Protein 1TN7 (pdb70)

CATH classification: 1.25.40.120

InterPro domains:
  IPR002088 Protein prenyltransferase, alpha subunit [PF01239] (114-143)
  IPR002088 Protein prenyltransferase, alpha subunit [PF01239] (148-179)
  IPR002088 Protein prenyltransferase, alpha subunit [PF01239] (183-212)
  IPR002088 Protein prenyltransferase, alpha subunit [PF01239] (216-246)
  IPR002088 Protein prenyltransferase, alpha subunit [PF01239] (256-285)
  IPR002088 Protein prenyltransferase, alpha subunit [PS51147] (112-146)
  IPR002088 Protein prenyltransferase, alpha subunit [PS51147] (147-181)
  IPR002088 Protein prenyltransferase, alpha subunit [PS51147] (182-214)
  IPR002088 Protein prenyltransferase, alpha subunit [PS51147] (215-249)
  IPR002088 Protein prenyltransferase, alpha subunit [PS51147] (255-289)

Radius of gyration: 26.41 Å; Cα contacts (8 Å, |Δi|>4): 1198; chains: 3; bounding box: 63×85×75 Å

Solvent-accessible surface area: 29872 Å² total; per-residue (Å²): 224,63,61,9,117,28,137,95,31,60,30,6,125,93,34,90,106,6,85,93,4,116,51,36,99,26,90,18,30,121,49,29,0,0,53,0,81,19,44,101,71,2,98,6,0,4,18,11,7,40,3,0,32,134,148,67,30,118,28,68,57,0,23,77,0,0,111,8,0,0,56,35,6,3,23,4,6,2,0,2,48,4,5,22,40,0,2,136,55,50,156,49,86,30,68,109,6,3,94,15,0,38,52,5,0,57,106,61,36,110,13,20,6,0,12,25,0,0,78,15,0,0,73,78,58,168,47,27,88,65,1,49,142,15,0,30,67,4,3,121,119,51,37,21,5,20,26,0,4,34,10,8,6,31,0,0,80,107,58,194,56,41,142,98,4,46,133,31,0,58,95,11,3,184,104,12,14,9,2,1,4,0,0,4,1,10,38,10,5,2,50,68,70,85,16,37,107,72,190,68,13,21,118,106,0,24,112,58,0,20,76,30,0,87,91,4,15,34,1,21,0,0,7,34,0,0,34,4,14,4,47,131,156,12,7,34,118,52,96,97,11,25,81,87,0,66,103,22,52,111,89,34,36,5,20,49,0,10,17,6,1,1,12,4,7,16,29,34,2,93,90,148,30,122,104,67,69,66,13,4,86,84,0,42,103,17,5,79,57,0,1,130,111,84,4,30,0,19,67,26,5,8,71,17,9,10,92,13,0,86,58,96,10,29,159,107,48,122,62,82,114,111,142,123,153,205,44,52,96,14,23,3,38,74,111,84,10,63,176,22,85,66,101,43,40,108,50,126,15,104,10,4,74,61,16,46,122,15,6,106,82,0,48,91,28,4,15,38,43,149,133,88,160,117,134,37,190,7,51,6,75,60,134,95,0,59,108,20,0,126,148,3,9,77,76,9,88,73,70,28,27,76,33,2,4,6,0,0,10,0,0,0,4,0,0,0,0,6,19,0,4,95,44,109,33,74,121,128,19,2,39,11,0,1,73,3,0,97,62,2,34,12,117,98,0,1,0,0,0,0,11,66,22,85,14,2,0,2,3,0,4,0,0,0,0,0,0,0,3,19,10,38,104,79,0,9,91,12,10,59,20,96,72,0,12,100,7,0,84,70,0,42,48,143,78,0,1,0,34,0,8,81,38,6,20,42,2,0,20,1,0,6,7,0,0,0,0,0,26,0,0,25,0,61,21,133,74,0,20,110,30,0,2,102,9,0,27,139,1,34,24,20,17,1,0,0,0,0,27,37,27,2,2,0,27,0,20,16,0,1,10,0,0,0,0,0,8,21,29,165,98,26,186,54,10,77,12,92,9,0,5,21,7,0,2,28,1,3,23,44,1,1,1,0,0,6,2,19,0,28,57,53,0,7,0,0,30,0,1,19,0,0,0,0,1,7,0,0,5,126,4,13,94,80,90,54,31,109,6,11,18,82,39,50,17,4,3,2,7,31,1,0,0,0,0,0,10,21,6,0,34,22,117,59,0,0,0,13,10,21,22,82,62,90,90,27,6,15,3,0,0,1,0,0,0,0,0,1,8,0,0,34,2,32,17,78,85,81,142,72,74,31,47,28,35,47,97,106,1,57,4,77,61,10,31,30,2,18,1,0,2,42,80,44,12,115,84,0,35,76,20,2,123,138,69,76,35,21,81,200,155,63,39,67,41,22

B-factor: mean 34.58, std 12.89, range [10.52, 84.73]

GO terms:
  GO:0004660 protein farnesyltransferase activity (F, EXP)
  GO:0004661 protein geranylgeranyltransferase activity (F, EXP)
  GO:0004660 protein farnesyltransferase activity (F, IDA)
  GO:0004662 CAAX-protein geranylgeranyltransferase activity (F, IDA)
  GO:0008270 zinc ion binding (F, IDA)
  GO:0036094 small molecule binding (F, IDA)
  GO:0042277 peptide binding (F, IDA)
  GO:0005953 CAAX-protein geranylgeranyltransferase complex (C, IDA)
  GO:1901363 heterocyclic compound binding (F, IDA)
  GO:0043066 negative regulation of apoptotic process (P, IMP)
  GO:0045787 positive regulation of cell cycle (P, IMP)
  GO:0008284 positive regulation of cell population proliferation (P, IMP)
  GO:0005515 protein binding (F, IPI)

Nearest PDB structures (foldseek):
  3dpy-assembly1_A  TM=1.002E+00  e=3.648E-40  Rattus norvegicus
  3ksl-assembly1_A  TM=1.002E+00  e=3.116E-37  Rattus norvegicus
  1ni1-assembly1_A  TM=9.995E-01  e=2.873E-36  Rattus norvegicus
  3e37-assembly1_A  TM=9.954E-01  e=5.454E-36  Homo sapiens
  1nl4-assembly1_A  TM=9.994E-01  e=1.729E-35  Rattus norvegicus

Foldseek 3Di:
DDDPPDPPDDQLCPDPVCVVFDFAADPQDDDHDPDDPDDPNQRRLNSNLVGCVVVVPLDPVNLVSLLSNCVVPVQPVVSLVSNVVSCVVVVPDLVVVLVVLLVVCLVVVQHDSSLVSNVVSCVVVVDCPCQVVSLVVSCVVPVQRPSSLVSVLVSCVVVVPLVCQLVVLVVVCVVPVLRLSSLVSNQSSCCPPVRCPPPVNVVVLLVVLVVVCLVPVVRVNSLCSNCVSCPVVFLLVDVVVLVVLVVCCVPRDALSSLVVNLRNLVRCLVVVHPPLPVSLVSNLVSLCCCCPPRPVVCVVVSVVSNVVSCCCRHPCNVPDPVD/DVPDDPAPLLDPCLVVLQDDCVPPDDPLNVVANVQLVVLVCLSCVCVVVVHDDFQDDPLVLQCVVLVVQLPDDDCVCVVQLFAQLQNLQLSLQLCQFLVHDDPVVSLVVLLVFQLQQADPQAAGTSGRPGAHFLNSSLSLLNSLLLSLDPSSLVSHDQQSNLSQLVVQADPQQWGARHVVHHTFLLNLLSSLNNCLLLVQDDPCSRPNNLVQLQQQQDPQQAGDRGRPDAHWLQSRLSSLLSCVSVVNNVSHPLVSVVVNLQVQQRSNLLAGDTHPSDDGWLLSLQSRLLVQLSSLQVCVVVVPPVRDLAAGSHQLSSLLCNFRSFFADPSHAGTTGHPDDGDSSSSRRNSQSNQSSQWDDDPPRTYGDAPGDPSRHTQHADSNSGHHPVSSVSSSVVSVVPHNRVD/DDDDDD

Structure (mmCIF, N/CA/C/O backbone):
data_1TN7
#
_entry.id   1TN7
#
_cell.length_a   170.994
_cell.length_b   170.994
_cell.length_c   69.583
_cell.angle_alpha   90.00
_cell.angle_beta   90.00
_cell.angle_gamma   120.00
#
_symmetry.space_group_name_H-M   'P 61'
#
loop_
_entity.id
_entity.type
_entity.pdbx_description
1 polymer 'Protein farnesyltransferase alpha subunit'
2 polymer 'Protein farnesyltransferase beta subunit'
3 polymer 'Fusion protein'
4 non-polymer 'ACETIC ACID'
5 non-polymer 'ZINC ION'
6 non-polymer '[(3,7,11-TRIMETHYL-DODECA-2,6,10-TRIENYLOXYCARBAMOYL)-METHYL]-PHOSPHONIC ACID'
7 water water
#
loop_
_atom_site.group_PDB
_atom_site.id
_atom_site.type_symbol
_atom_site.label_atom_id
_atom_site.label_alt_id
_atom_site.label_comp_id
_atom_site.label_asym_id
_atom_site.label_entity_id
_atom_site.label_seq_id
_atom_site.pdbx_PDB_ins_code
_atom_site.Cartn_x
_atom_site.Cartn_y
_atom_site.Cartn_z
_atom_site.occupancy
_atom_site.B_iso_or_equiv
_atom_site.auth_seq_id
_atom_site.auth_comp_id
_atom_site.auth_asym_id
_atom_site.auth_atom_id
_atom_site.pdbx_PDB_model_num
ATOM 1 N N . PHE A 1 55 ? 106.175 -0.731 53.301 1.00 67.57 55 PHE A N 1
ATOM 2 C CA . PHE A 1 55 ? 106.221 -2.216 53.480 1.00 66.37 55 PHE A CA 1
ATOM 3 C C . PHE A 1 55 ? 106.295 -2.949 52.144 1.00 64.06 55 PHE A C 1
ATOM 4 O O . PHE A 1 55 ? 107.379 -3.352 51.717 1.00 64.42 55 PHE A O 1
ATOM 12 N N . LEU A 1 56 ? 105.156 -3.097 51.469 1.00 59.57 56 LEU A N 1
ATOM 13 C CA . LEU A 1 56 ? 105.131 -3.792 50.188 1.00 55.25 56 LEU A CA 1
ATOM 14 C C . LEU A 1 56 ? 105.070 -2.826 49.009 1.00 52.77 56 LEU A C 1
ATOM 15 O O . LEU A 1 56 ? 104.025 -2.254 48.710 1.00 52.10 56 LEU A O 1
ATOM 20 N N . SER A 1 57 ? 106.206 -2.663 48.338 1.00 49.73 57 SER A N 1
ATOM 21 C CA . SER A 1 57 ? 106.326 -1.768 47.196 1.00 47.74 57 SER A CA 1
ATOM 22 C C . SER A 1 57 ? 105.360 -2.046 46.052 1.00 46.15 57 SER A C 1
ATOM 23 O O . SER A 1 57 ? 105.003 -3.189 45.772 1.00 46.30 57 SER A O 1
ATOM 26 N N . LEU A 1 58 ? 104.961 -0.971 45.385 1.00 45.01 58 LEU A N 1
ATOM 27 C CA . LEU A 1 58 ? 104.027 -1.031 44.268 1.00 43.80 58 LEU A CA 1
ATOM 28 C C . LEU A 1 58 ? 104.661 -1.781 43.094 1.00 43.46 58 LEU A C 1
ATOM 29 O O . LEU A 1 58 ? 103.960 -2.337 42.245 1.00 42.57 58 LEU A O 1
ATOM 34 N N . ASP A 1 59 ? 105.990 -1.800 43.057 1.00 43.52 59 ASP A N 1
ATOM 35 C CA . ASP A 1 59 ? 106.725 -2.474 41.987 1.00 43.95 59 ASP A CA 1
ATOM 36 C C . ASP A 1 59 ? 107.239 -3.855 42.376 1.00 42.19 59 ASP A C 1
ATOM 37 O O . ASP A 1 59 ? 107.801 -4.568 41.547 1.00 41.31 59 ASP A O 1
ATOM 42 N N . SER A 1 60 ? 107.050 -4.224 43.638 1.00 40.14 60 SER A N 1
ATOM 43 C CA . SER A 1 60 ? 107.485 -5.521 44.140 1.00 39.19 60 SER A CA 1
ATOM 44 C C . SER A 1 60 ? 106.884 -6.674 43.331 1.00 37.58 60 SER A C 1
ATOM 45 O O . SER A 1 60 ? 105.719 -6.630 42.934 1.00 36.83 60 SER A O 1
ATOM 48 N N . PRO A 1 61 ? 107.680 -7.718 43.059 1.00 36.53 61 PRO A N 1
ATOM 49 C CA . PRO A 1 61 ? 107.142 -8.846 42.293 1.00 35.18 61 PRO A CA 1
ATOM 50 C C . PRO A 1 61 ? 106.043 -9.579 43.067 1.00 34.20 61 PRO A C 1
ATOM 51 O O . PRO A 1 61 ? 105.172 -10.210 42.469 1.00 33.54 61 PRO A O 1
ATOM 55 N N . THR A 1 62 ? 106.081 -9.474 44.395 1.00 33.53 62 THR A N 1
ATOM 56 C CA . THR A 1 62 ? 105.091 -10.127 45.253 1.00 34.35 62 THR A CA 1
ATOM 57 C C . THR A 1 62 ? 103.984 -9.181 45.726 1.00 34.86 62 THR A C 1
ATOM 58 O O . THR A 1 62 ? 103.251 -9.495 46.670 1.00 34.58 62 THR A O 1
ATOM 62 N N . TYR A 1 63 ? 103.869 -8.025 45.070 1.00 34.07 63 TYR A N 1
ATOM 63 C CA . TYR A 1 63 ? 102.840 -7.043 45.410 1.00 31.57 63 TYR A CA 1
ATOM 64 C C . TYR A 1 63 ? 101.473 -7.695 45.237 1.00 29.54 63 TYR A C 1
ATOM 65 O O . TYR A 1 63 ? 101.257 -8.443 44.289 1.00 28.13 63 TYR A O 1
ATOM 74 N N . VAL A 1 64 ? 100.555 -7.396 46.149 1.00 28.50 64 VAL A N 1
ATOM 75 C CA . VAL A 1 64 ? 99.208 -7.956 46.107 1.00 28.12 64 VAL A CA 1
ATOM 76 C C . VAL A 1 64 ? 98.164 -6.839 46.121 1.00 27.97 64 VAL A C 1
ATOM 77 O O . VAL A 1 64 ? 98.315 -5.854 46.848 1.00 28.44 64 VAL A O 1
ATOM 81 N N . LEU A 1 65 ? 97.111 -6.989 45.322 1.00 26.12 65 LEU A N 1
ATOM 82 C CA . LEU A 1 65 ? 96.063 -5.983 45.274 1.00 27.37 65 LEU A CA 1
ATOM 83 C C . LEU A 1 65 ? 95.503 -5.849 46.678 1.00 29.37 65 LEU A C 1
ATOM 84 O O . LEU A 1 65 ? 95.546 -6.804 47.459 1.00 31.08 65 LEU A O 1
ATOM 89 N N . TYR A 1 66 ? 94.984 -4.668 47.007 1.00 28.76 66 TYR A N 1
ATOM 90 C CA . TYR A 1 66 ? 94.421 -4.449 48.332 1.00 28.81 66 TYR A CA 1
ATOM 91 C C . TYR A 1 66 ? 93.178 -5.292 48.598 1.00 28.80 66 TYR A C 1
ATOM 92 O O . TYR A 1 66 ? 92.913 -5.656 49.738 1.00 29.32 66 TYR A O 1
ATOM 101 N N . ARG A 1 67 ? 92.408 -5.599 47.560 1.00 29.89 67 ARG A N 1
ATOM 102 C CA . ARG A 1 67 ? 91.213 -6.406 47.762 1.00 31.17 67 ARG A CA 1
ATOM 103 C C . ARG A 1 67 ? 91.590 -7.844 48.116 1.00 32.42 67 ARG A C 1
ATOM 104 O O . ARG A 1 67 ? 90.724 -8.647 48.448 1.00 32.78 67 ARG A O 1
ATOM 112 N N . ASP A 1 68 ? 92.881 -8.165 48.044 1.00 32.97 68 ASP A N 1
ATOM 113 C CA . ASP A 1 68 ? 93.344 -9.511 48.374 1.00 33.47 68 ASP A CA 1
ATOM 114 C C . ASP A 1 68 ? 94.198 -9.514 49.633 1.00 33.15 68 ASP A C 1
ATOM 115 O O . ASP A 1 68 ? 94.915 -10.477 49.896 1.00 34.04 68 ASP A O 1
ATOM 120 N N . ARG A 1 69 ? 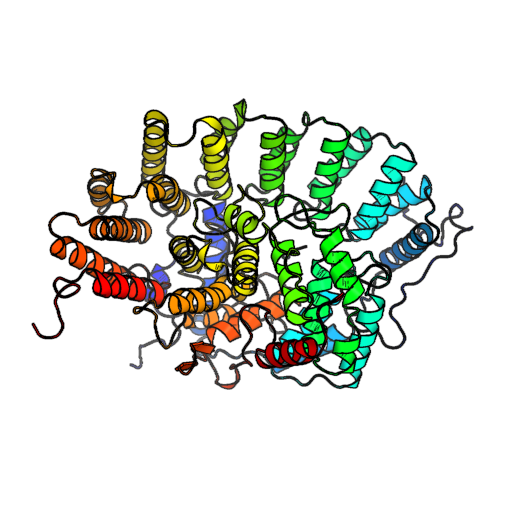94.119 -8.440 50.411 1.00 32.84 69 ARG A N 1
ATOM 121 C CA . ARG A 1 69 ? 94.898 -8.344 51.639 1.00 33.08 69 ARG A CA 1
ATOM 122 C C . ARG A 1 69 ? 93.997 -8.545 52.852 1.00 34.36 69 ARG A C 1
ATOM 123 O O . ARG A 1 69 ? 92.996 -7.848 53.022 1.00 33.00 69 ARG A O 1
ATOM 131 N N . ALA A 1 70 ? 94.370 -9.501 53.696 1.00 35.46 70 ALA A N 1
ATOM 132 C CA . ALA A 1 70 ? 93.599 -9.824 54.888 1.00 36.91 70 ALA A CA 1
ATOM 133 C C . ALA A 1 70 ? 93.363 -8.615 55.787 1.00 36.90 70 ALA A C 1
ATOM 134 O O . ALA A 1 70 ? 92.224 -8.343 56.185 1.00 36.34 70 ALA A O 1
ATOM 136 N N . GLU A 1 71 ? 94.440 -7.894 56.097 1.00 36.49 71 GLU A N 1
ATOM 137 C CA . GLU A 1 71 ? 94.372 -6.721 56.966 1.00 35.99 71 GLU A CA 1
ATOM 138 C C . GLU A 1 71 ? 93.448 -5.608 56.461 1.00 35.30 71 GLU A C 1
ATOM 139 O O . GLU A 1 71 ? 93.271 -4.600 57.142 1.00 35.23 71 GLU A O 1
ATOM 145 N N . TRP A 1 72 ? 92.875 -5.776 55.271 1.00 32.99 72 TRP A N 1
ATOM 146 C CA . TRP A 1 72 ? 91.964 -4.777 54.721 1.00 31.12 72 TRP A CA 1
ATOM 147 C C . TRP A 1 72 ? 90.571 -5.360 54.503 1.00 32.23 72 TRP A C 1
ATOM 148 O O . TRP A 1 72 ? 89.704 -4.708 53.917 1.00 30.64 72 TRP A O 1
ATOM 159 N N . ALA A 1 73 ? 90.353 -6.581 54.983 1.00 31.91 73 ALA A N 1
ATOM 160 C CA . ALA A 1 73 ? 89.067 -7.256 54.798 1.00 32.86 73 ALA A CA 1
ATOM 161 C C . ALA A 1 73 ? 87.848 -6.562 55.403 1.00 32.33 73 ALA A C 1
ATOM 162 O O . ALA A 1 73 ? 86.735 -6.733 54.916 1.00 33.72 73 ALA A O 1
ATOM 164 N N . ASP A 1 74 ? 88.054 -5.784 56.458 1.00 32.18 74 ASP A N 1
ATOM 165 C CA . ASP A 1 74 ? 86.952 -5.094 57.125 1.00 32.99 74 ASP A CA 1
ATOM 166 C C . ASP A 1 74 ? 86.435 -3.892 56.343 1.00 33.53 74 ASP A C 1
ATOM 167 O O . ASP A 1 74 ? 85.323 -3.415 56.577 1.00 34.33 74 ASP A O 1
ATOM 172 N N . ILE A 1 75 ? 87.253 -3.409 55.417 1.00 34.13 75 ILE A N 1
ATOM 173 C CA . ILE A 1 75 ? 86.925 -2.244 54.604 1.00 34.52 75 ILE A CA 1
ATOM 174 C C . ILE A 1 75 ? 86.320 -2.566 53.249 1.00 34.19 75 ILE A C 1
ATOM 175 O O . ILE A 1 75 ? 86.846 -3.385 52.507 1.00 33.69 75 ILE A O 1
ATOM 180 N N . ASP A 1 76 ? 85.217 -1.906 52.927 1.00 36.74 76 ASP A N 1
ATOM 181 C CA . ASP A 1 76 ? 84.588 -2.082 51.624 1.00 39.26 76 ASP A CA 1
ATOM 182 C C . ASP A 1 76 ? 85.133 -0.980 50.718 1.00 39.74 76 ASP A C 1
ATOM 183 O O . ASP A 1 76 ? 85.044 0.210 51.037 1.00 39.35 76 ASP A O 1
ATOM 188 N N . PRO A 1 77 ? 85.721 -1.362 49.579 1.00 39.30 77 PRO A N 1
ATOM 189 C CA . PRO A 1 77 ? 86.270 -0.367 48.656 1.00 38.16 77 PRO A CA 1
ATOM 190 C C . PRO A 1 77 ? 85.147 0.558 48.208 1.00 38.04 77 PRO A C 1
ATOM 191 O O . PRO A 1 77 ? 83.972 0.187 48.278 1.00 36.53 77 PRO A O 1
ATOM 195 N N . VAL A 1 78 ? 85.507 1.753 47.750 1.00 37.34 78 VAL A N 1
ATOM 196 C CA . VAL A 1 78 ? 84.520 2.714 47.270 1.00 36.82 78 VAL A CA 1
ATOM 197 C C . VAL A 1 78 ? 84.803 3.031 45.807 1.00 37.54 78 VAL A C 1
ATOM 198 O O . VAL A 1 78 ? 85.737 3.765 45.484 1.00 37.35 78 VAL A O 1
ATOM 202 N N . PRO A 1 79 ? 84.004 2.459 44.899 1.00 38.55 79 PRO A N 1
ATOM 203 C CA . PRO A 1 79 ? 84.141 2.661 43.455 1.00 39.04 79 PRO A CA 1
ATOM 204 C C . PRO A 1 79 ? 83.986 4.126 43.086 1.00 39.04 79 PRO A C 1
ATOM 205 O O . PRO A 1 79 ? 83.251 4.864 43.742 1.00 37.93 79 PRO A O 1
ATOM 209 N N . GLN A 1 80 ? 84.678 4.540 42.032 1.00 39.89 80 GLN A N 1
ATOM 210 C CA . GLN A 1 80 ? 84.600 5.918 41.585 1.00 39.74 80 GLN A CA 1
ATOM 211 C C . GLN A 1 80 ? 83.232 6.197 40.984 1.00 41.02 80 GLN A C 1
ATOM 212 O O . GLN A 1 80 ? 82.728 5.431 40.163 1.00 40.32 80 GLN A O 1
ATOM 218 N N . ASN A 1 81 ? 82.644 7.313 41.398 1.00 43.28 81 ASN A N 1
ATOM 219 C CA . ASN A 1 81 ? 81.324 7.719 40.941 1.00 45.14 81 ASN A CA 1
ATOM 220 C C . ASN A 1 81 ? 81.388 8.588 39.683 1.00 44.56 81 ASN A C 1
ATOM 221 O O . ASN A 1 81 ? 81.320 9.812 39.766 1.00 44.86 81 ASN A O 1
ATOM 226 N N . ASP A 1 82 ? 81.514 7.949 38.520 1.00 43.43 82 ASP A N 1
ATOM 227 C CA . ASP A 1 82 ? 81.588 8.669 37.247 1.00 43.01 82 ASP A CA 1
ATOM 228 C C . ASP A 1 82 ? 80.228 8.958 36.630 1.00 43.15 82 ASP A C 1
ATOM 229 O O . ASP A 1 82 ? 80.145 9.613 35.593 1.00 41.66 82 ASP A O 1
ATOM 234 N N . GLY A 1 83 ? 79.166 8.459 37.253 1.00 44.59 83 GLY A N 1
ATOM 235 C CA . GLY A 1 83 ? 77.833 8.694 36.727 1.00 46.06 83 GLY A CA 1
ATOM 236 C C . GLY A 1 83 ? 77.350 7.636 35.750 1.00 46.74 83 GLY A C 1
ATOM 237 O O . GLY A 1 83 ? 78.067 6.679 35.458 1.00 47.19 83 GLY A O 1
ATOM 238 N N . PRO A 1 84 ? 76.125 7.788 35.223 1.00 47.49 84 PRO A N 1
ATOM 239 C CA . PRO A 1 84 ? 75.496 6.865 34.267 1.00 47.11 84 PRO A CA 1
ATOM 240 C C . PRO A 1 84 ? 76.176 6.749 32.901 1.00 46.62 84 PRO A C 1
ATOM 241 O O . PRO A 1 84 ? 76.398 5.645 32.415 1.00 46.96 84 PRO A O 1
ATOM 245 N N . SER A 1 85 ? 76.488 7.881 32.276 1.00 46.60 85 SER A N 1
ATOM 246 C CA . SER A 1 85 ? 77.153 7.878 30.972 1.00 46.93 85 SER A CA 1
ATOM 247 C C . SER A 1 85 ? 78.385 8.784 31.014 1.00 46.39 85 SER A C 1
ATOM 248 O O . SER A 1 85 ? 78.342 9.946 30.611 1.00 47.28 85 SER A O 1
ATOM 251 N N . PRO A 1 86 ? 79.510 8.240 31.501 1.00 45.28 86 PRO A N 1
ATOM 252 C CA . PRO A 1 86 ? 80.814 8.894 31.657 1.00 43.66 86 PRO A CA 1
ATOM 253 C C . PRO A 1 86 ? 81.419 9.604 30.452 1.00 40.93 86 PRO A C 1
ATOM 254 O O . PRO A 1 86 ? 81.152 9.260 29.299 1.00 41.69 86 PRO A O 1
ATOM 258 N N . VAL A 1 87 ? 82.237 10.609 30.749 1.00 36.83 87 VAL A N 1
ATOM 259 C CA . VAL A 1 87 ? 82.966 11.357 29.732 1.00 33.47 87 VAL A CA 1
ATOM 260 C C . VAL A 1 87 ? 84.425 11.309 30.180 1.00 29.65 87 VAL A C 1
ATOM 261 O O . VAL A 1 87 ? 84.701 11.141 31.369 1.00 28.51 87 VAL A O 1
ATOM 265 N N . VAL A 1 88 ? 85.350 11.440 29.235 1.00 26.85 88 VAL A N 1
ATOM 266 C CA . VAL A 1 88 ? 86.782 11.378 29.533 1.00 25.67 88 VAL A CA 1
ATOM 267 C C . VAL A 1 88 ? 87.070 10.340 30.613 1.00 25.81 88 VAL A C 1
ATOM 268 O O . VAL A 1 88 ? 87.871 10.554 31.524 1.00 26.32 88 VAL A O 1
ATOM 272 N N . GLN A 1 89 ? 86.393 9.207 30.500 1.00 26.69 89 GLN A N 1
ATOM 273 C CA . GLN A 1 89 ? 86.558 8.111 31.441 1.00 28.17 89 GLN A CA 1
ATOM 274 C C . GLN A 1 89 ? 87.864 7.400 31.150 1.00 27.51 89 GLN A C 1
ATOM 275 O O . GLN A 1 89 ? 88.110 6.976 30.025 1.00 27.97 89 GLN A O 1
ATOM 281 N N . ILE A 1 90 ? 88.698 7.267 32.173 1.00 27.31 90 ILE A N 1
ATOM 282 C CA . ILE A 1 90 ? 89.988 6.622 32.016 1.00 27.36 90 ILE A CA 1
ATOM 283 C C . ILE A 1 90 ? 89.877 5.134 32.316 1.00 27.71 90 ILE A C 1
ATOM 284 O O . ILE A 1 90 ? 89.308 4.736 33.336 1.00 27.91 90 ILE A O 1
ATOM 289 N N . ILE A 1 91 ? 90.410 4.312 31.418 1.00 27.51 91 ILE A N 1
ATOM 290 C CA . ILE A 1 91 ? 90.381 2.867 31.612 1.00 26.58 91 ILE A CA 1
ATOM 291 C C . ILE A 1 91 ? 91.592 2.507 32.458 1.00 26.15 91 ILE A C 1
ATOM 292 O O . ILE A 1 91 ? 92.642 2.124 31.937 1.00 25.96 91 ILE A O 1
ATOM 297 N N . TYR A 1 92 ? 91.439 2.649 33.769 1.00 25.78 92 TYR A N 1
ATOM 298 C CA . TYR A 1 92 ? 92.514 2.361 34.705 1.00 25.70 92 TYR A CA 1
ATOM 299 C C . TYR A 1 92 ? 92.950 0.906 34.709 1.00 26.93 92 TYR A C 1
ATOM 300 O O . TYR A 1 92 ? 92.156 -0.001 34.447 1.00 27.95 92 TYR A O 1
ATOM 309 N N . SER A 1 93 ? 94.219 0.697 35.037 1.00 27.72 93 SER A N 1
ATOM 310 C CA . SER A 1 93 ? 94.769 -0.642 35.139 1.00 30.28 93 SER A CA 1
ATOM 311 C C . SER A 1 93 ? 94.215 -1.205 36.440 1.00 32.33 93 SER A C 1
ATOM 312 O O . SER A 1 93 ? 93.679 -0.459 37.259 1.00 32.98 93 SER A O 1
ATOM 315 N N . GLU A 1 94 ? 94.340 -2.515 36.622 1.00 33.79 94 GLU A N 1
ATOM 316 C CA . GLU A 1 94 ? 93.873 -3.185 37.832 1.00 34.93 94 GLU A CA 1
ATOM 317 C C . GLU A 1 94 ? 94.447 -2.543 39.096 1.00 32.57 94 GLU A C 1
ATOM 318 O O . GLU A 1 94 ? 93.709 -2.130 39.990 1.00 32.47 94 GLU A O 1
ATOM 324 N N . LYS A 1 95 ? 95.772 -2.485 39.168 1.00 29.56 95 LYS A N 1
ATOM 325 C CA . LYS A 1 95 ? 96.454 -1.918 40.323 1.00 29.54 95 LYS A CA 1
ATOM 326 C C . LYS A 1 95 ? 95.990 -0.512 40.680 1.00 27.59 95 LYS A C 1
ATOM 327 O O . LYS A 1 95 ? 95.770 -0.207 41.844 1.00 28.19 95 LYS A O 1
ATOM 333 N N . PHE A 1 96 ? 95.846 0.340 39.673 1.00 27.20 96 PHE A N 1
ATOM 334 C CA . PHE A 1 96 ? 95.438 1.719 39.898 1.00 25.57 96 PHE A CA 1
ATOM 335 C C . PHE A 1 96 ? 94.063 1.820 40.546 1.00 24.89 96 PHE A C 1
ATOM 336 O O . PHE A 1 96 ? 93.916 2.428 41.613 1.00 24.38 96 PHE A O 1
ATOM 344 N N . ARG A 1 97 ? 93.064 1.222 39.900 1.00 24.85 97 ARG A N 1
ATOM 345 C CA . ARG A 1 97 ? 91.690 1.252 40.385 1.00 25.75 97 ARG A CA 1
ATOM 346 C C . ARG A 1 97 ? 91.540 0.648 41.772 1.00 25.41 97 ARG A C 1
ATOM 347 O O . ARG A 1 97 ? 90.789 1.165 42.610 1.00 25.54 97 ARG A O 1
ATOM 355 N N . ASP A 1 98 ? 92.251 -0.449 42.011 1.00 23.08 98 ASP A N 1
ATOM 356 C CA . ASP A 1 98 ? 92.203 -1.130 43.296 1.00 22.09 98 ASP A CA 1
ATOM 357 C C . ASP A 1 98 ? 92.722 -0.216 44.415 1.00 21.41 98 ASP A C 1
ATOM 358 O O . ASP A 1 98 ? 92.090 -0.079 45.466 1.00 19.75 98 ASP A O 1
ATOM 363 N N . VAL A 1 99 ? 93.874 0.410 44.193 1.00 20.72 99 VAL A N 1
ATOM 364 C CA . VAL A 1 99 ? 94.440 1.304 45.197 1.00 21.22 99 VAL A CA 1
ATOM 365 C C . VAL A 1 99 ? 93.530 2.503 45.460 1.00 21.63 99 VAL A C 1
ATOM 366 O O . VAL A 1 99 ? 93.268 2.862 46.620 1.00 20.72 99 VAL A O 1
ATOM 370 N N . TYR A 1 100 ? 93.041 3.118 44.390 1.00 20.93 100 TYR A N 1
ATOM 371 C CA . TYR A 1 100 ? 92.182 4.273 44.560 1.00 23.65 100 TYR A CA 1
ATOM 372 C C . TYR A 1 100 ? 90.798 3.959 45.107 1.00 25.83 100 TYR A C 1
ATOM 373 O O . TYR A 1 100 ? 90.168 4.829 45.715 1.00 27.72 100 TYR A O 1
ATOM 382 N N . ASP A 1 101 ? 90.326 2.725 44.915 1.00 26.28 101 ASP A N 1
ATOM 383 C CA . ASP A 1 101 ? 89.022 2.335 45.453 1.00 25.25 101 ASP A CA 1
ATOM 384 C C . ASP A 1 101 ? 89.170 2.256 46.968 1.00 23.08 101 ASP A C 1
ATOM 385 O O . ASP A 1 101 ? 88.242 2.571 47.712 1.00 22.17 101 ASP A O 1
ATOM 390 N N . TYR A 1 102 ? 90.342 1.834 47.431 1.00 22.28 102 TYR A N 1
ATOM 391 C CA . TYR A 1 102 ? 90.557 1.753 48.867 1.00 22.81 102 TYR A CA 1
ATOM 392 C C . TYR A 1 102 ? 90.895 3.116 49.447 1.00 23.31 102 TYR A C 1
ATOM 393 O O . TYR A 1 102 ? 90.582 3.399 50.602 1.00 22.58 102 TYR A O 1
ATOM 402 N N . PHE A 1 103 ? 91.519 3.971 48.642 1.00 23.39 103 PHE A N 1
ATOM 403 C CA . PHE A 1 103 ? 91.842 5.304 49.120 1.00 22.96 103 PHE A CA 1
ATOM 404 C C . PHE A 1 103 ? 90.517 6.036 49.325 1.00 23.52 103 PHE A C 1
ATOM 405 O O . PHE A 1 103 ? 90.315 6.711 50.335 1.00 21.69 103 PHE A O 1
ATOM 413 N N . ARG A 1 104 ? 89.616 5.903 48.355 1.00 23.01 104 ARG A N 1
ATOM 414 C CA . ARG A 1 104 ? 88.316 6.547 48.461 1.00 23.59 104 ARG A CA 1
ATOM 415 C C . ARG A 1 104 ? 87.601 6.105 49.739 1.00 23.78 104 ARG A C 1
ATOM 416 O O . ARG A 1 104 ? 86.851 6.875 50.339 1.00 23.01 104 ARG A O 1
ATOM 424 N N . ALA A 1 105 ? 87.851 4.871 50.163 1.00 22.74 105 ALA A N 1
ATOM 425 C CA . ALA A 1 105 ? 87.212 4.351 51.363 1.00 25.15 105 ALA A CA 1
ATOM 426 C C . ALA A 1 105 ? 87.780 4.969 52.628 1.00 26.08 105 ALA A C 1
ATOM 427 O O . ALA A 1 105 ? 87.026 5.382 53.498 1.00 28.78 105 ALA A O 1
ATOM 429 N N . VAL A 1 106 ? 89.102 5.027 52.749 1.00 25.87 106 VAL A N 1
ATOM 430 C CA . VAL A 1 106 ? 89.688 5.598 53.956 1.00 26.72 106 VAL A CA 1
ATOM 431 C C . VAL A 1 106 ? 89.424 7.096 54.032 1.00 27.10 106 VAL A C 1
ATOM 432 O O . VAL A 1 106 ? 89.224 7.637 55.117 1.00 26.62 106 VAL A O 1
ATOM 436 N N . LEU A 1 107 ? 89.416 7.761 52.880 1.00 27.34 107 LEU A N 1
ATOM 437 C CA . LEU A 1 107 ? 89.170 9.199 52.835 1.00 28.78 107 LEU A CA 1
ATOM 438 C C . LEU A 1 107 ? 87.748 9.476 53.320 1.00 30.63 107 LEU A C 1
ATOM 439 O O . LEU A 1 107 ? 87.515 10.358 54.149 1.00 29.09 107 LEU A O 1
ATOM 444 N N . GLN A 1 108 ? 86.807 8.693 52.804 1.00 33.07 108 GLN A N 1
ATOM 445 C CA . GLN A 1 108 ? 85.399 8.824 53.147 1.00 36.30 108 GLN A CA 1
ATOM 446 C C . GLN A 1 108 ? 85.155 8.624 54.645 1.00 36.71 108 GLN A C 1
ATOM 447 O O . GLN A 1 108 ? 84.416 9.384 55.269 1.00 36.66 108 GLN A O 1
ATOM 453 N N . ARG A 1 109 ? 85.783 7.605 55.217 1.00 36.33 109 ARG A N 1
ATOM 454 C CA . ARG A 1 109 ? 85.643 7.318 56.642 1.00 36.98 109 ARG A CA 1
ATOM 455 C C . ARG A 1 109 ? 86.525 8.246 57.459 1.00 35.71 109 ARG A C 1
ATOM 456 O O . ARG A 1 109 ? 86.364 8.354 58.674 1.00 35.55 109 ARG A O 1
ATOM 464 N N . ASP A 1 110 ? 87.470 8.890 56.786 1.00 33.47 110 ASP A N 1
ATOM 465 C CA . ASP A 1 110 ? 88.437 9.752 57.449 1.00 32.66 110 ASP A CA 1
ATOM 466 C C . ASP A 1 110 ? 89.176 8.879 58.469 1.00 31.36 110 ASP A C 1
ATOM 467 O O . ASP A 1 110 ? 89.387 9.264 59.622 1.00 28.96 110 ASP A O 1
ATOM 472 N N . GLU A 1 111 ? 89.553 7.681 58.029 1.00 30.17 111 GLU A N 1
ATOM 473 C CA . GLU A 1 111 ? 90.275 6.762 58.890 1.00 30.54 111 GLU A CA 1
ATOM 474 C C . GLU A 1 111 ? 91.720 7.215 58.980 1.00 30.59 111 GLU A C 1
ATOM 475 O O . GLU A 1 111 ? 92.486 7.092 58.025 1.00 31.36 111 GLU A O 1
ATOM 481 N N . ARG A 1 112 ? 92.092 7.747 60.133 1.00 30.74 112 ARG A N 1
ATOM 482 C CA . ARG A 1 112 ? 93.446 8.220 60.321 1.00 30.94 112 ARG A CA 1
ATOM 483 C C . ARG A 1 112 ? 94.237 7.129 61.002 1.00 31.15 112 ARG A C 1
ATOM 484 O O . ARG A 1 112 ? 94.439 7.147 62.211 1.00 32.52 112 ARG A O 1
ATOM 492 N N . SER A 1 113 ? 94.681 6.173 60.194 1.00 30.75 113 SER A N 1
ATOM 493 C CA . SER A 1 113 ? 95.423 5.021 60.684 1.00 29.95 113 SER A CA 1
ATOM 494 C C . SER A 1 113 ? 96.743 4.800 59.969 1.00 30.67 113 SER A C 1
ATOM 495 O O . SER A 1 113 ? 97.017 5.383 58.915 1.00 30.34 113 SER A O 1
ATOM 498 N N . GLU A 1 114 ? 97.547 3.921 60.550 1.00 29.93 114 GLU A N 1
ATOM 499 C CA . GLU A 1 114 ? 98.834 3.582 59.990 1.00 29.67 114 GLU A CA 1
ATOM 500 C C . GLU A 1 114 ? 98.651 2.931 58.614 1.00 28.35 114 GLU A C 1
ATOM 501 O O . GLU A 1 114 ? 99.414 3.206 57.685 1.00 27.73 114 GLU A O 1
ATOM 507 N N . ARG A 1 115 ? 97.635 2.084 58.472 1.00 25.40 115 ARG A N 1
ATOM 508 C CA . ARG A 1 115 ? 97.414 1.435 57.187 1.00 23.93 115 ARG A CA 1
ATOM 509 C C . ARG A 1 115 ? 96.988 2.450 56.120 1.00 22.94 115 ARG A C 1
ATOM 510 O O . ARG A 1 115 ? 97.350 2.312 54.950 1.00 22.58 115 ARG A O 1
ATOM 518 N N . ALA A 1 116 ? 96.223 3.466 56.513 1.00 21.94 116 ALA A N 1
ATOM 519 C CA . ALA A 1 116 ? 95.798 4.489 55.556 1.00 22.31 116 ALA A CA 1
ATOM 520 C C . ALA A 1 116 ? 97.045 5.263 55.122 1.00 21.62 116 ALA A C 1
ATOM 521 O O . ALA A 1 116 ? 97.229 5.564 53.941 1.00 22.64 116 ALA A O 1
ATOM 523 N N . PHE A 1 117 ? 97.904 5.572 56.086 1.00 21.12 117 PHE A N 1
ATOM 524 C CA . PHE A 1 117 ? 99.134 6.290 55.797 1.00 22.90 117 PHE A CA 1
ATOM 525 C C . PHE A 1 117 ? 99.937 5.526 54.742 1.00 23.95 117 PHE A C 1
ATOM 526 O O . PHE A 1 117 ? 100.373 6.108 53.745 1.00 23.63 117 PHE A O 1
ATOM 534 N N . LYS A 1 118 ? 100.130 4.226 54.951 1.00 23.78 118 LYS A N 1
ATOM 535 C CA . LYS A 1 118 ? 100.879 3.433 53.980 1.00 25.64 118 LYS A CA 1
ATOM 536 C C . LYS A 1 118 ? 100.163 3.387 52.629 1.00 24.77 118 LYS A C 1
ATOM 537 O O . LYS A 1 118 ? 100.799 3.317 51.574 1.00 25.50 118 LYS A O 1
ATOM 543 N N . LEU A 1 119 ? 98.838 3.426 52.654 1.00 22.20 119 LEU A N 1
ATOM 544 C CA . LEU A 1 119 ? 98.079 3.398 51.412 1.00 21.26 119 LEU A CA 1
ATOM 545 C C . LEU A 1 119 ? 98.334 4.645 50.550 1.00 20.21 119 LEU A C 1
ATOM 546 O O . LEU A 1 119 ? 98.414 4.545 49.323 1.00 19.97 119 LEU A O 1
ATOM 551 N N . THR A 1 120 ? 98.465 5.813 51.182 1.00 19.45 120 THR A N 1
ATOM 552 C CA . THR A 1 120 ? 98.705 7.048 50.428 1.00 19.48 120 THR A CA 1
ATOM 553 C C . THR A 1 120 ? 100.016 6.989 49.645 1.00 20.78 120 THR A C 1
ATOM 554 O O . THR A 1 120 ? 100.123 7.577 48.571 1.00 20.79 120 THR A O 1
ATOM 558 N N . ARG A 1 121 ? 101.004 6.268 50.169 1.00 21.75 121 ARG A N 1
ATOM 559 C CA . ARG A 1 121 ? 102.283 6.142 49.480 1.00 22.85 121 ARG A CA 1
ATOM 560 C C . ARG A 1 121 ? 102.075 5.467 48.121 1.00 23.42 121 ARG A C 1
ATOM 561 O O . ARG A 1 121 ? 102.704 5.841 47.127 1.00 23.61 121 ARG A O 1
ATOM 569 N N . ASP A 1 122 ? 101.184 4.476 48.074 1.00 22.69 122 ASP A N 1
ATOM 570 C CA . ASP A 1 122 ? 100.917 3.766 46.823 1.00 20.64 122 ASP A CA 1
ATOM 571 C C . ASP A 1 122 ? 100.067 4.599 45.881 1.00 19.71 122 ASP A C 1
ATOM 572 O O . ASP A 1 122 ? 100.290 4.601 44.672 1.00 19.33 122 ASP A O 1
ATOM 577 N N . ALA A 1 123 ? 99.088 5.305 46.433 1.00 19.26 123 ALA A N 1
ATOM 578 C CA . ALA A 1 123 ? 98.227 6.145 45.617 1.00 18.55 123 ALA A CA 1
ATOM 579 C C . ALA A 1 123 ? 99.085 7.241 44.980 1.00 18.65 123 ALA A C 1
ATOM 580 O O . ALA A 1 123 ? 98.904 7.591 43.811 1.00 19.66 123 ALA A O 1
ATOM 582 N N . ILE A 1 124 ? 100.029 7.769 45.749 1.00 18.30 124 ILE A N 1
ATOM 583 C CA . ILE A 1 124 ? 100.909 8.818 45.249 1.00 20.78 124 ILE A CA 1
ATOM 584 C C . ILE A 1 124 ? 101.808 8.251 44.157 1.00 22.14 124 ILE A C 1
ATOM 585 O O . ILE A 1 124 ? 102.044 8.889 43.137 1.00 22.97 124 ILE A O 1
ATOM 590 N N . GLU A 1 125 ? 102.298 7.041 44.377 1.00 24.72 125 GLU A N 1
ATOM 591 C CA . GLU A 1 125 ? 103.157 6.388 43.406 1.00 26.65 125 GLU A CA 1
ATOM 592 C C . GLU A 1 125 ? 102.411 6.215 42.078 1.00 24.91 125 GLU A C 1
ATOM 593 O O . GLU A 1 125 ? 102.987 6.390 41.007 1.00 24.53 125 GLU A O 1
ATOM 599 N N . LEU A 1 126 ? 101.131 5.867 42.152 1.00 22.40 126 LEU A N 1
ATOM 600 C CA . LEU A 1 126 ? 100.335 5.674 40.948 1.00 21.50 126 LEU A CA 1
ATOM 601 C C . LEU A 1 126 ? 100.039 6.994 40.234 1.00 21.75 126 LEU A C 1
ATOM 602 O O . LEU A 1 126 ? 99.897 7.028 39.010 1.00 20.98 126 LEU A O 1
ATOM 607 N N . ASN A 1 127 ? 99.929 8.074 41.000 1.00 19.94 127 ASN A N 1
ATOM 608 C CA . ASN A 1 127 ? 99.679 9.397 40.429 1.00 20.26 127 ASN A CA 1
ATOM 609 C C . ASN A 1 127 ? 100.070 10.468 41.440 1.00 20.06 127 ASN A C 1
ATOM 610 O O . ASN A 1 127 ? 99.243 10.930 42.233 1.00 19.46 127 ASN A O 1
ATOM 615 N N . ALA A 1 128 ? 101.341 10.854 41.396 1.00 20.16 128 ALA A N 1
ATOM 616 C CA . ALA A 1 128 ? 101.884 11.851 42.304 1.00 19.00 128 ALA A CA 1
ATOM 617 C C . ALA A 1 128 ? 101.249 13.226 42.133 1.00 19.28 128 ALA A C 1
ATOM 618 O O . ALA A 1 128 ? 101.464 14.113 42.965 1.00 19.15 128 ALA A O 1
ATOM 620 N N . ALA A 1 129 ? 100.477 13.408 41.063 1.00 18.11 129 ALA A N 1
ATOM 621 C CA . ALA A 1 129 ? 99.816 14.693 40.816 1.00 19.91 129 ALA A CA 1
ATOM 622 C C . ALA A 1 129 ? 98.458 14.786 41.508 1.00 20.21 129 ALA A C 1
ATOM 623 O O . ALA A 1 129 ? 97.787 15.814 41.429 1.00 20.86 129 ALA A O 1
ATOM 625 N N . ASN A 1 130 ? 98.044 13.720 42.185 1.00 19.03 130 ASN A N 1
ATOM 626 C CA . ASN A 1 130 ? 96.760 13.749 42.872 1.00 19.20 130 ASN A CA 1
ATOM 627 C C . ASN A 1 130 ? 96.902 14.543 44.175 1.00 17.77 130 ASN A C 1
ATOM 628 O O . ASN A 1 130 ? 97.278 14.004 45.217 1.00 16.77 130 ASN A O 1
ATOM 633 N N . TYR A 1 131 ? 96.593 15.832 44.116 1.00 17.89 131 TYR A N 1
ATOM 634 C CA . TYR A 1 131 ? 96.736 16.690 45.289 1.00 17.45 131 TYR A CA 1
ATOM 635 C C . TYR A 1 131 ? 95.863 16.278 46.476 1.00 17.89 131 TYR A C 1
ATOM 636 O O . TYR A 1 131 ? 96.234 16.504 47.627 1.00 19.60 131 TYR A O 1
ATOM 645 N N . THR A 1 132 ? 94.714 15.661 46.209 1.00 19.09 132 THR A N 1
ATOM 646 C CA . THR A 1 132 ? 93.832 15.221 47.285 1.00 18.21 132 THR A CA 1
ATOM 647 C C . THR A 1 132 ? 94.518 14.177 48.178 1.00 20.38 132 THR A C 1
ATOM 648 O O . THR A 1 132 ? 94.367 14.194 49.399 1.00 21.63 132 THR A O 1
ATOM 652 N N . VAL A 1 133 ? 95.273 13.269 47.573 1.00 20.25 133 VAL A N 1
ATOM 653 C CA . VAL A 1 133 ? 95.968 12.249 48.346 1.00 20.55 133 VAL A CA 1
ATOM 654 C C . VAL A 1 133 ? 97.047 12.898 49.207 1.00 20.57 133 VAL A C 1
ATOM 655 O O . VAL A 1 133 ? 97.239 12.516 50.364 1.00 20.52 133 VAL A O 1
ATOM 659 N N . TRP A 1 134 ? 97.743 13.886 48.647 1.00 19.61 134 TRP A N 1
ATOM 660 C CA . TRP A 1 134 ? 98.787 14.582 49.387 1.00 19.21 134 TRP A CA 1
ATOM 661 C C . TRP A 1 134 ? 98.221 15.299 50.613 1.00 20.18 134 TRP A C 1
ATOM 662 O O . TRP A 1 134 ? 98.849 15.328 51.676 1.00 21.43 134 TRP A O 1
ATOM 673 N N . HIS A 1 135 ? 97.035 15.877 50.470 1.00 20.08 135 HIS A N 1
ATOM 674 C CA . HIS A 1 135 ? 96.415 16.581 51.585 1.00 21.10 135 HIS A CA 1
ATOM 675 C C . HIS A 1 135 ? 96.087 15.584 52.693 1.00 20.67 135 HIS A C 1
ATOM 676 O O . HIS A 1 135 ? 96.350 15.828 53.867 1.00 19.50 135 HIS A O 1
ATOM 683 N N . PHE A 1 136 ? 95.509 14.452 52.315 1.00 20.71 136 PHE A N 1
ATOM 684 C CA . PHE A 1 136 ? 95.172 13.445 53.301 1.00 19.56 136 PHE A CA 1
ATOM 685 C C . PHE A 1 136 ? 96.453 12.946 53.971 1.00 18.32 136 PHE A C 1
ATOM 686 O O . PHE A 1 136 ? 96.487 12.736 55.186 1.00 18.09 136 PHE A O 1
ATOM 694 N N . ARG A 1 137 ? 97.519 12.776 53.196 1.00 16.61 137 ARG A N 1
ATOM 695 C CA . ARG A 1 137 ? 98.762 12.289 53.786 1.00 18.72 137 ARG A CA 1
ATOM 696 C C . ARG A 1 137 ? 99.280 13.260 54.839 1.00 18.96 137 ARG A C 1
ATOM 697 O O . ARG A 1 137 ? 99.788 12.848 55.880 1.00 21.08 137 ARG A O 1
ATOM 705 N N . ARG A 1 138 ? 99.156 14.554 54.574 1.00 20.35 138 ARG A N 1
ATOM 706 C CA . ARG A 1 138 ? 99.615 15.541 55.536 1.00 21.10 138 ARG A CA 1
ATOM 707 C C . ARG A 1 138 ? 98.714 15.523 56.767 1.00 21.85 138 ARG A C 1
ATOM 708 O O . ARG A 1 138 ? 99.181 15.762 57.881 1.00 22.28 138 ARG A O 1
ATOM 716 N N . VAL A 1 139 ? 97.430 15.231 56.577 1.00 22.37 139 VAL A N 1
ATOM 717 C CA . VAL A 1 139 ? 96.522 15.136 57.718 1.00 23.63 139 VAL A CA 1
ATOM 718 C C . VAL A 1 139 ? 97.006 13.970 58.590 1.00 24.75 139 VAL A C 1
ATOM 719 O O . VAL A 1 139 ? 97.077 14.075 59.817 1.00 25.92 139 VAL A O 1
ATOM 723 N N . LEU A 1 140 ? 97.346 12.858 57.945 1.00 25.49 140 LEU A N 1
ATOM 724 C CA . LEU A 1 140 ? 97.816 11.681 58.667 1.00 26.10 140 LEU A CA 1
ATOM 725 C C . LEU A 1 140 ? 99.183 11.904 59.322 1.00 27.16 140 LEU A C 1
ATOM 726 O O . LEU A 1 140 ? 99.442 11.388 60.412 1.00 27.66 140 LEU A O 1
ATOM 731 N N . LEU A 1 141 ? 100.058 12.669 58.672 1.00 25.42 141 LEU A N 1
ATOM 732 C CA . LEU A 1 141 ? 101.377 12.924 59.247 1.00 24.21 141 LEU A CA 1
ATOM 733 C C . LEU A 1 141 ? 101.252 13.576 60.625 1.00 25.57 141 LEU A C 1
ATOM 734 O O . LEU A 1 141 ? 101.938 13.184 61.569 1.00 24.87 141 LEU A O 1
ATOM 739 N N . ARG A 1 142 ? 100.378 14.570 60.737 1.00 26.84 142 ARG A N 1
ATOM 740 C CA . ARG A 1 142 ? 100.180 15.269 61.998 1.00 29.06 142 ARG A CA 1
ATOM 741 C C . ARG A 1 142 ? 99.364 14.445 62.993 1.00 29.69 142 ARG A C 1
ATOM 742 O O . ARG A 1 142 ? 99.766 14.255 64.140 1.00 30.78 142 ARG A O 1
ATOM 750 N N . SER A 1 143 ? 98.219 13.952 62.543 1.00 29.57 143 SER A N 1
ATOM 751 C CA . SER A 1 143 ? 97.335 13.166 63.390 1.00 29.58 143 SER A CA 1
ATOM 752 C C . SER A 1 143 ? 98.010 11.942 64.021 1.00 29.87 143 SER A C 1
ATOM 753 O O . SER A 1 143 ? 97.811 11.663 65.199 1.00 29.35 143 SER A O 1
ATOM 756 N N . LEU A 1 144 ? 98.809 11.222 63.239 1.00 28.84 144 LEU A N 1
ATOM 757 C CA . LEU A 1 144 ? 99.507 10.036 63.726 1.00 28.29 144 LEU A CA 1
ATOM 758 C C . LEU A 1 144 ? 100.863 10.360 64.339 1.00 28.60 144 LEU A C 1
ATOM 759 O O . LEU A 1 144 ? 101.595 9.453 64.735 1.00 28.00 144 LEU A O 1
ATOM 764 N N . GLN A 1 145 ? 101.210 11.642 64.399 1.00 28.91 145 GLN A N 1
ATOM 765 C CA . GLN A 1 145 ? 102.498 12.045 64.965 1.00 30.73 145 GLN A CA 1
ATOM 766 C C . GLN A 1 145 ? 103.658 11.309 64.290 1.00 29.62 145 GLN A C 1
ATOM 767 O O . GLN A 1 145 ? 104.535 10.765 64.964 1.00 29.47 145 GLN A O 1
ATOM 773 N N . LYS A 1 146 ? 103.666 11.289 62.962 1.00 28.66 146 LYS A N 1
ATOM 774 C CA . LYS A 1 146 ? 104.732 10.612 62.234 1.00 27.58 146 LYS A CA 1
ATOM 775 C C . LYS A 1 146 ? 106.045 11.381 62.309 1.00 26.39 146 LYS A C 1
ATOM 776 O O . LYS A 1 146 ? 106.058 12.613 62.333 1.00 25.91 146 LYS A O 1
ATOM 782 N N . ASP A 1 147 ? 107.149 10.645 62.351 1.00 25.44 147 ASP A N 1
ATOM 783 C CA . ASP A 1 147 ? 108.470 11.256 62.397 1.00 27.13 147 ASP A CA 1
ATOM 784 C C . ASP A 1 147 ? 108.672 11.991 61.065 1.00 26.34 147 ASP A C 1
ATOM 785 O O . ASP A 1 147 ? 108.698 11.367 60.002 1.00 25.59 147 ASP A O 1
ATOM 790 N N . LEU A 1 148 ? 108.817 13.311 61.128 1.00 25.44 148 LEU A N 1
ATOM 791 C CA . LEU A 1 148 ? 108.975 14.119 59.920 1.00 25.34 148 LEU A CA 1
ATOM 792 C C . LEU A 1 148 ? 110.310 14.000 59.189 1.00 25.13 148 LEU A C 1
ATOM 793 O O . LEU A 1 148 ? 110.379 14.287 57.997 1.00 25.70 148 LEU A O 1
ATOM 798 N N . GLN A 1 149 ? 111.370 13.597 59.884 1.00 25.47 149 GLN A N 1
ATOM 799 C CA . GLN A 1 149 ? 112.656 13.414 59.211 1.00 27.95 149 GLN A CA 1
ATOM 800 C C . GLN A 1 149 ? 112.526 12.203 58.301 1.00 27.63 149 GLN A C 1
ATOM 801 O O . GLN A 1 149 ? 113.092 12.162 57.210 1.00 28.72 149 GLN A O 1
ATOM 807 N N . GLU A 1 150 ? 111.769 11.215 58.761 1.00 27.92 150 GLU A N 1
ATOM 808 C CA . GLU A 1 150 ? 111.545 10.012 57.980 1.00 29.66 150 GLU A CA 1
ATOM 809 C C . GLU A 1 150 ? 110.742 10.431 56.742 1.00 27.48 150 GLU A C 1
ATOM 810 O O . GLU A 1 150 ? 111.003 9.966 55.632 1.00 27.68 150 GLU A O 1
ATOM 816 N N . GLU A 1 151 ? 109.773 11.319 56.938 1.00 24.68 151 GLU A N 1
ATOM 817 C CA . GLU A 1 151 ? 108.962 11.789 55.825 1.00 23.69 151 GLU A CA 1
ATOM 818 C C . GLU A 1 151 ? 109.864 12.606 54.886 1.00 23.61 151 GLU A C 1
ATOM 819 O O . GLU A 1 151 ? 109.664 12.601 53.671 1.00 21.72 151 GLU A O 1
ATOM 825 N N . MET A 1 152 ? 110.863 13.287 55.454 1.00 22.03 152 MET A N 1
ATOM 826 C CA . MET A 1 152 ? 111.780 14.060 54.639 1.00 22.83 152 MET A CA 1
ATOM 827 C C . MET A 1 152 ? 112.531 13.082 53.740 1.00 23.60 152 MET A C 1
ATOM 828 O O . MET A 1 152 ? 112.631 13.325 52.545 1.00 23.16 152 MET A O 1
ATOM 833 N N . ASN A 1 153 ? 113.039 11.979 54.303 1.00 23.42 153 ASN A N 1
ATOM 834 C CA . ASN A 1 153 ? 113.768 10.984 53.501 1.00 24.44 153 ASN A CA 1
ATOM 835 C C . ASN A 1 153 ? 112.861 10.491 52.396 1.00 22.27 153 ASN A C 1
ATOM 836 O O . ASN A 1 153 ? 113.301 10.263 51.273 1.00 22.73 153 ASN A O 1
ATOM 841 N N . TYR A 1 154 ? 111.589 10.324 52.728 1.00 21.57 154 TYR A N 1
ATOM 842 C CA . TYR A 1 154 ? 110.610 9.861 51.758 1.00 22.30 154 TYR A CA 1
ATOM 843 C C . TYR A 1 154 ? 110.438 10.860 50.607 1.00 22.49 154 TYR A C 1
ATOM 844 O O . TYR A 1 154 ? 110.552 10.494 49.435 1.00 22.53 154 TYR A O 1
ATOM 853 N N . ILE A 1 155 ? 110.172 12.121 50.931 1.00 22.10 155 ILE A N 1
ATOM 854 C CA . ILE A 1 155 ? 109.967 13.092 49.871 1.00 22.19 155 ILE A CA 1
ATOM 855 C C . ILE A 1 155 ? 111.219 13.295 49.002 1.00 21.73 155 ILE A C 1
ATOM 856 O O . ILE A 1 155 ? 111.111 13.543 47.815 1.00 22.20 155 ILE A O 1
ATOM 861 N N . ILE A 1 156 ? 112.403 13.186 49.591 1.00 20.93 156 ILE A N 1
ATOM 862 C CA . ILE A 1 156 ? 113.664 13.366 48.846 1.00 21.66 156 ILE A CA 1
ATOM 863 C C . ILE A 1 156 ? 113.787 12.332 47.714 1.00 23.19 156 ILE A C 1
ATOM 864 O O . ILE A 1 156 ? 114.297 12.605 46.644 1.00 23.57 156 ILE A O 1
ATOM 869 N N . ALA A 1 157 ? 113.270 11.145 47.984 1.00 23.66 157 ALA A N 1
ATOM 870 C CA . ALA A 1 157 ? 113.283 10.038 47.030 1.00 23.49 157 ALA A CA 1
ATOM 871 C C . ALA A 1 157 ? 112.223 10.234 45.952 1.00 22.49 157 ALA A C 1
ATOM 872 O O . ALA A 1 157 ? 112.495 10.011 44.783 1.00 22.70 157 ALA A O 1
ATOM 874 N N . ILE A 1 158 ? 111.023 10.652 46.347 1.00 22.19 158 ILE A N 1
ATOM 875 C CA . ILE A 1 158 ? 109.958 10.865 45.371 1.00 23.40 158 ILE A CA 1
ATOM 876 C C . ILE A 1 158 ? 110.302 11.992 44.387 1.00 23.64 158 ILE A C 1
ATOM 877 O O . ILE A 1 158 ? 110.030 11.889 43.186 1.00 24.70 158 ILE A O 1
ATOM 882 N N . ILE A 1 159 ? 110.891 13.069 44.893 1.00 22.56 159 ILE A N 1
ATOM 883 C CA . ILE A 1 159 ? 111.262 14.184 44.029 1.00 23.55 159 ILE A CA 1
ATOM 884 C C . ILE A 1 159 ? 112.347 13.744 43.048 1.00 22.98 159 ILE A C 1
ATOM 885 O O . ILE A 1 159 ? 112.329 14.131 41.878 1.00 23.10 159 ILE A O 1
ATOM 890 N N . GLU A 1 160 ? 113.286 12.931 43.520 1.00 25.15 160 GLU A N 1
ATOM 891 C CA . GLU A 1 160 ? 114.352 12.441 42.652 1.00 27.44 160 GLU A CA 1
ATOM 892 C C . GLU A 1 160 ? 113.761 11.738 41.434 1.00 29.19 160 GLU A C 1
ATOM 893 O O . GLU A 1 160 ? 114.258 11.911 40.324 1.00 30.44 160 GLU A O 1
ATOM 899 N N . GLU A 1 161 ? 112.699 10.958 41.630 1.00 29.81 161 GLU A N 1
ATOM 900 C CA . GLU A 1 161 ? 112.081 10.260 40.504 1.00 31.88 161 GLU A CA 1
ATOM 901 C C . GLU A 1 161 ? 111.044 11.053 39.704 1.00 30.73 161 GLU A C 1
ATOM 902 O O . GLU A 1 161 ? 110.832 10.761 38.534 1.00 30.63 161 GLU A O 1
ATOM 908 N N . GLN A 1 162 ? 110.403 12.050 40.312 1.00 29.59 162 GLN A N 1
ATOM 909 C CA . GLN A 1 162 ? 109.411 12.863 39.597 1.00 28.56 162 GLN A CA 1
ATOM 910 C C . GLN A 1 162 ? 109.643 14.333 39.928 1.00 28.07 162 GLN A C 1
ATOM 911 O O . GLN A 1 162 ? 108.792 14.994 40.522 1.00 28.84 162 GLN A O 1
ATOM 917 N N . PRO A 1 163 ? 110.789 14.873 39.505 1.00 27.42 163 PRO A N 1
ATOM 918 C CA . PRO A 1 163 ? 111.178 16.263 39.753 1.00 27.43 163 PRO A CA 1
ATOM 919 C C . PRO A 1 163 ? 110.382 17.397 39.095 1.00 27.40 163 PRO A C 1
ATOM 920 O O . PRO A 1 163 ? 110.568 18.555 39.457 1.00 27.08 163 PRO A O 1
ATOM 924 N N . LYS A 1 164 ? 109.509 17.087 38.141 1.00 27.07 164 LYS A N 1
ATOM 925 C CA . LYS A 1 164 ? 108.738 18.142 37.483 1.00 29.46 164 LYS A CA 1
ATOM 926 C C . LYS A 1 164 ? 107.303 18.243 37.995 1.00 28.70 164 LYS A C 1
ATOM 927 O O . LYS A 1 164 ? 106.467 18.929 37.412 1.00 31.05 164 LYS A O 1
ATOM 933 N N . ASN A 1 165 ? 107.038 17.577 39.110 1.00 27.21 165 ASN A N 1
ATOM 934 C CA . ASN A 1 165 ? 105.717 17.562 39.725 1.00 25.04 165 ASN A CA 1
ATOM 935 C C . ASN A 1 165 ? 105.563 18.687 40.761 1.00 24.05 165 ASN A C 1
ATOM 936 O O . ASN A 1 165 ? 106.461 18.921 41.578 1.00 23.48 165 ASN A O 1
ATOM 941 N N . TYR A 1 166 ? 104.427 19.383 40.718 1.00 21.61 166 TYR A N 1
ATOM 942 C CA . TYR A 1 166 ? 104.161 20.481 41.644 1.00 21.47 166 TYR A CA 1
ATOM 943 C C . TYR A 1 166 ? 103.964 20.042 43.092 1.00 21.35 166 TYR A C 1
ATOM 944 O O . TYR A 1 166 ? 104.528 20.635 44.018 1.00 20.89 166 TYR A O 1
ATOM 953 N N . GLN A 1 167 ? 103.148 19.008 43.281 1.00 19.42 167 GLN A N 1
ATOM 954 C CA . GLN A 1 167 ? 102.831 18.525 44.617 1.00 18.63 167 GLN A CA 1
ATOM 955 C C . GLN A 1 167 ? 104.009 18.091 45.461 1.00 17.40 167 GLN A C 1
ATOM 956 O O . GLN A 1 167 ? 104.050 18.384 46.656 1.00 19.07 167 GLN A O 1
ATOM 962 N N . VAL A 1 168 ? 104.970 17.397 44.857 1.00 16.96 168 VAL A N 1
ATOM 963 C CA . VAL A 1 168 ? 106.120 16.913 45.618 1.00 16.58 168 VAL A CA 1
ATOM 964 C C . VAL A 1 168 ? 106.948 18.032 46.223 1.00 17.36 168 VAL A C 1
ATOM 965 O O . VAL A 1 168 ? 107.386 17.935 47.372 1.00 17.29 168 VAL A O 1
ATOM 969 N N . TRP A 1 169 ? 107.157 19.099 45.458 1.00 16.53 169 TRP A N 1
ATOM 970 C CA . TRP A 1 169 ? 107.928 20.222 45.960 1.00 16.94 169 TRP A CA 1
ATOM 971 C C . TRP A 1 169 ? 107.154 20.965 47.052 1.00 17.57 169 TRP A C 1
ATOM 972 O O . TRP A 1 169 ? 107.733 21.364 48.064 1.00 17.66 169 TRP A O 1
ATOM 983 N N . HIS A 1 170 ? 105.848 21.145 46.865 1.00 16.58 170 HIS A N 1
ATOM 984 C CA . HIS A 1 170 ? 105.082 21.837 47.885 1.00 16.44 170 HIS A CA 1
ATOM 985 C C . HIS A 1 170 ? 105.107 21.032 49.173 1.00 17.81 170 HIS A C 1
ATOM 986 O O . HIS A 1 170 ? 105.191 21.599 50.270 1.00 16.07 170 HIS A O 1
ATOM 993 N N . HIS A 1 171 ? 105.032 19.708 49.042 1.00 17.71 171 HIS A N 1
ATOM 994 C CA . HIS A 1 171 ? 105.062 18.846 50.218 1.00 18.60 171 HIS A CA 1
ATOM 995 C C . HIS A 1 171 ? 106.380 19.027 50.975 1.00 18.22 171 HIS A C 1
ATOM 996 O O . HIS A 1 171 ? 106.390 19.157 52.201 1.00 17.64 171 HIS A O 1
ATOM 1003 N N . ARG A 1 172 ? 107.489 19.047 50.242 1.00 17.64 172 ARG A N 1
ATOM 1004 C CA . ARG A 1 172 ? 108.789 19.213 50.875 1.00 18.64 172 ARG A CA 1
ATOM 1005 C C . ARG A 1 172 ? 108.860 20.553 51.605 1.00 19.26 172 ARG A C 1
ATOM 1006 O O . ARG A 1 172 ? 109.397 20.633 52.714 1.00 18.48 172 ARG A O 1
ATOM 1014 N N . ARG A 1 173 ? 108.317 21.601 50.986 1.00 20.18 173 ARG A N 1
ATOM 1015 C CA . ARG A 1 173 ? 108.320 22.926 51.597 1.00 21.17 173 ARG A CA 1
ATOM 1016 C C . ARG A 1 173 ? 107.590 22.882 52.938 1.00 20.83 173 ARG A C 1
ATOM 1017 O O . ARG A 1 173 ? 108.069 23.415 53.943 1.00 21.03 173 ARG A O 1
ATOM 1025 N N . VAL A 1 174 ? 106.417 22.259 52.944 1.00 19.59 174 VAL A N 1
ATOM 1026 C CA . VAL A 1 174 ? 105.636 22.153 54.167 1.00 20.71 174 VAL A CA 1
ATOM 1027 C C . VAL A 1 174 ? 106.420 21.442 55.265 1.00 22.13 174 VAL A C 1
ATOM 1028 O O . VAL A 1 174 ? 106.351 21.827 56.442 1.00 21.75 174 VAL A O 1
ATOM 1032 N N . LEU A 1 175 ? 107.163 20.405 54.884 1.00 21.89 175 LEU A N 1
ATOM 1033 C CA . LEU A 1 175 ? 107.951 19.652 55.853 1.00 22.84 175 LEU A CA 1
ATOM 1034 C C . LEU A 1 175 ? 109.016 20.556 56.466 1.00 22.78 175 LEU A C 1
ATOM 1035 O O . LEU A 1 175 ? 109.180 20.596 57.684 1.00 22.35 175 LEU A O 1
ATOM 1040 N N . VAL A 1 176 ? 109.736 21.284 55.616 1.00 23.91 176 VAL A N 1
ATOM 1041 C CA . VAL A 1 176 ? 110.773 22.197 56.081 1.00 24.10 176 VAL A CA 1
ATOM 1042 C C . VAL A 1 176 ? 110.157 23.225 57.029 1.00 25.17 176 VAL A C 1
ATOM 1043 O O . VAL A 1 176 ? 110.733 23.552 58.064 1.00 24.88 176 VAL A O 1
ATOM 1047 N N . GLU A 1 177 ? 108.982 23.729 56.675 1.00 25.41 177 GLU A N 1
ATOM 1048 C CA . GLU A 1 177 ? 108.298 24.701 57.516 1.00 26.46 177 GLU A CA 1
ATOM 1049 C C . GLU A 1 177 ? 107.961 24.104 58.875 1.00 26.81 177 GLU A C 1
ATOM 1050 O O . GLU A 1 177 ? 108.202 24.725 59.910 1.00 27.51 177 GLU A O 1
ATOM 1056 N N . TRP A 1 178 ? 107.391 22.902 58.871 1.00 26.34 178 TRP A N 1
ATOM 1057 C CA . TRP A 1 178 ? 107.028 22.242 60.118 1.00 25.19 178 TRP A CA 1
ATOM 1058 C C . TRP A 1 178 ? 108.230 22.029 61.019 1.00 25.50 178 TRP A C 1
ATOM 1059 O O . TRP A 1 178 ? 108.174 22.314 62.214 1.00 25.55 178 TRP A O 1
ATOM 1070 N N . LEU A 1 179 ? 109.314 21.535 60.433 1.00 25.73 179 LEU A N 1
ATOM 1071 C CA . LEU A 1 179 ? 110.542 21.262 61.171 1.00 26.30 179 LEU A CA 1
ATOM 1072 C C . LEU A 1 179 ? 111.385 22.502 61.438 1.00 25.88 179 LEU A C 1
ATOM 1073 O O . LEU A 1 179 ? 112.210 22.512 62.348 1.00 24.66 179 LEU A O 1
ATOM 1078 N N . LYS A 1 180 ? 111.177 23.544 60.643 1.00 26.86 180 LYS A N 1
ATOM 1079 C CA . LYS A 1 180 ? 111.959 24.767 60.782 1.00 28.25 180 LYS A CA 1
ATOM 1080 C C . LYS A 1 180 ? 113.423 24.395 60.642 1.00 28.43 180 LYS A C 1
ATOM 1081 O O . LYS A 1 180 ? 114.273 24.885 61.383 1.00 28.91 180 LYS A O 1
ATOM 1087 N N . ASP A 1 181 ? 113.705 23.517 59.682 1.00 28.43 181 ASP A N 1
ATOM 1088 C CA . ASP A 1 181 ? 115.059 23.053 59.433 1.00 28.62 181 ASP A CA 1
ATOM 1089 C C . ASP A 1 181 ? 115.391 23.045 57.943 1.00 29.07 181 ASP A C 1
ATOM 1090 O O . ASP A 1 181 ? 114.893 22.217 57.186 1.00 29.26 181 ASP A O 1
ATOM 1095 N N . PRO A 1 182 ? 116.241 23.981 57.503 1.00 29.25 182 PRO A N 1
ATOM 1096 C CA . PRO A 1 182 ? 116.632 24.074 56.095 1.00 27.82 182 PRO A CA 1
ATOM 1097 C C . PRO A 1 182 ? 118.000 23.450 55.857 1.00 28.19 182 PRO A C 1
ATOM 1098 O O . PRO A 1 182 ? 118.559 23.565 54.766 1.00 28.14 182 PRO A O 1
ATOM 1102 N N . SER A 1 183 ? 118.528 22.788 56.881 1.00 28.09 183 SER A N 1
ATOM 1103 C CA . SER A 1 183 ? 119.858 22.185 56.816 1.00 30.41 183 SER A CA 1
ATOM 1104 C C . SER A 1 183 ? 120.151 21.249 55.653 1.00 29.64 183 SER A C 1
ATOM 1105 O O . SER A 1 183 ? 121.298 21.129 55.230 1.00 30.78 183 SER A O 1
ATOM 1108 N N . GLN A 1 184 ? 119.131 20.583 55.130 1.00 29.13 184 GLN A N 1
ATOM 1109 C CA . GLN A 1 184 ? 119.333 19.664 54.008 1.00 29.34 184 GLN A CA 1
ATOM 1110 C C . GLN A 1 184 ? 118.983 20.214 52.632 1.00 27.61 184 GLN A C 1
ATOM 1111 O O . GLN A 1 184 ? 119.263 19.576 51.618 1.00 27.67 184 GLN A O 1
ATOM 1117 N N . GLU A 1 185 ? 118.377 21.394 52.583 1.00 26.65 185 GLU A N 1
ATOM 1118 C CA . GLU A 1 185 ? 117.902 21.950 51.323 1.00 24.92 185 GLU A CA 1
ATOM 1119 C C . GLU A 1 185 ? 118.854 22.290 50.190 1.00 24.01 185 GLU A C 1
ATOM 1120 O O . GLU A 1 185 ? 118.722 21.737 49.101 1.00 24.54 185 GLU A O 1
ATOM 1126 N N . LEU A 1 186 ? 119.804 23.187 50.413 1.00 25.23 186 LEU A N 1
ATOM 1127 C CA . LEU A 1 186 ? 120.724 23.564 49.342 1.00 26.07 186 LEU A CA 1
ATOM 1128 C C . LEU A 1 186 ? 121.438 22.372 48.710 1.00 26.86 186 LEU A C 1
ATOM 1129 O O . LEU A 1 186 ? 121.622 22.323 47.490 1.00 28.19 186 LEU A O 1
ATOM 1134 N N . GLU A 1 187 ? 121.822 21.404 49.534 1.00 27.45 187 GLU A N 1
ATOM 1135 C CA . GLU A 1 187 ? 122.508 20.219 49.044 1.00 28.23 187 GLU A CA 1
ATOM 1136 C C . GLU A 1 187 ? 121.559 19.328 48.240 1.00 26.82 187 GLU A C 1
ATOM 1137 O O . GLU A 1 187 ? 121.921 18.823 47.182 1.00 26.21 187 GLU A O 1
ATOM 1143 N N . PHE A 1 188 ? 120.345 19.128 48.746 1.00 25.35 188 PHE A N 1
ATOM 1144 C CA . PHE A 1 188 ? 119.368 18.309 48.038 1.00 23.23 188 PHE A CA 1
ATOM 1145 C C . PHE A 1 188 ? 119.045 18.951 46.688 1.00 21.74 188 PHE A C 1
ATOM 1146 O O . PHE A 1 188 ? 119.053 18.291 45.652 1.00 21.00 188 PHE A O 1
ATOM 1154 N N . ILE A 1 189 ? 118.741 20.243 46.712 1.00 20.73 189 ILE A N 1
ATOM 1155 C CA . ILE A 1 189 ? 118.420 20.952 45.480 1.00 21.79 189 ILE A CA 1
ATOM 1156 C C . ILE A 1 189 ? 119.593 20.868 44.507 1.00 21.76 189 ILE A C 1
ATOM 1157 O O . ILE A 1 189 ? 119.402 20.622 43.312 1.00 21.71 189 ILE A O 1
ATOM 1162 N N . ALA A 1 190 ? 120.806 21.056 45.024 1.00 22.00 190 ALA A N 1
ATOM 1163 C CA . ALA A 1 190 ? 122.001 20.981 44.188 1.00 24.00 190 ALA A CA 1
ATOM 1164 C C . ALA A 1 190 ? 122.045 19.644 43.448 1.00 24.41 190 ALA A C 1
ATOM 1165 O O . ALA A 1 190 ? 122.417 19.591 42.278 1.00 26.37 190 ALA A O 1
ATOM 1167 N N . ASP A 1 191 ? 121.663 18.564 44.119 1.00 23.86 191 ASP A N 1
ATOM 1168 C CA . ASP A 1 191 ? 121.678 17.263 43.466 1.00 24.38 191 ASP A CA 1
ATOM 1169 C C . ASP A 1 191 ? 120.644 17.188 42.346 1.00 23.73 191 ASP A C 1
ATOM 1170 O O . ASP A 1 191 ? 120.899 16.594 41.297 1.00 23.57 191 ASP A O 1
ATOM 1175 N N . ILE A 1 192 ? 119.473 17.777 42.569 1.00 23.10 192 ILE A N 1
ATOM 1176 C CA . ILE A 1 192 ? 118.429 17.766 41.547 1.00 21.31 192 ILE A CA 1
ATOM 1177 C C . ILE A 1 192 ? 118.906 18.604 40.358 1.00 20.86 192 ILE A C 1
ATOM 1178 O O . ILE A 1 192 ? 118.769 18.195 39.211 1.00 19.67 192 ILE A O 1
ATOM 1183 N N . LEU A 1 193 ? 119.487 19.767 40.640 1.00 22.31 193 LEU A N 1
ATOM 1184 C CA . LEU A 1 193 ? 119.968 20.653 39.580 1.00 23.91 193 LEU A CA 1
ATOM 1185 C C . LEU A 1 193 ? 121.134 20.053 38.812 1.00 25.76 193 LEU A C 1
ATOM 1186 O O . LEU A 1 193 ? 121.431 20.466 37.688 1.00 26.82 193 LEU A O 1
ATOM 1191 N N . ASN A 1 194 ? 121.793 19.071 39.415 1.00 27.11 194 ASN A N 1
ATOM 1192 C CA . ASN A 1 194 ? 122.909 18.408 38.763 1.00 27.80 194 ASN A CA 1
ATOM 1193 C C . ASN A 1 194 ? 122.378 17.485 37.662 1.00 28.05 194 ASN A C 1
ATOM 1194 O O . ASN A 1 194 ? 123.110 17.108 36.753 1.00 29.66 194 ASN A O 1
ATOM 1199 N N . GLN A 1 195 ? 121.098 17.129 37.745 1.00 27.24 195 GLN A N 1
ATOM 1200 C CA . GLN A 1 195 ? 120.479 16.264 36.743 1.00 26.82 195 GLN A CA 1
ATOM 1201 C C . GLN A 1 195 ? 119.738 17.096 35.688 1.00 26.21 195 GLN A C 1
ATOM 1202 O O . GLN A 1 195 ? 119.738 16.750 34.511 1.00 26.04 195 GLN A O 1
ATOM 1208 N N . ASP A 1 196 ? 119.104 18.186 36.121 1.00 24.94 196 ASP A N 1
ATOM 1209 C CA . ASP A 1 196 ? 118.406 19.112 35.224 1.00 22.79 196 ASP A CA 1
ATOM 1210 C C . ASP A 1 196 ? 118.708 20.494 35.788 1.00 22.50 196 ASP A C 1
ATOM 1211 O O . ASP A 1 196 ? 118.055 20.950 36.727 1.00 19.86 196 ASP A O 1
ATOM 1216 N N . ALA A 1 197 ? 119.714 21.144 35.209 1.00 21.47 197 ALA A N 1
ATOM 1217 C CA . ALA A 1 197 ? 120.164 22.455 35.662 1.00 21.87 197 ALA A CA 1
ATOM 1218 C C . ALA A 1 197 ? 119.129 23.553 35.467 1.00 21.68 197 ALA A C 1
ATOM 1219 O O . ALA A 1 197 ? 119.318 24.674 35.928 1.00 20.76 197 ALA A O 1
ATOM 1221 N N . LYS A 1 198 ? 118.029 23.231 34.797 1.00 21.93 198 LYS A N 1
ATOM 1222 C CA . LYS A 1 198 ? 117.002 24.230 34.554 1.00 20.85 198 LYS A CA 1
ATOM 1223 C C . LYS A 1 198 ? 115.659 23.887 35.181 1.00 20.12 198 LYS A C 1
ATOM 1224 O O . LYS A 1 198 ? 114.647 24.509 34.864 1.00 20.54 198 LYS A O 1
ATOM 1230 N N . ASN A 1 199 ? 115.644 22.908 36.078 1.00 20.19 199 ASN A N 1
ATOM 1231 C CA . ASN A 1 199 ? 114.395 22.515 36.726 1.00 20.63 199 ASN A CA 1
ATOM 1232 C C . ASN A 1 199 ? 113.792 23.713 37.459 1.00 20.37 199 ASN A C 1
ATOM 1233 O O . ASN A 1 199 ? 114.298 24.153 38.497 1.00 19.85 199 ASN A O 1
ATOM 1238 N N . TYR A 1 200 ? 112.694 24.222 36.907 1.00 20.56 200 TYR A N 1
ATOM 1239 C CA . TYR A 1 200 ? 112.013 25.389 37.446 1.00 19.94 200 TYR A CA 1
ATOM 1240 C C . TYR A 1 200 ? 111.575 25.267 38.908 1.00 20.27 200 TYR A C 1
ATOM 1241 O O . TYR A 1 200 ? 111.752 26.201 39.689 1.00 20.58 200 TYR A O 1
ATOM 1250 N N . HIS A 1 201 ? 110.997 24.129 39.285 1.00 20.72 201 HIS A N 1
ATOM 1251 C CA . HIS A 1 201 ? 110.539 23.936 40.662 1.00 20.96 201 HIS A CA 1
ATOM 1252 C C . HIS A 1 201 ? 111.713 23.951 41.628 1.00 20.40 201 HIS A C 1
ATOM 1253 O O . HIS A 1 201 ? 111.627 24.500 42.733 1.00 20.23 201 HIS A O 1
ATOM 1260 N N . ALA A 1 202 ? 112.810 23.338 41.201 1.00 20.08 202 ALA A N 1
ATOM 1261 C CA . ALA A 1 202 ? 114.016 23.267 42.010 1.00 20.16 202 ALA A CA 1
ATOM 1262 C C . ALA A 1 202 ? 114.531 24.675 42.294 1.00 19.94 202 ALA A C 1
ATOM 1263 O O . ALA A 1 202 ? 114.815 25.009 43.443 1.00 21.77 202 ALA A O 1
ATOM 1265 N N . TRP A 1 203 ? 114.641 25.503 41.257 1.00 18.93 203 TRP A N 1
ATOM 1266 C CA . TRP A 1 203 ? 115.118 26.874 41.447 1.00 19.45 203 TRP A CA 1
ATOM 1267 C C . TRP A 1 203 ? 114.165 27.685 42.332 1.00 19.77 203 TRP A C 1
ATOM 1268 O O . TRP A 1 203 ? 114.604 28.478 43.167 1.00 20.86 203 TRP A O 1
ATOM 1279 N N . GLN A 1 204 ? 112.863 27.476 42.156 1.00 19.61 204 GLN A N 1
ATOM 1280 C CA . GLN A 1 204 ? 111.870 28.200 42.946 1.00 20.81 204 GLN A CA 1
ATOM 1281 C C . GLN A 1 204 ? 111.943 27.807 44.419 1.00 22.11 204 GLN A C 1
ATOM 1282 O O . GLN A 1 204 ? 111.803 28.650 45.308 1.00 22.13 204 GLN A O 1
ATOM 1288 N N . HIS A 1 205 ? 112.151 26.520 44.676 1.00 22.00 205 HIS A N 1
ATOM 1289 C CA . HIS A 1 205 ? 112.261 26.043 46.048 1.00 21.56 205 HIS A CA 1
ATOM 1290 C C . HIS A 1 205 ? 113.551 26.609 46.651 1.00 20.76 205 HIS A C 1
ATOM 1291 O O . HIS A 1 205 ? 113.585 26.997 47.820 1.00 20.45 205 HIS A O 1
ATOM 1298 N N . ARG A 1 206 ? 114.607 26.656 45.838 1.00 21.29 206 ARG A N 1
ATOM 1299 C CA . ARG A 1 206 ? 115.901 27.165 46.287 1.00 21.31 206 ARG A CA 1
ATOM 1300 C C . ARG A 1 206 ? 115.793 28.636 46.687 1.00 21.30 206 ARG A C 1
ATOM 1301 O O . ARG A 1 206 ? 116.343 29.041 47.707 1.00 20.83 206 ARG A O 1
ATOM 1309 N N . GLN A 1 207 ? 115.080 29.434 45.894 1.00 20.34 207 GLN A N 1
ATOM 1310 C CA . GLN A 1 207 ? 114.923 30.845 46.220 1.00 21.56 207 GLN A CA 1
ATOM 1311 C C . GLN A 1 207 ? 114.143 30.984 47.518 1.00 22.73 207 GLN A C 1
ATOM 1312 O O . GLN A 1 207 ? 114.504 31.781 48.380 1.00 23.87 207 GLN A O 1
ATOM 1318 N N . TRP A 1 208 ? 113.081 30.200 47.669 1.00 22.92 208 TRP A N 1
ATOM 1319 C CA . TRP A 1 208 ? 112.279 30.270 48.884 1.00 22.85 208 TRP A CA 1
ATOM 1320 C C . TRP A 1 208 ? 113.116 29.964 50.125 1.00 24.70 208 TRP A C 1
ATOM 1321 O O . TRP A 1 208 ? 113.092 30.719 51.099 1.00 24.31 208 TRP A O 1
ATOM 1332 N N . VAL A 1 209 ? 113.839 28.846 50.094 1.00 24.85 209 VAL A N 1
ATOM 1333 C CA . VAL A 1 209 ? 114.681 28.446 51.220 1.00 26.33 209 VAL A CA 1
ATOM 1334 C C . VAL A 1 209 ? 115.692 29.527 51.593 1.00 27.44 209 VAL A C 1
ATOM 1335 O O . VAL A 1 209 ? 115.805 29.912 52.756 1.00 27.52 209 VAL A O 1
ATOM 1339 N N . ILE A 1 210 ? 116.436 29.993 50.597 1.00 27.28 210 ILE A N 1
ATOM 1340 C CA . ILE A 1 210 ? 117.445 31.021 50.797 1.00 27.39 210 ILE A CA 1
ATOM 1341 C C . ILE A 1 210 ? 116.849 32.294 51.396 1.00 28.54 210 ILE A C 1
ATOM 1342 O O . ILE A 1 210 ? 117.384 32.866 52.352 1.00 28.47 210 ILE A O 1
ATOM 1347 N N . GLN A 1 211 ? 115.732 32.730 50.839 1.00 28.20 211 GLN A N 1
ATOM 1348 C CA . GLN A 1 211 ? 115.090 33.936 51.318 1.00 31.24 211 GLN A CA 1
ATOM 1349 C C . GLN A 1 211 ? 114.532 33.799 52.738 1.00 32.31 211 GLN A C 1
ATOM 1350 O O . GLN A 1 211 ? 114.809 34.632 53.601 1.00 33.01 211 GLN A O 1
ATOM 1356 N N . GLU A 1 212 ? 113.763 32.746 52.989 1.00 33.52 212 GLU A N 1
ATOM 1357 C CA . GLU A 1 212 ? 113.169 32.528 54.307 1.00 34.36 212 GLU A CA 1
ATOM 1358 C C . GLU A 1 212 ? 114.155 32.274 55.441 1.00 33.17 212 GLU A C 1
ATOM 1359 O O . GLU A 1 212 ? 113.926 32.702 56.570 1.00 32.63 212 GLU A O 1
ATOM 1365 N N . PHE A 1 213 ? 115.239 31.564 55.152 1.00 31.82 213 PHE A N 1
ATOM 1366 C CA . PHE A 1 213 ? 116.218 31.263 56.185 1.00 31.91 213 PHE A CA 1
ATOM 1367 C C . PHE A 1 213 ? 117.504 32.062 56.060 1.00 32.72 213 PHE A C 1
ATOM 1368 O O . PHE A 1 213 ? 118.493 31.771 56.738 1.00 32.58 213 PHE A O 1
ATOM 1376 N N . ARG A 1 214 ? 117.482 33.075 55.201 1.00 34.04 214 ARG A N 1
ATOM 1377 C CA . ARG A 1 214 ? 118.648 33.929 54.990 1.00 36.96 214 ARG A CA 1
ATOM 1378 C C . ARG A 1 214 ? 119.932 33.124 54.813 1.00 35.43 214 ARG A C 1
ATOM 1379 O O . ARG A 1 214 ? 120.838 33.208 55.643 1.00 36.31 214 ARG A O 1
ATOM 1387 N N . LEU A 1 215 ? 120.005 32.343 53.740 1.00 34.66 215 LEU A N 1
ATOM 1388 C CA . LEU A 1 215 ? 121.191 31.535 53.455 1.00 33.06 215 LEU A CA 1
ATOM 1389 C C . LEU A 1 215 ? 121.843 32.053 52.177 1.00 32.63 215 LEU A C 1
ATOM 1390 O O . LEU A 1 215 ? 122.109 31.295 51.247 1.00 31.15 215 LEU A O 1
ATOM 1395 N N . TRP A 1 216 ? 122.106 33.354 52.153 1.00 32.84 216 TRP A N 1
ATOM 1396 C CA . TRP A 1 216 ? 122.693 34.013 50.992 1.00 34.34 216 TRP A CA 1
ATOM 1397 C C . TRP A 1 216 ? 124.202 33.847 50.799 1.00 35.82 216 TRP A C 1
ATOM 1398 O O . TRP A 1 216 ? 124.697 33.866 49.670 1.00 36.05 216 TRP A O 1
ATOM 1409 N N . ASP A 1 217 ? 124.917 33.684 51.903 1.00 37.73 217 ASP A N 1
ATOM 1410 C CA . ASP A 1 217 ? 126.373 33.567 51.909 1.00 40.10 217 ASP A CA 1
ATOM 1411 C C . ASP A 1 217 ? 127.123 32.824 50.802 1.00 39.71 217 ASP A C 1
ATOM 1412 O O . ASP A 1 217 ? 128.139 33.319 50.316 1.00 40.30 217 ASP A O 1
ATOM 1417 N N . ASN A 1 218 ? 126.654 31.653 50.396 1.00 37.77 218 ASN A N 1
ATOM 1418 C CA . ASN A 1 218 ? 127.378 30.914 49.370 1.00 36.86 218 ASN A CA 1
ATOM 1419 C C . ASN A 1 218 ? 126.705 30.786 48.008 1.00 35.41 218 ASN A C 1
ATOM 1420 O O . ASN A 1 218 ? 127.260 30.156 47.104 1.00 34.79 218 ASN A O 1
ATOM 1425 N N . GLU A 1 219 ? 125.533 31.392 47.842 1.00 32.97 219 GLU A N 1
ATOM 1426 C CA . GLU A 1 219 ? 124.811 31.253 46.584 1.00 32.54 219 GLU A CA 1
ATOM 1427 C C . GLU A 1 219 ? 125.460 31.869 45.346 1.00 32.04 219 GLU A C 1
ATOM 1428 O O . GLU A 1 219 ? 125.374 31.292 44.262 1.00 31.83 219 GLU A O 1
ATOM 1434 N N . LEU A 1 220 ? 126.111 33.022 45.488 1.00 32.07 220 LEU A N 1
ATOM 1435 C CA . LEU A 1 220 ? 126.749 33.646 44.334 1.00 32.54 220 LEU A CA 1
ATOM 1436 C C . LEU A 1 220 ? 127.852 32.730 43.823 1.00 32.69 220 LEU A C 1
ATOM 1437 O O . LEU A 1 220 ? 128.092 32.624 42.619 1.00 32.59 220 LEU A O 1
ATOM 1442 N N . GLN A 1 221 ? 128.518 32.063 44.755 1.00 33.05 221 GLN A N 1
ATOM 1443 C CA . GLN A 1 221 ? 129.583 31.133 44.419 1.00 34.62 221 GLN A CA 1
ATOM 1444 C C . GLN A 1 221 ? 128.973 29.962 43.643 1.00 32.88 221 GLN A C 1
ATOM 1445 O O . GLN A 1 221 ? 129.527 29.503 42.644 1.00 32.60 221 GLN A O 1
ATOM 1451 N N . TYR A 1 222 ? 127.828 29.482 44.114 1.00 30.26 222 TYR A N 1
ATOM 1452 C CA . TYR A 1 222 ? 127.146 28.377 43.456 1.00 29.11 222 TYR A CA 1
ATOM 1453 C C . TYR A 1 222 ? 126.775 28.800 42.032 1.00 28.23 222 TYR A C 1
ATOM 1454 O O . TYR A 1 222 ? 126.921 28.026 41.084 1.00 28.12 222 TYR A O 1
ATOM 1463 N N . VAL A 1 223 ? 126.304 30.036 41.891 1.00 27.30 223 VAL A N 1
ATOM 1464 C CA . VAL A 1 223 ? 125.924 30.574 40.589 1.00 27.09 223 VAL A CA 1
ATOM 1465 C C . VAL A 1 223 ? 127.114 30.625 39.636 1.00 28.69 223 VAL A C 1
ATOM 1466 O O . VAL A 1 223 ? 126.982 30.301 38.452 1.00 28.78 223 VAL A O 1
ATOM 1470 N N . ASP A 1 224 ? 128.278 31.023 40.141 1.00 29.77 224 ASP A N 1
ATOM 1471 C CA . ASP A 1 224 ? 129.451 31.093 39.282 1.00 31.64 224 ASP A CA 1
ATOM 1472 C C . ASP A 1 224 ? 129.834 29.704 38.804 1.00 31.57 224 ASP A C 1
ATOM 1473 O O . ASP A 1 224 ? 130.257 29.528 37.663 1.00 31.14 224 ASP A O 1
ATOM 1478 N N . GLN A 1 225 ? 129.668 28.712 39.671 1.00 32.57 225 GLN A N 1
ATOM 1479 C CA . GLN A 1 225 ? 129.995 27.340 39.311 1.00 34.07 225 GLN A CA 1
ATOM 1480 C C . GLN A 1 225 ? 129.148 26.866 38.134 1.00 33.14 225 GLN A C 1
ATOM 1481 O O . GLN A 1 225 ? 129.676 26.301 37.180 1.00 33.15 225 GLN A O 1
ATOM 1487 N N . LEU A 1 226 ? 127.838 27.096 38.197 1.00 32.40 226 LEU A N 1
ATOM 1488 C CA . LEU A 1 226 ? 126.954 26.649 37.121 1.00 31.54 226 LEU A CA 1
ATOM 1489 C C . LEU A 1 226 ? 127.108 27.459 35.840 1.00 31.22 226 LEU A C 1
ATOM 1490 O O . LEU A 1 226 ? 126.912 26.925 34.749 1.00 31.23 226 LEU A O 1
ATOM 1495 N N . LEU A 1 227 ? 127.445 28.741 35.960 1.00 30.75 227 LEU A N 1
ATOM 1496 C CA . LEU A 1 227 ? 127.645 29.559 34.767 1.00 31.44 227 LEU A CA 1
ATOM 1497 C C . LEU A 1 227 ? 128.885 29.044 34.048 1.00 32.51 227 LEU A C 1
ATOM 1498 O O . LEU A 1 227 ? 128.991 29.134 32.823 1.00 32.16 227 LEU A O 1
ATOM 1503 N N . LYS A 1 228 ? 129.815 28.497 34.827 1.00 33.58 228 LYS A N 1
ATOM 1504 C CA . LYS A 1 228 ? 131.042 27.919 34.288 1.00 35.66 228 LYS A CA 1
ATOM 1505 C C . LYS A 1 228 ? 130.639 26.699 33.463 1.00 34.78 228 LYS A C 1
ATOM 1506 O O . LYS A 1 228 ? 131.068 26.523 32.323 1.00 34.18 228 LYS A O 1
ATOM 1512 N N . GLU A 1 229 ? 129.802 25.854 34.049 1.00 33.16 229 GLU A N 1
ATOM 1513 C CA . GLU A 1 229 ? 129.354 24.655 33.357 1.00 32.80 229 GLU A CA 1
ATOM 1514 C C . GLU A 1 229 ? 128.584 24.960 32.077 1.00 31.24 229 GLU A C 1
ATOM 1515 O O . GLU A 1 229 ? 128.829 24.344 31.045 1.00 31.88 229 GLU A O 1
ATOM 1521 N N . ASP A 1 230 ? 127.669 25.920 32.133 1.00 29.70 230 ASP A N 1
ATOM 1522 C CA . ASP A 1 230 ? 126.878 26.282 30.960 1.00 28.67 230 ASP A CA 1
ATOM 1523 C C . ASP A 1 230 ? 126.516 27.756 31.064 1.00 28.09 230 ASP A C 1
ATOM 1524 O O . ASP A 1 230 ? 125.539 28.124 31.721 1.00 25.94 230 ASP A O 1
ATOM 1529 N N . VAL A 1 231 ? 127.312 28.595 30.409 1.00 27.62 231 VAL A N 1
ATOM 1530 C CA . VAL A 1 231 ? 127.101 30.034 30.451 1.00 27.04 231 VAL A CA 1
ATOM 1531 C C . VAL A 1 231 ? 125.779 30.430 29.805 1.00 26.97 231 VAL A C 1
ATOM 1532 O O . VAL A 1 231 ? 125.349 31.580 29.907 1.00 25.24 231 VAL A O 1
ATOM 1536 N N . ARG A 1 232 ? 125.127 29.469 29.156 1.00 27.77 232 ARG A N 1
ATOM 1537 C CA . ARG A 1 232 ? 123.849 29.726 28.500 1.00 27.52 232 ARG A CA 1
ATOM 1538 C C . ARG A 1 232 ? 122.645 29.392 29.392 1.00 27.67 232 ARG A C 1
ATOM 1539 O O . ARG A 1 232 ? 121.500 29.509 28.954 1.00 26.84 232 ARG A O 1
ATOM 1547 N N . ASN A 1 233 ? 122.889 28.975 30.633 1.00 27.35 233 ASN A N 1
ATOM 1548 C CA . ASN A 1 233 ? 121.779 28.615 31.521 1.00 27.21 233 ASN A CA 1
ATOM 1549 C C . ASN A 1 233 ? 121.055 29.843 32.048 1.00 26.38 233 ASN A C 1
ATOM 1550 O O . ASN A 1 233 ? 121.490 30.462 33.020 1.00 27.35 233 ASN A O 1
ATOM 1555 N N . ASN A 1 234 ? 119.934 30.174 31.416 1.00 25.60 234 ASN A N 1
ATOM 1556 C CA . ASN A 1 234 ? 119.154 31.344 31.800 1.00 23.92 234 ASN A CA 1
ATOM 1557 C C . ASN A 1 234 ? 118.668 31.301 33.250 1.00 23.26 234 ASN A C 1
ATOM 1558 O O . ASN A 1 234 ? 118.473 32.348 33.871 1.00 23.26 234 ASN A O 1
ATOM 1563 N N . SER A 1 235 ? 118.464 30.098 33.784 1.00 21.21 235 SER A N 1
ATOM 1564 C CA . SER A 1 235 ? 118.014 29.952 35.166 1.00 21.81 235 SER A CA 1
ATOM 1565 C C . SER A 1 235 ? 119.106 30.443 36.116 1.00 22.77 235 SER A C 1
ATOM 1566 O O . SER A 1 235 ? 118.822 31.050 37.153 1.00 23.79 235 SER A O 1
ATOM 1569 N N . VAL A 1 236 ? 120.358 30.171 35.764 1.00 22.11 236 VAL A N 1
ATOM 1570 C CA . VAL A 1 236 ? 121.474 30.585 36.598 1.00 23.28 236 VAL A CA 1
ATOM 1571 C C . VAL A 1 236 ? 121.664 32.098 36.525 1.00 23.70 236 VAL A C 1
ATOM 1572 O O . VAL A 1 236 ? 122.015 32.726 37.523 1.00 23.72 236 VAL A O 1
ATOM 1576 N N . TRP A 1 237 ? 121.416 32.688 35.357 1.00 25.62 237 TRP A N 1
ATOM 1577 C CA . TRP A 1 237 ? 121.534 34.138 35.223 1.00 26.82 237 TRP A CA 1
ATOM 1578 C C . TRP A 1 237 ? 120.421 34.785 36.051 1.00 26.73 237 TRP A C 1
ATOM 1579 O O . TRP A 1 237 ? 120.606 35.852 36.643 1.00 27.25 237 TRP A O 1
ATOM 1590 N N . ASN A 1 238 ? 119.263 34.137 36.092 1.00 24.55 238 ASN A N 1
ATOM 1591 C CA . ASN A 1 238 ? 118.162 34.665 36.875 1.00 23.25 238 ASN A CA 1
ATOM 1592 C C . ASN A 1 238 ? 118.515 34.574 38.355 1.00 23.44 238 ASN A C 1
ATOM 1593 O O . ASN A 1 238 ? 118.194 35.471 39.131 1.00 24.32 238 ASN A O 1
ATOM 1598 N N . GLN A 1 239 ? 119.168 33.480 38.742 1.00 22.97 239 GLN A N 1
ATOM 1599 C CA . GLN A 1 239 ? 119.563 33.273 40.135 1.00 23.76 239 GLN A CA 1
ATOM 1600 C C . GLN A 1 239 ? 120.639 34.285 40.539 1.00 24.66 239 GLN A C 1
ATOM 1601 O O . GLN A 1 239 ? 120.689 34.741 41.686 1.00 23.84 239 GLN A O 1
ATOM 1607 N N . ARG A 1 240 ? 121.504 34.627 39.591 1.00 24.35 240 ARG A N 1
ATOM 1608 C CA . ARG A 1 240 ? 122.559 35.592 39.852 1.00 25.00 240 ARG A CA 1
ATOM 1609 C C . ARG A 1 240 ? 121.903 36.933 40.189 1.00 25.92 240 ARG A C 1
ATOM 1610 O O . ARG A 1 240 ? 122.289 37.619 41.141 1.00 24.79 240 ARG A O 1
ATOM 1618 N N . HIS A 1 241 ? 120.897 37.304 39.407 1.00 25.62 241 HIS A N 1
ATOM 1619 C CA . HIS A 1 241 ? 120.205 38.557 39.642 1.00 25.46 241 HIS A CA 1
ATOM 1620 C C . HIS A 1 241 ? 119.414 38.496 40.943 1.00 26.89 241 HIS A C 1
ATOM 1621 O O . HIS A 1 241 ? 119.196 39.521 41.599 1.00 27.54 241 HIS A O 1
ATOM 1628 N N . PHE A 1 242 ? 118.980 37.292 41.311 1.00 24.97 242 PHE A N 1
ATOM 1629 C CA . PHE A 1 242 ? 118.211 37.105 42.537 1.00 25.23 242 PHE A CA 1
ATOM 1630 C C . PHE A 1 242 ? 119.104 37.350 43.749 1.00 24.79 242 PHE A C 1
ATOM 1631 O O . PHE A 1 242 ? 118.740 38.089 44.657 1.00 24.23 242 PHE A O 1
ATOM 1639 N N . VAL A 1 243 ? 120.275 36.722 43.748 1.00 25.44 243 VAL A N 1
ATOM 1640 C CA . VAL A 1 243 ? 121.224 36.860 44.839 1.00 26.26 243 VAL A CA 1
ATOM 1641 C C . VAL A 1 243 ? 121.716 38.297 45.022 1.00 27.38 243 VAL A C 1
ATOM 1642 O O . VAL A 1 243 ? 121.660 38.842 46.118 1.00 27.83 243 VAL A O 1
ATOM 1646 N N . ILE A 1 244 ? 122.194 38.905 43.944 1.00 28.44 244 ILE A N 1
ATOM 1647 C CA . ILE A 1 244 ? 122.709 40.263 44.008 1.00 28.80 244 ILE A CA 1
ATOM 1648 C C . ILE A 1 244 ? 121.636 41.268 44.426 1.00 30.68 244 ILE A C 1
ATOM 1649 O O . ILE A 1 244 ? 121.886 42.126 45.275 1.00 30.78 244 ILE A O 1
ATOM 1654 N N . SER A 1 245 ? 120.439 41.153 43.858 1.00 31.50 245 SER A N 1
ATOM 1655 C CA . SER A 1 245 ? 119.345 42.062 44.204 1.00 32.97 245 SER A CA 1
ATOM 1656 C C . SER A 1 245 ? 119.041 42.085 45.689 1.00 33.48 245 SER A C 1
ATOM 1657 O O . SER A 1 245 ? 118.792 43.143 46.262 1.00 34.50 245 SER A O 1
ATOM 1660 N N . ASN A 1 246 ? 119.042 40.908 46.304 1.00 33.15 246 ASN A N 1
ATOM 1661 C CA . ASN A 1 246 ? 118.708 40.793 47.717 1.00 33.63 246 ASN A CA 1
ATOM 1662 C C . ASN A 1 246 ? 119.862 40.909 48.690 1.00 33.84 246 ASN A C 1
ATOM 1663 O O . ASN A 1 246 ? 119.658 40.786 49.893 1.00 35.62 246 ASN A O 1
ATOM 1668 N N . THR A 1 247 ? 121.068 41.135 48.179 1.00 33.48 247 THR A N 1
ATOM 1669 C CA . THR A 1 247 ? 122.230 41.279 49.046 1.00 33.65 247 THR A CA 1
ATOM 1670 C C . THR A 1 247 ? 122.813 42.695 48.949 1.00 34.43 247 THR A C 1
ATOM 1671 O O . THR A 1 247 ? 122.442 43.575 49.725 1.00 35.00 247 THR A O 1
ATOM 1675 N N . THR A 1 248 ? 123.708 42.920 47.994 1.00 34.18 248 THR A N 1
ATOM 1676 C CA . THR A 1 248 ? 124.321 44.231 47.826 1.00 33.93 248 THR A CA 1
ATOM 1677 C C . THR A 1 248 ? 123.423 45.172 47.048 1.00 34.30 248 THR A C 1
ATOM 1678 O O . THR A 1 248 ? 123.378 46.371 47.313 1.00 35.52 248 THR A O 1
ATOM 1682 N N . GLY A 1 249 ? 122.697 44.620 46.087 1.00 34.50 249 GLY A N 1
ATOM 1683 C CA . GLY A 1 249 ? 121.839 45.440 45.258 1.00 33.65 249 GLY A CA 1
ATOM 1684 C C . GLY A 1 249 ? 122.694 45.870 44.083 1.00 33.12 249 GLY A C 1
ATOM 1685 O O . GLY A 1 249 ? 123.897 45.632 44.085 1.00 32.76 249 GLY A O 1
ATOM 1686 N N . TYR A 1 250 ? 122.092 46.489 43.077 1.00 33.47 250 TYR A N 1
ATOM 1687 C CA . TYR A 1 250 ? 122.861 46.933 41.924 1.00 36.53 250 TYR A CA 1
ATOM 1688 C C . TYR A 1 250 ? 123.196 48.428 41.954 1.00 37.87 250 TYR A C 1
ATOM 1689 O O . TYR A 1 250 ? 123.764 48.954 40.994 1.00 37.89 250 TYR A O 1
ATOM 1698 N N . SER A 1 251 ? 122.853 49.107 43.048 1.00 39.03 251 SER A N 1
ATOM 1699 C CA . SER A 1 251 ? 123.129 50.538 43.166 1.00 42.01 251 SER A CA 1
ATOM 1700 C C . SER A 1 251 ? 124.594 50.813 43.461 1.00 42.15 251 SER A C 1
ATOM 1701 O O . SER A 1 251 ? 125.162 51.779 42.953 1.00 43.36 251 SER A O 1
ATOM 1704 N N . ASP A 1 252 ? 125.205 49.968 44.281 1.00 42.62 252 ASP A N 1
ATOM 1705 C CA . ASP A 1 252 ? 126.614 50.130 44.594 1.00 43.04 252 ASP A CA 1
ATOM 1706 C C . ASP A 1 252 ? 127.381 50.064 43.272 1.00 42.22 252 ASP A C 1
ATOM 1707 O O . ASP A 1 252 ? 127.457 49.010 42.631 1.00 41.00 252 ASP A O 1
ATOM 1712 N N . ARG A 1 253 ? 127.941 51.199 42.870 1.00 40.09 253 ARG A N 1
ATOM 1713 C CA . ARG A 1 253 ? 128.673 51.288 41.619 1.00 39.48 253 ARG A CA 1
ATOM 1714 C C . ARG A 1 253 ? 129.762 50.243 41.440 1.00 37.32 253 ARG A C 1
ATOM 1715 O O . ARG A 1 253 ? 130.030 49.816 40.316 1.00 36.75 253 ARG A O 1
ATOM 1723 N N . ALA A 1 254 ? 130.397 49.826 42.528 1.00 34.34 254 ALA A N 1
ATOM 1724 C CA . ALA A 1 254 ? 131.440 48.817 42.407 1.00 34.18 254 ALA A CA 1
ATOM 1725 C C . ALA A 1 254 ? 130.814 47.499 41.954 1.00 34.32 254 ALA A C 1
ATOM 1726 O O . ALA A 1 254 ? 131.395 46.775 41.147 1.00 34.05 254 ALA A O 1
ATOM 1728 N N . VAL A 1 255 ? 129.625 47.194 42.470 1.00 34.03 255 VAL A N 1
ATOM 1729 C CA . VAL A 1 255 ? 128.934 45.965 42.102 1.00 34.69 255 VAL A CA 1
ATOM 1730 C C . VAL A 1 255 ? 128.438 46.025 40.656 1.00 34.95 255 VAL A C 1
ATOM 1731 O O . VAL A 1 255 ? 128.697 45.116 39.867 1.00 33.62 255 VAL A O 1
ATOM 1735 N N . LEU A 1 256 ? 127.730 47.094 40.308 1.00 34.80 256 LEU A N 1
ATOM 1736 C CA . LEU A 1 256 ? 127.227 47.244 38.949 1.00 36.52 256 LEU A CA 1
ATOM 1737 C C . LEU A 1 256 ? 128.378 47.177 37.939 1.00 38.00 256 LEU A C 1
ATOM 1738 O O . LEU A 1 256 ? 128.251 46.558 36.883 1.00 38.50 256 LEU A O 1
ATOM 1743 N N . GLU A 1 257 ? 129.501 47.807 38.272 1.00 39.41 257 GLU A N 1
ATOM 1744 C CA . GLU A 1 257 ? 130.655 47.814 37.380 1.00 41.28 257 GLU A CA 1
ATOM 1745 C C . GLU A 1 257 ? 131.148 46.387 37.181 1.00 39.70 257 GLU A C 1
ATOM 1746 O O . GLU A 1 257 ? 131.376 45.950 36.052 1.00 38.99 257 GLU A O 1
ATOM 1752 N N . ARG A 1 258 ? 131.307 45.676 38.293 1.00 38.14 258 ARG A N 1
ATOM 1753 C CA . ARG A 1 258 ? 131.772 44.292 38.284 1.00 37.88 258 ARG A CA 1
ATOM 1754 C C . ARG A 1 258 ? 130.901 43.412 37.398 1.00 38.24 258 ARG A C 1
ATOM 1755 O O . ARG A 1 258 ? 131.412 42.638 36.584 1.00 38.70 258 ARG A O 1
ATOM 1763 N N . GLU A 1 259 ? 129.586 43.538 37.559 1.00 37.63 259 GLU A N 1
ATOM 1764 C CA . GLU A 1 259 ? 128.639 42.737 36.796 1.00 37.58 259 GLU A CA 1
ATOM 1765 C C . GLU A 1 259 ? 128.677 43.013 35.304 1.00 38.06 259 GLU A C 1
ATOM 1766 O O . GLU A 1 259 ? 128.660 42.084 34.495 1.00 37.56 259 GLU A O 1
ATOM 1772 N N . VAL A 1 260 ? 128.724 44.289 34.939 1.00 38.19 260 VAL A N 1
ATOM 1773 C CA . VAL A 1 260 ? 128.765 44.657 33.533 1.00 37.54 260 VAL A CA 1
ATOM 1774 C C . VAL A 1 260 ? 130.058 44.171 32.880 1.00 38.71 260 VAL A C 1
ATOM 1775 O O . VAL A 1 260 ? 130.044 43.712 31.738 1.00 38.84 260 VAL A O 1
ATOM 1779 N N . GLN A 1 261 ? 131.172 44.257 33.602 1.00 40.63 261 GLN A N 1
ATOM 1780 C CA . GLN A 1 261 ? 132.452 43.795 33.063 1.00 42.70 261 GLN A CA 1
ATOM 1781 C C . GLN A 1 261 ? 132.363 42.296 32.819 1.00 41.67 261 GLN A C 1
ATOM 1782 O O . GLN A 1 261 ? 132.721 41.799 31.748 1.00 41.25 261 GLN A O 1
ATOM 1788 N N . TYR A 1 262 ? 131.877 41.582 33.827 1.00 40.91 262 TYR A N 1
ATOM 1789 C CA . TYR A 1 262 ? 131.728 40.138 33.750 1.00 39.52 262 TYR A CA 1
ATOM 1790 C C . TYR A 1 262 ? 130.893 39.723 32.551 1.00 38.54 262 TYR A C 1
ATOM 1791 O O . TYR A 1 262 ? 131.263 38.807 31.820 1.00 37.49 262 TYR A O 1
ATOM 1800 N N . THR A 1 263 ? 129.766 40.406 32.359 1.00 37.18 263 THR A N 1
ATOM 1801 C CA . THR A 1 263 ? 128.853 40.099 31.265 1.00 37.81 263 THR A CA 1
ATOM 1802 C C . THR A 1 263 ? 129.448 40.391 29.894 1.00 38.70 263 THR A C 1
ATOM 1803 O O . THR A 1 263 ? 129.361 39.556 28.992 1.00 39.55 263 THR A O 1
ATOM 1807 N N . LEU A 1 264 ? 130.045 41.568 29.725 1.00 38.93 264 LEU A N 1
ATOM 1808 C CA . LEU A 1 264 ? 130.653 41.900 28.444 1.00 39.13 264 LEU A CA 1
ATOM 1809 C C . LEU A 1 264 ? 131.732 40.862 28.161 1.00 39.23 264 LEU A C 1
ATOM 1810 O O . LEU A 1 264 ? 131.943 40.461 27.021 1.00 38.77 264 LEU A O 1
ATOM 1815 N N . GLU A 1 265 ? 132.403 40.408 29.211 1.00 40.59 265 GLU A N 1
ATOM 1816 C CA . GLU A 1 265 ? 133.439 39.404 29.035 1.00 43.78 265 GLU A CA 1
ATOM 1817 C C . GLU A 1 265 ? 132.831 38.077 28.571 1.00 43.87 265 GLU A C 1
ATOM 1818 O O . GLU A 1 265 ? 133.422 37.366 27.755 1.00 45.40 265 GLU A O 1
ATOM 1824 N N . MET A 1 266 ? 131.649 37.749 29.086 1.00 42.71 266 MET A N 1
ATOM 1825 C CA . MET A 1 266 ? 130.971 36.516 28.707 1.00 41.23 266 MET A CA 1
ATOM 1826 C C . MET A 1 266 ? 130.429 36.665 27.297 1.00 40.78 266 MET A C 1
ATOM 1827 O O . MET A 1 266 ? 130.399 35.706 26.532 1.00 40.55 266 MET A O 1
ATOM 1832 N N . ILE A 1 267 ? 130.001 37.877 26.961 1.00 39.96 267 ILE A N 1
ATOM 1833 C CA . ILE A 1 267 ? 129.477 38.151 25.635 1.00 40.58 267 ILE A CA 1
ATOM 1834 C C . ILE A 1 267 ? 130.585 37.985 24.592 1.00 42.62 267 ILE A C 1
ATOM 1835 O O . ILE A 1 267 ? 130.335 37.529 23.476 1.00 43.38 267 ILE A O 1
ATOM 1840 N N . LYS A 1 268 ? 131.812 38.343 24.956 1.00 43.91 268 LYS A N 1
ATOM 1841 C CA . LYS A 1 268 ? 132.934 38.217 24.031 1.00 45.59 268 LYS A CA 1
ATOM 1842 C C . LYS A 1 268 ? 133.244 36.756 23.741 1.00 44.64 268 LYS A C 1
ATOM 1843 O O . LYS A 1 268 ? 133.523 36.387 22.599 1.00 44.44 268 LYS A O 1
ATOM 1849 N N . LEU A 1 269 ? 133.193 35.928 24.778 1.00 42.95 269 LEU A N 1
ATOM 1850 C CA . LEU A 1 269 ? 133.467 34.506 24.632 1.00 42.31 269 LEU A CA 1
ATOM 1851 C C . LEU A 1 269 ? 132.375 33.758 23.863 1.00 41.50 269 LEU A C 1
ATOM 1852 O O . LEU A 1 269 ? 132.663 32.795 23.148 1.00 42.77 269 LEU A O 1
ATOM 1857 N N . VAL A 1 270 ? 131.128 34.201 24.008 1.00 38.78 270 VAL A N 1
ATOM 1858 C CA . VAL A 1 270 ? 129.994 33.568 23.328 1.00 36.29 270 VAL A CA 1
ATOM 1859 C C . VAL A 1 270 ? 129.032 34.666 22.886 1.00 35.74 270 VAL A C 1
ATOM 1860 O O . VAL A 1 270 ? 127.956 34.832 23.464 1.00 35.16 270 VAL A O 1
ATOM 1864 N N . PRO A 1 271 ? 129.407 35.426 21.845 1.00 35.31 271 PRO A N 1
ATOM 1865 C CA . PRO A 1 271 ? 128.595 36.525 21.312 1.00 34.49 271 PRO A CA 1
ATOM 1866 C C . PRO A 1 271 ? 127.139 36.237 20.949 1.00 35.18 271 PRO A C 1
ATOM 1867 O O . PRO A 1 271 ? 126.319 37.159 20.914 1.00 34.61 271 PRO A O 1
ATOM 1871 N N . HIS A 1 272 ? 126.800 34.979 20.680 1.00 35.31 272 HIS A N 1
ATOM 1872 C CA . HIS A 1 272 ? 125.416 34.668 20.330 1.00 35.64 272 HIS A CA 1
ATOM 1873 C C . HIS A 1 272 ? 124.582 34.100 21.488 1.00 35.25 272 HIS A C 1
ATOM 1874 O O . HIS A 1 272 ? 123.457 33.634 21.286 1.00 35.84 272 HIS A O 1
ATOM 1881 N N . ASN A 1 273 ? 125.128 34.149 22.701 1.00 32.89 273 ASN A N 1
ATOM 1882 C CA . ASN A 1 273 ? 124.407 33.665 23.872 1.00 32.40 273 ASN A CA 1
ATOM 1883 C C . ASN A 1 273 ? 123.444 34.753 24.346 1.00 31.66 273 ASN A C 1
ATOM 1884 O O . ASN A 1 273 ? 123.853 35.721 24.979 1.00 31.81 273 ASN A O 1
ATOM 1889 N N . GLU A 1 274 ? 122.161 34.580 24.043 1.00 31.62 274 GLU A N 1
ATOM 1890 C CA . GLU A 1 274 ? 121.151 35.564 24.403 1.00 30.97 274 GLU A CA 1
ATOM 1891 C C . GLU A 1 274 ? 121.002 35.869 25.893 1.00 30.49 274 GLU A C 1
ATOM 1892 O O . GLU A 1 274 ? 120.539 36.952 26.252 1.00 30.82 274 GLU A O 1
ATOM 1898 N N . SER A 1 275 ? 121.390 34.944 26.764 1.00 28.10 275 SER A N 1
ATOM 1899 C CA . SER A 1 275 ? 121.244 35.191 28.197 1.00 29.24 275 SER A CA 1
ATOM 1900 C C . SER A 1 275 ? 122.115 36.331 28.731 1.00 28.79 275 SER A C 1
ATOM 1901 O O . SER A 1 275 ? 121.654 37.154 29.526 1.00 27.37 275 SER A O 1
ATOM 1904 N N . ALA A 1 276 ? 123.373 36.378 28.298 1.00 29.35 276 ALA A N 1
ATOM 1905 C CA . ALA A 1 276 ? 124.290 37.423 28.734 1.00 28.33 276 ALA A CA 1
ATOM 1906 C C . ALA A 1 276 ? 123.749 38.770 28.296 1.00 28.60 276 ALA A C 1
ATOM 1907 O O . ALA A 1 276 ? 123.785 39.733 29.058 1.00 30.36 276 ALA A O 1
ATOM 1909 N N . TRP A 1 277 ? 123.240 38.831 27.069 1.00 28.58 277 TRP A N 1
ATOM 1910 C CA . TRP A 1 277 ? 122.687 40.071 26.536 1.00 30.42 277 TRP A CA 1
ATOM 1911 C C . TRP A 1 277 ? 121.468 40.550 27.313 1.00 30.72 277 TRP A C 1
ATOM 1912 O O . TRP A 1 277 ? 121.340 41.744 27.600 1.00 31.59 277 TRP A O 1
ATOM 1923 N N . ASN A 1 278 ? 120.572 39.626 27.650 1.00 29.88 278 ASN A N 1
ATOM 1924 C CA . ASN A 1 278 ? 119.375 39.988 28.396 1.00 30.19 278 ASN A CA 1
ATOM 1925 C C . ASN A 1 278 ? 119.731 40.441 29.813 1.00 30.12 278 ASN A C 1
ATOM 1926 O O . ASN A 1 278 ? 119.072 41.315 30.382 1.00 30.39 278 ASN A O 1
ATOM 1931 N N . TYR A 1 279 ? 120.777 39.853 30.379 1.00 29.67 279 TYR A N 1
ATOM 1932 C CA . TYR A 1 279 ? 121.211 40.227 31.720 1.00 30.23 279 TYR A CA 1
ATOM 1933 C C . TYR A 1 279 ? 121.809 41.635 31.680 1.00 30.85 279 TYR A C 1
ATOM 1934 O O . TYR A 1 279 ? 121.509 42.471 32.534 1.00 30.30 279 TYR A O 1
ATOM 1943 N N . LEU A 1 280 ? 122.655 41.887 30.683 1.00 31.50 280 LEU A N 1
ATOM 1944 C CA . LEU A 1 280 ? 123.284 43.193 30.523 1.00 31.63 280 LEU A CA 1
ATOM 1945 C C . LEU A 1 280 ? 122.210 44.269 30.434 1.00 31.70 280 LEU A C 1
ATOM 1946 O O . LEU A 1 280 ? 122.277 45.288 31.121 1.00 31.11 280 LEU A O 1
ATOM 1951 N N . LYS A 1 281 ? 121.216 44.030 29.587 1.00 32.45 281 LYS A N 1
ATOM 1952 C CA . LYS A 1 281 ? 120.129 44.976 29.409 1.00 34.53 281 LYS A CA 1
ATOM 1953 C C . LYS A 1 281 ? 119.266 45.069 30.659 1.00 34.94 281 LYS A C 1
ATOM 1954 O O . LYS A 1 281 ? 118.836 46.150 31.046 1.00 34.32 281 LYS A O 1
ATOM 1960 N N . GLY A 1 282 ? 119.027 43.928 31.294 1.00 36.40 282 GLY A N 1
ATOM 1961 C CA . GLY A 1 282 ? 118.206 43.907 32.491 1.00 36.27 282 GLY A CA 1
ATOM 1962 C C . GLY A 1 282 ? 118.745 44.701 33.669 1.00 36.66 282 GLY A C 1
ATOM 1963 O O . GLY A 1 282 ? 117.969 45.311 34.408 1.00 36.91 282 GLY A O 1
ATOM 1964 N N . ILE A 1 283 ? 120.064 44.712 33.853 1.00 36.11 283 ILE A N 1
ATOM 1965 C CA . ILE A 1 283 ? 120.647 45.435 34.980 1.00 35.86 283 ILE A CA 1
ATOM 1966 C C . ILE A 1 283 ? 120.978 46.901 34.714 1.00 37.61 283 ILE A C 1
ATOM 1967 O O . ILE A 1 283 ? 121.446 47.594 35.615 1.00 38.29 283 ILE A O 1
ATOM 1972 N N . LEU A 1 284 ? 120.731 47.379 33.496 1.00 38.72 284 LEU A N 1
ATOM 1973 C CA . LEU A 1 284 ? 121.021 48.774 33.151 1.00 40.33 284 LEU A CA 1
ATOM 1974 C C . LEU A 1 284 ? 119.801 49.543 32.664 1.00 42.15 284 LEU A C 1
ATOM 1975 O O . LEU A 1 284 ? 119.761 50.769 32.748 1.00 43.29 284 LEU A O 1
ATOM 1980 N N . GLN A 1 285 ? 118.808 48.823 32.156 1.00 44.89 285 GLN A N 1
ATOM 1981 C CA . GLN A 1 285 ? 117.605 49.452 31.623 1.00 48.29 285 GLN A CA 1
ATOM 1982 C C . GLN A 1 285 ? 116.782 50.263 32.616 1.00 49.27 285 GLN A C 1
ATOM 1983 O O . GLN A 1 285 ? 116.082 51.193 32.216 1.00 49.56 285 GLN A O 1
ATOM 1989 N N . ASP A 1 286 ? 116.851 49.927 33.900 1.00 51.30 286 ASP A N 1
ATOM 1990 C CA . ASP A 1 286 ? 116.070 50.667 34.888 1.00 54.36 286 ASP A CA 1
ATOM 1991 C C . ASP A 1 286 ? 116.576 52.084 35.110 1.00 54.24 286 ASP A C 1
ATOM 1992 O O . ASP A 1 286 ? 115.782 53.017 35.251 1.00 53.60 286 ASP A O 1
ATOM 1997 N N . ARG A 1 287 ? 117.894 52.244 35.151 1.00 53.36 287 ARG A N 1
ATOM 1998 C CA . ARG A 1 287 ? 118.483 53.560 35.343 1.00 51.88 287 ARG A CA 1
ATOM 1999 C C . ARG A 1 287 ? 118.499 54.316 34.017 1.00 49.27 287 ARG A C 1
ATOM 2000 O O . ARG A 1 287 ? 118.674 55.530 33.989 1.00 49.27 287 ARG A O 1
ATOM 2008 N N . GLY A 1 288 ? 118.294 53.590 32.923 1.00 46.34 288 GLY A N 1
ATOM 2009 C CA . GLY A 1 288 ? 118.292 54.204 31.609 1.00 44.95 288 GLY A CA 1
ATOM 2010 C C . GLY A 1 288 ? 119.610 53.936 30.913 1.00 44.38 288 GLY A C 1
ATOM 2011 O O . GLY A 1 288 ? 120.666 54.314 31.423 1.00 45.15 288 GLY A O 1
ATOM 2012 N N . LEU A 1 289 ? 119.562 53.287 29.752 1.00 42.59 289 LEU A N 1
ATOM 2013 C CA . LEU A 1 289 ? 120.781 52.966 29.013 1.00 40.65 289 LEU A CA 1
ATOM 2014 C C . LEU A 1 289 ? 121.627 54.188 28.656 1.00 39.03 289 LEU A C 1
ATOM 2015 O O . LEU A 1 289 ? 122.853 54.122 28.673 1.00 38.30 289 LEU A O 1
ATOM 2020 N N . SER A 1 290 ? 120.972 55.299 28.339 1.00 37.37 290 SER A N 1
ATOM 2021 C CA . SER A 1 290 ? 121.678 56.515 27.974 1.00 37.60 290 SER A CA 1
ATOM 2022 C C . SER A 1 290 ? 122.510 57.071 29.131 1.00 38.39 290 SER A C 1
ATOM 2023 O O . SER A 1 290 ? 123.421 57.867 28.918 1.00 39.29 290 SER A O 1
ATOM 2026 N N . ARG A 1 291 ? 122.203 56.648 30.353 1.00 38.92 291 ARG A N 1
ATOM 2027 C CA . ARG A 1 291 ? 122.933 57.112 31.531 1.00 38.55 291 ARG A CA 1
ATOM 2028 C C . ARG A 1 291 ? 124.388 56.635 31.474 1.00 38.91 291 ARG A C 1
ATOM 2029 O O . ARG A 1 291 ? 125.247 57.141 32.198 1.00 38.15 291 ARG A O 1
ATOM 2037 N N . TYR A 1 292 ? 124.663 55.668 30.601 1.00 38.28 292 TYR A N 1
ATOM 2038 C CA . TYR A 1 292 ? 126.008 55.121 30.467 1.00 39.58 292 TYR A CA 1
ATOM 2039 C C . TYR A 1 292 ? 126.584 55.323 29.061 1.00 39.72 292 TYR A C 1
ATOM 2040 O O . TYR A 1 292 ? 126.592 54.408 28.237 1.00 39.56 292 TYR A O 1
ATOM 2049 N N . PRO A 1 293 ? 127.111 56.531 28.794 1.00 39.56 293 PRO A N 1
ATOM 2050 C CA . PRO A 1 293 ? 127.706 56.945 27.518 1.00 39.48 293 PRO A CA 1
ATOM 2051 C C . PRO A 1 293 ? 128.767 56.038 26.889 1.00 39.52 293 PRO A C 1
ATOM 2052 O O . PRO A 1 293 ? 128.819 55.924 25.667 1.00 40.16 293 PRO A O 1
ATOM 2056 N N . ASN A 1 294 ? 129.605 55.394 27.699 1.00 39.35 294 ASN A N 1
ATOM 2057 C CA . ASN A 1 294 ? 130.647 54.519 27.153 1.00 40.47 294 ASN A CA 1
ATOM 2058 C C . ASN A 1 294 ? 130.136 53.189 26.617 1.00 43.19 294 ASN A C 1
ATOM 2059 O O . ASN A 1 294 ? 130.801 52.542 25.805 1.00 43.76 294 ASN A O 1
ATOM 2064 N N . LEU A 1 295 ? 128.963 52.776 27.080 1.00 44.80 295 LEU A N 1
ATOM 2065 C CA . LEU A 1 295 ? 128.390 51.509 26.654 1.00 46.66 295 LEU A CA 1
ATOM 2066 C C . LEU A 1 295 ? 128.249 51.437 25.131 1.00 47.09 295 LEU A C 1
ATOM 2067 O O . LEU A 1 295 ? 128.736 50.499 24.494 1.00 46.49 295 LEU A O 1
ATOM 2072 N N . LEU A 1 296 ? 127.587 52.436 24.558 1.00 47.37 296 LEU A N 1
ATOM 2073 C CA . LEU A 1 296 ? 127.374 52.505 23.121 1.00 48.74 296 LEU A CA 1
ATOM 2074 C C . LEU A 1 296 ? 128.683 52.320 22.355 1.00 51.36 296 LEU A C 1
ATOM 2075 O O . LEU A 1 296 ? 128.821 51.405 21.540 1.00 51.71 296 LEU A O 1
ATOM 2080 N N . ASN A 1 297 ? 129.646 53.189 22.628 1.00 53.79 297 ASN A N 1
ATOM 2081 C CA . ASN A 1 297 ? 130.939 53.123 21.963 1.00 55.72 297 ASN A CA 1
ATOM 2082 C C . ASN A 1 297 ? 131.512 51.719 22.040 1.00 56.35 297 ASN A C 1
ATOM 2083 O O . ASN A 1 297 ? 131.830 51.115 21.019 1.00 57.59 297 ASN A O 1
ATOM 2088 N N . GLN A 1 298 ? 131.632 51.201 23.257 1.00 56.38 298 GLN A N 1
ATOM 2089 C CA . GLN A 1 298 ? 132.184 49.871 23.469 1.00 57.14 298 GLN A CA 1
ATOM 2090 C C . GLN A 1 298 ? 131.457 48.761 22.716 1.00 57.79 298 GLN A C 1
ATOM 2091 O O . GLN A 1 298 ? 132.078 47.773 22.316 1.00 58.26 298 GLN A O 1
ATOM 2097 N N . LEU A 1 299 ? 130.150 48.914 22.522 1.00 57.66 299 LEU A N 1
ATOM 2098 C CA . LEU A 1 299 ? 129.387 47.905 21.798 1.00 57.96 299 LEU A CA 1
ATOM 2099 C C . LEU A 1 299 ? 129.695 47.990 20.310 1.00 59.02 299 LEU A C 1
ATOM 2100 O O . LEU A 1 299 ? 129.799 46.971 19.624 1.00 59.57 299 LEU A O 1
ATOM 2105 N N . LEU A 1 300 ? 129.842 49.214 19.814 1.00 59.64 300 LEU A N 1
ATOM 2106 C CA . LEU A 1 300 ? 130.151 49.427 18.410 1.00 60.39 300 LEU A CA 1
ATOM 2107 C C . LEU A 1 300 ? 131.514 48.835 18.088 1.00 61.76 300 LEU A C 1
ATOM 2108 O O . LEU A 1 300 ? 131.796 48.512 16.937 1.00 62.26 300 LEU A O 1
ATOM 2113 N N . ASP A 1 301 ? 132.356 48.690 19.107 1.00 63.70 301 ASP A N 1
ATOM 2114 C CA . ASP A 1 301 ? 133.688 48.129 18.914 1.00 66.74 301 ASP A CA 1
ATOM 2115 C C . ASP A 1 301 ? 133.640 46.619 18.732 1.00 68.12 301 ASP A C 1
ATOM 2116 O O . ASP A 1 301 ? 134.567 46.024 18.182 1.00 68.75 301 ASP A O 1
ATOM 2121 N N . LEU A 1 302 ? 132.563 45.998 19.201 1.00 69.07 302 LEU A N 1
ATOM 2122 C CA . LEU A 1 302 ? 132.414 44.556 19.058 1.00 70.11 302 LEU A CA 1
ATOM 2123 C C . LEU A 1 302 ? 131.737 44.231 17.734 1.00 70.98 302 LEU A C 1
ATOM 2124 O O . LEU A 1 302 ? 131.661 43.067 17.334 1.00 71.37 302 LEU A O 1
ATOM 2129 N N . GLN A 1 303 ? 131.242 45.269 17.058 1.00 71.66 303 GLN A N 1
ATOM 2130 C CA . GLN A 1 303 ? 130.582 45.124 15.758 1.00 72.33 303 GLN A CA 1
ATOM 2131 C C . GLN A 1 303 ? 131.351 44.207 14.807 1.00 72.64 303 GLN A C 1
ATOM 2132 O O . GLN A 1 303 ? 130.799 43.236 14.282 1.00 72.98 303 GLN A O 1
ATOM 2138 N N . PRO A 1 304 ? 132.642 44.498 14.582 1.00 72.38 304 PRO A N 1
ATOM 2139 C CA . PRO A 1 304 ? 133.469 43.687 13.685 1.00 71.70 304 PRO A CA 1
ATOM 2140 C C . PRO A 1 304 ? 133.430 42.184 13.930 1.00 71.32 304 PRO A C 1
ATOM 2141 O O . PRO A 1 304 ? 132.726 41.450 13.239 1.00 71.34 304 PRO A O 1
ATOM 2145 N N . SER A 1 305 ? 134.185 41.738 14.929 1.00 70.87 305 SER A N 1
ATOM 2146 C CA . SER A 1 305 ? 134.299 40.318 15.247 1.00 70.68 305 SER A CA 1
ATOM 2147 C C . SER A 1 305 ? 133.306 39.688 16.230 1.00 69.76 305 SER A C 1
ATOM 2148 O O . SER A 1 305 ? 133.432 38.503 16.545 1.00 69.87 305 SER A O 1
ATOM 2151 N N . HIS A 1 306 ? 132.327 40.447 16.714 1.00 68.08 306 HIS A N 1
ATOM 2152 C CA . HIS A 1 306 ? 131.364 39.887 17.664 1.00 66.15 306 HIS A CA 1
ATOM 2153 C C . HIS A 1 306 ? 129.915 40.287 17.388 1.00 64.39 306 HIS A C 1
ATOM 2154 O O . HIS A 1 306 ? 129.086 40.296 18.301 1.00 64.56 306 HIS A O 1
ATOM 2161 N N . SER A 1 307 ? 129.603 40.607 16.137 1.00 61.81 307 SER A N 1
ATOM 2162 C CA . SER A 1 307 ? 128.247 41.014 15.786 1.00 59.70 307 SER A CA 1
ATOM 2163 C C . SER A 1 307 ? 127.222 39.887 15.939 1.00 57.99 307 SER A C 1
ATOM 2164 O O . SER A 1 307 ? 127.570 38.702 15.980 1.00 57.17 307 SER A O 1
ATOM 2167 N N . SER A 1 308 ? 125.954 40.279 16.020 1.00 54.82 308 SER A N 1
ATOM 2168 C CA . SER A 1 308 ? 124.843 39.350 16.164 1.00 52.20 308 SER A CA 1
ATOM 2169 C C . SER A 1 308 ? 123.580 40.190 16.150 1.00 50.84 308 SER A C 1
ATOM 2170 O O . SER A 1 308 ? 123.641 41.405 16.329 1.00 51.33 308 SER A O 1
ATOM 2173 N N . PRO A 1 309 ? 122.416 39.567 15.908 1.00 49.62 309 PRO A N 1
ATOM 2174 C CA . PRO A 1 309 ? 121.214 40.405 15.911 1.00 48.67 309 PRO A CA 1
ATOM 2175 C C . PRO A 1 309 ? 120.989 40.954 17.319 1.00 48.43 309 PRO A C 1
ATOM 2176 O O . PRO A 1 309 ? 120.254 41.923 17.510 1.00 48.08 309 PRO A O 1
ATOM 2180 N N . TYR A 1 310 ? 121.650 40.331 18.295 1.00 48.08 310 TYR A N 1
ATOM 2181 C CA . TYR A 1 310 ? 121.545 40.738 19.694 1.00 48.07 310 TYR A CA 1
ATOM 2182 C C . TYR A 1 310 ? 122.264 42.061 19.947 1.00 46.66 310 TYR A C 1
ATOM 2183 O O . TYR A 1 310 ? 121.748 42.920 20.659 1.00 46.24 310 TYR A O 1
ATOM 2192 N N . LEU A 1 311 ? 123.452 42.223 19.366 1.00 45.59 311 LEU A N 1
ATOM 2193 C CA . LEU A 1 311 ? 124.215 43.460 19.533 1.00 44.29 311 LEU A CA 1
ATOM 2194 C C . LEU A 1 311 ? 123.512 44.588 18.787 1.00 42.58 311 LEU A C 1
ATOM 2195 O O . LEU A 1 311 ? 123.433 45.712 19.277 1.00 42.46 311 LEU A O 1
ATOM 2200 N N . ILE A 1 312 ? 123.005 44.278 17.598 1.00 41.29 312 ILE A N 1
ATOM 2201 C CA . ILE A 1 312 ? 122.308 45.267 16.785 1.00 40.60 312 ILE A CA 1
ATOM 2202 C C . ILE A 1 312 ? 121.063 45.732 17.521 1.00 39.44 312 ILE A C 1
ATOM 2203 O O . ILE A 1 312 ? 120.721 46.913 17.502 1.00 39.36 312 ILE A O 1
ATOM 2208 N N . ALA A 1 313 ? 120.386 44.788 18.165 1.00 38.40 313 ALA A N 1
ATOM 2209 C CA . ALA A 1 313 ? 119.165 45.090 18.898 1.00 37.38 313 ALA A CA 1
ATOM 2210 C C . ALA A 1 313 ? 119.448 45.982 20.099 1.00 36.20 313 ALA A C 1
ATOM 2211 O O . ALA A 1 313 ? 118.686 46.904 20.395 1.00 33.67 313 ALA A O 1
ATOM 2213 N N . PHE A 1 314 ? 120.544 45.697 20.793 1.00 36.95 314 PHE A N 1
ATOM 2214 C CA . PHE A 1 314 ? 120.932 46.475 21.963 1.00 39.02 314 PHE A CA 1
ATOM 2215 C C . PHE A 1 314 ? 121.184 47.915 21.511 1.00 39.31 314 PHE A C 1
ATOM 2216 O O . PHE A 1 314 ? 120.718 48.869 22.141 1.00 39.87 314 PHE A O 1
ATOM 2224 N N . LEU A 1 315 ? 121.914 48.064 20.406 1.00 38.97 315 LEU A N 1
ATOM 2225 C CA . LEU A 1 315 ? 122.222 49.388 19.868 1.00 38.00 315 LEU A CA 1
ATOM 2226 C C . LEU A 1 315 ? 120.945 50.184 19.685 1.00 36.00 315 LEU A C 1
ATOM 2227 O O . LEU A 1 315 ? 120.902 51.368 19.985 1.00 36.87 315 LEU A O 1
ATOM 2232 N N . VAL A 1 316 ? 119.901 49.527 19.198 1.00 35.79 316 VAL A N 1
ATOM 2233 C CA . VAL A 1 316 ? 118.623 50.194 18.989 1.00 34.96 316 VAL A CA 1
ATOM 2234 C C . VAL A 1 316 ? 118.023 50.617 20.326 1.00 36.34 316 VAL A C 1
ATOM 2235 O O . VAL A 1 316 ? 117.433 51.689 20.428 1.00 36.30 316 VAL A O 1
ATOM 2239 N N . ASP A 1 317 ? 118.178 49.783 21.355 1.00 38.12 317 ASP A N 1
ATOM 2240 C CA . ASP A 1 317 ? 117.646 50.119 22.676 1.00 39.08 317 ASP A CA 1
ATOM 2241 C C . ASP A 1 317 ? 118.364 51.337 23.249 1.00 38.91 317 ASP A C 1
ATOM 2242 O O . ASP A 1 317 ? 117.739 52.201 23.864 1.00 36.58 317 ASP A O 1
ATOM 2247 N N . ILE A 1 318 ? 119.679 51.397 23.051 1.00 39.08 318 ILE A N 1
ATOM 2248 C CA . ILE A 1 318 ? 120.465 52.532 23.525 1.00 39.82 318 ILE A CA 1
ATOM 2249 C C . ILE A 1 318 ? 120.002 53.797 22.800 1.00 40.38 318 ILE A C 1
ATOM 2250 O O . ILE A 1 318 ? 119.735 54.813 23.434 1.00 40.63 318 ILE A O 1
ATOM 2255 N N . TYR A 1 319 ? 119.905 53.726 21.472 1.00 41.34 319 TYR A N 1
ATOM 2256 C CA . TYR A 1 319 ? 119.466 54.870 20.671 1.00 43.31 319 TYR A CA 1
ATOM 2257 C C . TYR A 1 319 ? 118.083 55.323 21.117 1.00 43.62 319 TYR A C 1
ATOM 2258 O O . TYR A 1 319 ? 117.808 56.515 21.228 1.00 44.39 319 TYR A O 1
ATOM 2267 N N . GLU A 1 320 ? 117.215 54.354 21.372 1.00 45.45 320 GLU A N 1
ATOM 2268 C CA . GLU A 1 320 ? 115.850 54.622 21.800 1.00 46.75 320 GLU A CA 1
ATOM 2269 C C . GLU A 1 320 ? 115.787 55.426 23.101 1.00 46.63 320 GLU A C 1
ATOM 2270 O O . GLU A 1 320 ? 114.996 56.360 23.221 1.00 45.88 320 GLU A O 1
ATOM 2276 N N . ASP A 1 321 ? 116.619 55.063 24.074 1.00 46.81 321 ASP A N 1
ATOM 2277 C CA . ASP A 1 321 ? 116.634 55.763 25.357 1.00 46.35 321 ASP A CA 1
ATOM 2278 C C . ASP A 1 321 ? 117.273 57.142 25.195 1.00 46.21 321 ASP A C 1
ATOM 2279 O O . ASP A 1 321 ? 116.874 58.103 25.855 1.00 45.12 321 ASP A O 1
ATOM 2284 N N . MET A 1 322 ? 118.263 57.234 24.312 1.00 45.86 322 MET A N 1
ATOM 2285 C CA . MET A 1 322 ? 118.931 58.502 24.057 1.00 46.14 322 MET A CA 1
ATOM 2286 C C . MET A 1 322 ? 117.909 59.488 23.517 1.00 46.99 322 MET A C 1
ATOM 2287 O O . MET A 1 322 ? 117.834 60.624 23.968 1.00 46.96 322 MET A O 1
ATOM 2292 N N . LEU A 1 323 ? 117.113 59.039 22.554 1.00 49.07 323 LEU A N 1
ATOM 2293 C CA . LEU A 1 323 ? 116.091 59.886 21.957 1.00 51.87 323 LEU A CA 1
ATOM 2294 C C . LEU A 1 323 ? 114.995 60.203 22.973 1.00 53.89 323 LEU A C 1
ATOM 2295 O O . LEU A 1 323 ? 114.249 61.171 22.816 1.00 53.21 323 LEU A O 1
ATOM 2300 N N . GLU A 1 324 ? 114.912 59.384 24.016 1.00 57.00 324 GLU A N 1
ATOM 2301 C CA . GLU A 1 324 ? 113.906 59.554 25.061 1.00 60.63 324 GLU A CA 1
ATOM 2302 C C . GLU A 1 324 ? 114.378 60.572 26.095 1.00 61.51 324 GLU A C 1
ATOM 2303 O O . GLU A 1 324 ? 113.576 61.157 26.823 1.00 62.01 324 GLU A O 1
ATOM 2309 N N . ASN A 1 325 ? 115.689 60.768 26.160 1.00 62.52 325 ASN A N 1
ATOM 2310 C CA . ASN A 1 325 ? 116.278 61.719 27.089 1.00 64.18 325 ASN A CA 1
ATOM 2311 C C . ASN A 1 325 ? 116.934 62.831 26.282 1.00 66.20 325 ASN A C 1
ATOM 2312 O O . ASN A 1 325 ? 118.012 63.320 26.626 1.00 66.44 325 ASN A O 1
ATOM 2317 N N . GLN A 1 326 ? 116.257 63.214 25.202 1.00 68.44 326 GLN A N 1
ATOM 2318 C CA . GLN A 1 326 ? 116.713 64.259 24.291 1.00 70.44 326 GLN A CA 1
ATOM 2319 C C . GLN A 1 326 ? 118.219 64.468 24.295 1.00 69.96 326 GLN A C 1
ATOM 2320 O O . GLN A 1 326 ? 118.751 65.352 24.968 1.00 69.70 326 GLN A O 1
ATOM 2326 N N . CYS A 1 327 ? 118.890 63.621 23.521 1.00 69.42 327 CYS A N 1
ATOM 2327 C CA . CYS A 1 327 ? 120.336 63.634 23.373 1.00 69.46 327 CYS A CA 1
ATOM 2328 C C . CYS A 1 327 ? 120.732 64.624 22.292 1.00 69.32 327 CYS A C 1
ATOM 2329 O O . CYS A 1 327 ? 119.875 65.235 21.653 1.00 68.99 327 CYS A O 1
ATOM 2332 N N . ASP A 1 328 ? 122.036 64.776 22.088 1.00 69.75 328 ASP A N 1
ATOM 2333 C CA . ASP A 1 328 ? 122.540 65.675 21.059 1.00 70.75 328 ASP A CA 1
ATOM 2334 C C . ASP A 1 328 ? 122.348 64.964 19.721 1.00 70.76 328 ASP A C 1
ATOM 2335 O O . ASP A 1 328 ? 122.241 63.738 19.679 1.00 70.60 328 ASP A O 1
ATOM 2340 N N . ASN A 1 329 ? 122.297 65.726 18.634 1.00 70.41 329 ASN A N 1
ATOM 2341 C CA . ASN A 1 329 ? 122.116 65.138 17.312 1.00 69.95 329 ASN A CA 1
ATOM 2342 C C . ASN A 1 329 ? 120.859 64.274 17.299 1.00 69.43 329 ASN A C 1
ATOM 2343 O O . ASN A 1 329 ? 120.893 63.121 16.871 1.00 68.91 329 ASN A O 1
ATOM 2348 N N . LYS A 1 330 ? 119.755 64.839 17.777 1.00 68.71 330 LYS A N 1
ATOM 2349 C CA . LYS A 1 330 ? 118.482 64.132 17.828 1.00 68.32 330 LYS A CA 1
ATOM 2350 C C . LYS A 1 330 ? 118.250 63.324 16.551 1.00 68.00 330 LYS A C 1
ATOM 2351 O O . LYS A 1 330 ? 118.051 62.111 16.594 1.00 67.85 330 LYS A O 1
ATOM 2357 N N . GLU A 1 331 ? 118.298 64.009 15.415 1.00 67.49 331 GLU A N 1
ATOM 2358 C CA . GLU A 1 331 ? 118.062 63.388 14.116 1.00 66.63 331 GLU A CA 1
ATOM 2359 C C . GLU A 1 331 ? 119.100 62.359 13.676 1.00 65.32 331 GLU A C 1
ATOM 2360 O O . GLU A 1 331 ? 118.751 61.334 13.095 1.00 65.11 331 GLU A O 1
ATOM 2366 N N . ASP A 1 332 ? 120.371 62.632 13.936 1.00 63.48 332 ASP A N 1
ATOM 2367 C CA . ASP A 1 332 ? 121.425 61.704 13.551 1.00 62.34 332 ASP A CA 1
ATOM 2368 C C . ASP A 1 332 ? 121.221 60.328 14.195 1.00 60.79 332 ASP A C 1
ATOM 2369 O O . ASP A 1 332 ? 121.394 59.291 13.544 1.00 60.00 332 ASP A O 1
ATOM 2374 N N . ILE A 1 333 ? 120.840 60.333 15.471 1.00 58.57 333 ILE A N 1
ATOM 2375 C CA . ILE A 1 333 ? 120.608 59.108 16.236 1.00 55.59 333 ILE A CA 1
ATOM 2376 C C . ILE A 1 333 ? 119.394 58.339 15.727 1.00 54.18 333 ILE A C 1
ATOM 2377 O O . ILE A 1 333 ? 119.425 57.115 15.622 1.00 53.14 333 ILE A O 1
ATOM 2382 N N . LEU A 1 334 ? 118.326 59.065 15.417 1.00 52.81 334 LEU A N 1
ATOM 2383 C CA . LEU A 1 334 ? 117.110 58.448 14.916 1.00 52.30 334 LEU A CA 1
ATOM 2384 C C . LEU A 1 334 ? 117.391 57.626 13.656 1.00 52.98 334 LEU A C 1
ATOM 2385 O O . LEU A 1 334 ? 117.052 56.442 13.588 1.00 52.18 334 LEU A O 1
ATOM 2390 N N . ASN A 1 335 ? 118.021 58.249 12.665 1.00 52.92 335 ASN A N 1
ATOM 2391 C CA . ASN A 1 335 ? 118.322 57.559 11.418 1.00 53.85 335 ASN A CA 1
ATOM 2392 C C . ASN A 1 335 ? 119.202 56.342 11.643 1.00 53.85 335 ASN A C 1
ATOM 2393 O O . ASN A 1 335 ? 119.030 55.313 10.985 1.00 53.83 335 ASN A O 1
ATOM 2398 N N . LYS A 1 336 ? 120.154 56.461 12.560 1.00 53.97 336 LYS A N 1
ATOM 2399 C CA . LYS A 1 336 ? 121.027 55.341 12.873 1.00 54.36 336 LYS A CA 1
ATOM 2400 C C . LYS A 1 336 ? 120.146 54.187 13.341 1.00 54.14 336 LYS A C 1
ATOM 2401 O O . LYS A 1 336 ? 120.361 53.032 12.969 1.00 53.38 336 LYS A O 1
ATOM 2407 N N . ALA A 1 337 ? 119.141 54.526 14.145 1.00 53.26 337 ALA A N 1
ATOM 2408 C CA . ALA A 1 337 ? 118.210 53.554 14.707 1.00 52.85 337 ALA A CA 1
ATOM 2409 C C . ALA A 1 337 ? 117.288 52.931 13.668 1.00 51.78 337 ALA A C 1
ATOM 2410 O O . ALA A 1 337 ? 117.100 51.712 13.649 1.00 51.97 337 ALA A O 1
ATOM 2412 N N . LEU A 1 338 ? 116.705 53.765 12.814 1.00 50.45 338 LEU A N 1
ATOM 2413 C CA . LEU A 1 338 ? 115.805 53.273 11.780 1.00 49.42 338 LEU A CA 1
ATOM 2414 C C . LEU A 1 338 ? 116.562 52.404 10.784 1.00 48.52 338 LEU A C 1
ATOM 2415 O O . LEU A 1 338 ? 115.997 51.480 10.206 1.00 48.22 338 LEU A O 1
ATOM 2420 N N . GLU A 1 339 ? 117.841 52.703 10.583 1.00 48.63 339 GLU A N 1
ATOM 2421 C CA . GLU A 1 339 ? 118.662 51.920 9.667 1.00 48.51 339 GLU A CA 1
ATOM 2422 C C . GLU A 1 339 ? 118.814 50.512 10.240 1.00 46.37 339 GLU A C 1
ATOM 2423 O O . GLU A 1 339 ? 118.652 49.520 9.528 1.00 44.78 339 GLU A O 1
ATOM 2429 N N . LEU A 1 340 ? 119.122 50.433 11.531 1.00 43.88 340 LEU A N 1
ATOM 2430 C CA . LEU A 1 340 ? 119.281 49.146 12.196 1.00 42.30 340 LEU A CA 1
ATOM 2431 C C . LEU A 1 340 ? 117.951 48.388 12.251 1.00 41.32 340 LEU A C 1
ATOM 2432 O O . LEU A 1 340 ? 117.905 47.188 11.987 1.00 41.16 340 LEU A O 1
ATOM 2437 N N . CYS A 1 341 ? 116.870 49.087 12.579 1.00 40.84 341 CYS A N 1
ATOM 2438 C CA . CYS A 1 341 ? 115.565 48.447 12.642 1.00 41.67 341 CYS A CA 1
ATOM 2439 C C . CYS A 1 341 ? 115.225 47.787 11.315 1.00 43.34 341 CYS A C 1
ATOM 2440 O O . CYS A 1 341 ? 114.636 46.707 11.283 1.00 43.92 341 CYS A O 1
ATOM 2443 N N . GLU A 1 342 ? 115.606 48.438 10.220 1.00 44.37 342 GLU A N 1
ATOM 2444 C CA . GLU A 1 342 ? 115.339 47.918 8.887 1.00 45.24 342 GLU A CA 1
ATOM 2445 C C . GLU A 1 342 ? 116.235 46.722 8.590 1.00 43.71 342 GLU A C 1
ATOM 2446 O O . GLU A 1 342 ? 115.780 45.714 8.052 1.00 42.93 342 GLU A O 1
ATOM 2452 N N . ILE A 1 343 ? 117.512 46.838 8.937 1.00 42.51 343 ILE A N 1
ATOM 2453 C CA . ILE A 1 343 ? 118.450 45.748 8.717 1.00 42.51 343 ILE A CA 1
ATOM 2454 C C . ILE A 1 343 ? 117.963 44.493 9.438 1.00 42.73 343 ILE A C 1
ATOM 2455 O O . ILE A 1 343 ? 118.028 43.385 8.897 1.00 42.40 343 ILE A O 1
ATOM 2460 N N . LEU A 1 344 ? 117.479 44.681 10.662 1.00 41.09 344 LEU A N 1
ATOM 2461 C CA . LEU A 1 344 ? 116.976 43.582 11.476 1.00 40.96 344 LEU A CA 1
ATOM 2462 C C . LEU A 1 344 ? 115.720 42.951 10.863 1.00 41.25 344 LEU A C 1
ATOM 2463 O O . LEU A 1 344 ? 115.635 41.729 10.721 1.00 38.78 344 LEU A O 1
ATOM 2468 N N . ALA A 1 345 ? 114.758 43.793 10.493 1.00 41.08 345 ALA A N 1
ATOM 2469 C CA . ALA A 1 345 ? 113.500 43.338 9.911 1.00 42.34 345 ALA A CA 1
ATOM 2470 C C . ALA A 1 345 ? 113.637 42.714 8.526 1.00 43.99 345 ALA A C 1
ATOM 2471 O O . ALA A 1 345 ? 112.871 41.818 8.173 1.00 44.34 345 ALA A O 1
ATOM 2473 N N . LYS A 1 346 ? 114.607 43.188 7.746 1.00 45.05 346 LYS A N 1
ATOM 2474 C CA . LYS A 1 346 ? 114.816 42.696 6.387 1.00 46.46 346 LYS A CA 1
ATOM 2475 C C . LYS A 1 346 ? 115.888 41.630 6.237 1.00 46.11 346 LYS A C 1
ATOM 2476 O O . LYS A 1 346 ? 115.770 40.751 5.389 1.00 45.87 346 LYS A O 1
ATOM 2482 N N . GLU A 1 347 ? 116.928 41.700 7.056 1.00 45.98 347 GLU A N 1
ATOM 2483 C CA . GLU A 1 347 ? 118.022 40.752 6.931 1.00 47.92 347 GLU A CA 1
ATOM 2484 C C . GLU A 1 3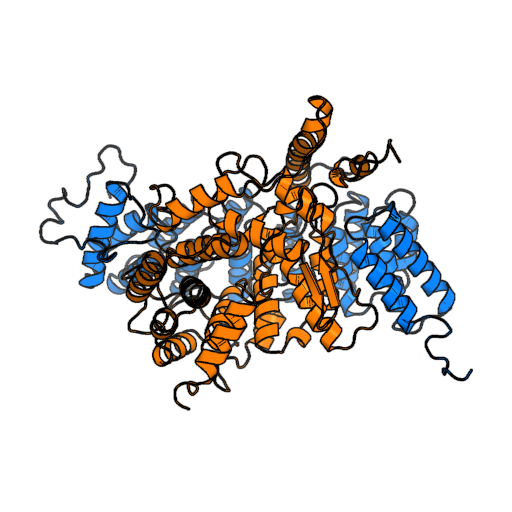47 ? 118.468 39.997 8.182 1.00 46.70 347 GLU A C 1
ATOM 2485 O O . GLU A 1 347 ? 118.379 38.777 8.236 1.00 46.94 347 GLU A O 1
ATOM 2491 N N . LYS A 1 348 ? 118.960 40.736 9.170 1.00 46.46 348 LYS A N 1
ATOM 2492 C CA . LYS A 1 348 ? 119.492 40.176 10.412 1.00 45.24 348 LYS A CA 1
ATOM 2493 C C . LYS A 1 348 ? 118.557 39.451 11.388 1.00 42.75 348 LYS A C 1
ATOM 2494 O O . LYS A 1 348 ? 118.994 38.552 12.105 1.00 41.96 348 LYS A O 1
ATOM 2500 N N . ASP A 1 349 ? 117.287 39.833 11.435 1.00 39.76 349 ASP A N 1
ATOM 2501 C CA . ASP A 1 349 ? 116.369 39.205 12.377 1.00 37.61 349 ASP A CA 1
ATOM 2502 C C . ASP A 1 349 ? 114.931 39.260 11.870 1.00 35.89 349 ASP A C 1
ATOM 2503 O O . ASP A 1 349 ? 114.050 39.812 12.531 1.00 34.96 349 ASP A O 1
ATOM 2508 N N . THR A 1 350 ? 114.697 38.663 10.704 1.00 33.70 350 THR A N 1
ATOM 2509 C CA . THR A 1 350 ? 113.374 38.678 10.077 1.00 33.44 350 THR A CA 1
ATOM 2510 C C . THR A 1 350 ? 112.237 37.990 10.830 1.00 32.48 350 THR A C 1
ATOM 2511 O O . THR A 1 350 ? 111.068 38.329 10.625 1.00 31.35 350 THR A O 1
ATOM 2515 N N . ILE A 1 351 ? 112.558 37.020 11.686 1.00 31.67 351 ILE A N 1
ATOM 2516 C CA . ILE A 1 351 ? 111.507 36.328 12.433 1.00 30.14 351 ILE A CA 1
ATOM 2517 C C . ILE A 1 351 ? 110.735 37.368 13.247 1.00 29.65 351 ILE A C 1
ATOM 2518 O O . ILE A 1 351 ? 109.549 37.202 13.523 1.00 29.98 351 ILE A O 1
ATOM 2523 N N . ARG A 1 352 ? 111.418 38.452 13.602 1.00 30.76 352 ARG A N 1
ATOM 2524 C CA . ARG A 1 352 ? 110.817 39.537 14.369 1.00 33.27 352 ARG A CA 1
ATOM 2525 C C . ARG A 1 352 ? 110.525 40.786 13.523 1.00 34.93 352 ARG A C 1
ATOM 2526 O O . ARG A 1 352 ? 110.446 41.901 14.050 1.00 35.72 352 ARG A O 1
ATOM 2534 N N . LYS A 1 353 ? 110.339 40.599 12.219 1.00 36.16 353 LYS A N 1
ATOM 2535 C CA . LYS A 1 353 ? 110.068 41.724 11.322 1.00 38.18 353 LYS A CA 1
ATOM 2536 C C . LYS A 1 353 ? 108.918 42.612 11.786 1.00 37.31 353 LYS A C 1
ATOM 2537 O O . LYS A 1 353 ? 109.022 43.833 11.729 1.00 37.37 353 LYS A O 1
ATOM 2543 N N . GLU A 1 354 ? 107.826 42.006 12.242 1.00 37.28 354 GLU A N 1
ATOM 2544 C CA . GLU A 1 354 ? 106.673 42.778 12.707 1.00 37.15 354 GLU A CA 1
ATOM 2545 C C . GLU A 1 354 ? 106.988 43.619 13.936 1.00 36.70 354 GLU A C 1
ATOM 2546 O O . GLU A 1 354 ? 106.398 44.678 14.139 1.00 38.13 354 GLU A O 1
ATOM 2552 N N . TYR A 1 355 ? 107.911 43.144 14.762 1.00 36.01 355 TYR A N 1
ATOM 2553 C CA . TYR A 1 355 ? 108.285 43.876 15.961 1.00 36.02 355 TYR A CA 1
ATOM 2554 C C . TYR A 1 355 ? 109.217 45.027 15.598 1.00 36.97 355 TYR A C 1
ATOM 2555 O O . TYR A 1 355 ? 109.016 46.164 16.025 1.00 35.65 355 TYR A O 1
ATOM 2564 N N . TRP A 1 356 ? 110.245 44.713 14.817 1.00 37.82 356 TRP A N 1
ATOM 2565 C CA . TRP A 1 356 ? 111.212 45.709 14.398 1.00 39.04 356 TRP A CA 1
ATOM 2566 C C . TRP A 1 356 ? 110.595 46.831 13.571 1.00 39.87 356 TRP A C 1
ATOM 2567 O O . TRP A 1 356 ? 111.001 47.985 13.699 1.00 40.06 356 TRP A O 1
ATOM 2578 N N . ARG A 1 357 ? 109.613 46.507 12.736 1.00 40.75 357 ARG A N 1
ATOM 2579 C CA . ARG A 1 357 ? 108.949 47.542 11.951 1.00 42.52 357 ARG A CA 1
ATOM 2580 C C . ARG A 1 357 ? 108.112 48.410 12.890 1.00 42.17 357 ARG A C 1
ATOM 2581 O O . ARG A 1 357 ? 107.919 49.603 12.644 1.00 43.03 357 ARG A O 1
ATOM 2589 N N . TYR A 1 358 ? 107.612 47.804 13.965 1.00 40.83 358 TYR A N 1
ATOM 2590 C CA . TYR A 1 358 ? 106.817 48.530 14.949 1.00 39.92 358 TYR A CA 1
ATOM 2591 C C . TYR A 1 358 ? 107.708 49.528 15.681 1.00 38.64 358 TYR A C 1
ATOM 2592 O O . TYR A 1 358 ? 107.323 50.678 15.873 1.00 38.91 358 TYR A O 1
ATOM 2601 N N . ILE A 1 359 ? 108.891 49.078 16.095 1.00 37.30 359 ILE A N 1
ATOM 2602 C CA . ILE A 1 359 ? 109.840 49.945 16.793 1.00 37.20 359 ILE A CA 1
ATOM 2603 C C . ILE A 1 359 ? 110.240 51.085 15.855 1.00 38.41 359 ILE A C 1
ATOM 2604 O O . ILE A 1 359 ? 110.228 52.253 16.244 1.00 38.49 359 ILE A O 1
ATOM 2609 N N . GLY A 1 360 ? 110.592 50.732 14.621 1.00 39.26 360 GLY A N 1
ATOM 2610 C CA . GLY A 1 360 ? 110.973 51.732 13.644 1.00 39.25 360 GLY A CA 1
ATOM 2611 C C . GLY A 1 360 ? 109.889 52.787 13.529 1.00 39.98 360 GLY A C 1
ATOM 2612 O O . GLY A 1 360 ? 110.173 53.986 13.513 1.00 39.79 360 GLY A O 1
ATOM 2613 N N . ARG A 1 361 ? 108.641 52.340 13.459 1.00 40.24 361 ARG A N 1
ATOM 2614 C CA . ARG A 1 361 ? 107.507 53.248 13.350 1.00 41.34 361 ARG A CA 1
ATOM 2615 C C . ARG A 1 361 ? 107.345 54.091 14.609 1.00 42.77 361 ARG A C 1
ATOM 2616 O O . ARG A 1 361 ? 107.141 55.301 14.524 1.00 42.90 361 ARG A O 1
ATOM 2624 N N . SER A 1 362 ? 107.437 53.451 15.773 1.00 44.11 362 SER A N 1
ATOM 2625 C CA . SER A 1 362 ? 107.305 54.150 17.051 1.00 45.75 362 SER A CA 1
ATOM 2626 C C . SER A 1 362 ? 108.335 55.267 17.202 1.00 46.30 362 SER A C 1
ATOM 2627 O O . SER A 1 362 ? 108.004 56.367 17.649 1.00 44.67 362 SER A O 1
ATOM 2630 N N . LEU A 1 363 ? 109.582 54.971 16.842 1.00 47.74 363 LEU A N 1
ATOM 2631 C CA . LEU A 1 363 ? 110.659 55.948 16.926 1.00 49.34 363 LEU A CA 1
ATOM 2632 C C . LEU A 1 363 ? 110.356 57.105 15.980 1.00 50.94 363 LEU A C 1
ATOM 2633 O O . LEU A 1 363 ? 110.453 58.268 16.359 1.00 50.86 363 LEU A O 1
ATOM 2638 N N . GLN A 1 364 ? 109.986 56.768 14.750 1.00 52.63 364 GLN A N 1
ATOM 2639 C CA . GLN A 1 364 ? 109.655 57.768 13.745 1.00 54.72 364 GLN A CA 1
ATOM 2640 C C . GLN A 1 364 ? 108.537 58.664 14.274 1.00 54.61 364 GLN A C 1
ATOM 2641 O O . GLN A 1 364 ? 108.624 59.891 14.210 1.00 54.44 364 GLN A O 1
ATOM 2647 N N . SER A 1 365 ? 107.490 58.032 14.793 1.00 54.14 365 SER A N 1
ATOM 2648 C CA . SER A 1 365 ? 106.332 58.745 15.316 1.00 54.41 365 SER A CA 1
ATOM 2649 C C . SER A 1 365 ? 106.637 59.819 16.348 1.00 55.11 365 SER A C 1
ATOM 2650 O O . SER A 1 365 ? 106.022 60.881 16.332 1.00 55.14 365 SER A O 1
ATOM 2653 N N . LYS A 1 366 ? 107.579 59.568 17.247 1.00 56.29 366 LYS A N 1
ATOM 2654 C CA . LYS A 1 366 ? 107.860 60.574 18.264 1.00 58.02 366 LYS A CA 1
ATOM 2655 C C . LYS A 1 366 ? 109.247 61.204 18.284 1.00 58.13 366 LYS A C 1
ATOM 2656 O O . LYS A 1 366 ? 109.555 61.971 19.193 1.00 57.03 366 LYS A O 1
ATOM 2662 N N . HIS A 1 367 ? 110.080 60.915 17.290 1.00 59.05 367 HIS A N 1
ATOM 2663 C CA . HIS A 1 367 ? 111.419 61.493 17.284 1.00 59.97 367 HIS A CA 1
ATOM 2664 C C . HIS A 1 367 ? 111.891 62.156 15.988 1.00 60.85 367 HIS A C 1
ATOM 2665 O O . HIS A 1 367 ? 112.978 62.734 15.959 1.00 60.53 367 HIS A O 1
ATOM 2672 N N . SER A 1 368 ? 111.096 62.079 14.923 1.00 62.40 368 SER A N 1
ATOM 2673 C CA . SER A 1 368 ? 111.480 62.711 13.658 1.00 64.04 368 SER A CA 1
ATOM 2674 C C . SER A 1 368 ? 111.496 64.228 13.864 1.00 65.05 368 SER A C 1
ATOM 2675 O O . SER A 1 368 ? 110.776 64.742 14.719 1.00 65.37 368 SER A O 1
ATOM 2678 N N . ARG A 1 369 ? 112.309 64.944 13.090 1.00 66.42 369 ARG A N 1
ATOM 2679 C CA . ARG A 1 369 ? 112.396 66.399 13.239 1.00 67.65 369 ARG A CA 1
ATOM 2680 C C . ARG A 1 369 ? 111.031 67.079 13.134 1.00 68.72 369 ARG A C 1
ATOM 2681 O O . ARG A 1 369 ? 110.826 68.167 13.679 1.00 68.45 369 ARG A O 1
ATOM 2689 N N . GLU A 1 370 ? 110.104 66.424 12.440 1.00 70.49 370 GLU A N 1
ATOM 2690 C CA . GLU A 1 370 ? 108.757 66.954 12.245 1.00 72.62 370 GLU A CA 1
ATOM 2691 C C . GLU A 1 370 ? 107.762 66.462 13.298 1.00 73.87 370 GLU A C 1
ATOM 2692 O O . GLU A 1 370 ? 106.582 66.815 13.259 1.00 73.65 370 GLU A O 1
ATOM 2698 N N . SER A 1 371 ? 108.244 65.656 14.240 1.00 75.45 371 SER A N 1
ATOM 2699 C CA . SER A 1 371 ? 107.399 65.100 15.295 1.00 76.91 371 SER A CA 1
ATOM 2700 C C . SER A 1 371 ? 106.760 66.133 16.224 1.00 77.72 371 SER A C 1
ATOM 2701 O O . SER A 1 371 ? 105.626 65.948 16.666 1.00 77.91 371 SER A O 1
ATOM 2704 N N . ASP A 1 372 ? 107.479 67.210 16.528 1.00 78.60 372 ASP A N 1
ATOM 2705 C CA . ASP A 1 372 ? 106.947 68.245 17.416 1.00 79.31 372 ASP A CA 1
ATOM 2706 C C . ASP A 1 372 ? 106.467 69.472 16.637 1.00 78.68 372 ASP A C 1
ATOM 2707 O O . ASP A 1 372 ? 105.980 70.441 17.227 1.00 78.69 372 ASP A O 1
ATOM 2712 N N . ILE A 1 373 ? 106.602 69.421 15.314 1.00 77.35 373 ILE A N 1
ATOM 2713 C CA . ILE A 1 373 ? 106.207 70.528 14.447 1.00 75.85 373 ILE A CA 1
ATOM 2714 C C . ILE A 1 373 ? 104.700 70.557 14.176 1.00 74.67 373 ILE A C 1
ATOM 2715 O O . ILE A 1 373 ? 104.115 69.553 13.771 1.00 74.29 373 ILE A O 1
ATOM 2720 N N . PRO A 1 374 ? 104.056 71.718 14.401 1.00 73.70 374 PRO A N 1
ATOM 2721 C CA . PRO A 1 374 ? 102.612 71.878 14.176 1.00 72.68 374 PRO A CA 1
ATOM 2722 C C . PRO A 1 374 ? 102.208 71.515 12.742 1.00 71.41 374 PRO A C 1
ATOM 2723 O O . PRO A 1 374 ? 102.994 71.683 11.807 1.00 71.29 374 PRO A O 1
ATOM 2727 N N . ALA A 1 375 ? 100.980 71.027 12.579 1.00 69.78 375 ALA A N 1
ATOM 2728 C CA . ALA A 1 375 ? 100.464 70.618 11.271 1.00 68.01 375 ALA A CA 1
ATOM 2729 C C . ALA A 1 375 ? 100.464 71.731 10.221 1.00 67.12 375 ALA A C 1
ATOM 2730 O O . ALA A 1 375 ? 100.715 71.476 9.040 1.00 66.63 375 ALA A O 1
ATOM 2732 N N . SER A 1 376 ? 100.182 72.957 10.655 1.00 65.46 376 SER A N 1
ATOM 2733 C CA . SER A 1 376 ? 100.134 74.115 9.761 1.00 63.11 376 SER A CA 1
ATOM 2734 C C . SER A 1 376 ? 101.491 74.520 9.169 1.00 61.29 376 SER A C 1
ATOM 2735 O O . SER A 1 376 ? 101.549 75.059 8.060 1.00 60.36 376 SER A O 1
ATOM 2738 N N . VAL A 1 377 ? 102.573 74.263 9.903 1.00 59.20 377 VAL A N 1
ATOM 2739 C CA . VAL A 1 377 ? 103.919 74.608 9.440 1.00 56.98 377 VAL A CA 1
ATOM 2740 C C . VAL A 1 377 ? 104.230 73.935 8.105 1.00 56.17 377 VAL A C 1
ATOM 2741 O O . VAL A 1 377 ? 104.029 72.705 8.021 1.00 56.68 377 VAL A O 1
ATOM 2746 N N . PRO B 2 17 ? 107.834 34.895 -8.745 1.00 82.03 517 PRO B N 1
ATOM 2747 C CA . PRO B 2 17 ? 108.824 34.164 -9.572 1.00 81.67 517 PRO B CA 1
ATOM 2748 C C . PRO B 2 17 ? 108.676 32.647 -9.447 1.00 81.36 517 PRO B C 1
ATOM 2749 O O . PRO B 2 17 ? 108.088 32.146 -8.488 1.00 81.65 517 PRO B O 1
ATOM 2753 N N . VAL B 2 18 ? 109.216 31.925 -10.425 1.00 80.76 518 VAL B N 1
ATOM 2754 C CA . VAL B 2 18 ? 109.152 30.465 -10.443 1.00 79.65 518 VAL B CA 1
ATOM 2755 C C . VAL B 2 18 ? 110.162 29.850 -9.478 1.00 78.86 518 VAL B C 1
ATOM 2756 O O . VAL B 2 18 ? 109.955 28.747 -8.970 1.00 79.02 518 VAL B O 1
ATOM 2760 N N . TRP B 2 19 ? 111.252 30.569 -9.231 1.00 77.76 519 TRP B N 1
ATOM 2761 C CA . TRP B 2 19 ? 112.294 30.104 -8.323 1.00 76.77 519 TRP B CA 1
ATOM 2762 C C . TRP B 2 19 ? 111.957 30.428 -6.866 1.00 74.98 519 TRP B C 1
ATOM 2763 O O . TRP B 2 19 ? 112.538 29.852 -5.944 1.00 74.61 519 TRP B O 1
ATOM 2774 N N . SER B 2 20 ? 111.016 31.348 -6.668 1.00 72.52 520 SER B N 1
ATOM 2775 C CA . SER B 2 20 ? 110.605 31.768 -5.329 1.00 70.56 520 SER B CA 1
ATOM 2776 C C . SER B 2 20 ? 109.834 30.705 -4.551 1.00 68.05 520 SER B C 1
ATOM 2777 O O . SER B 2 20 ? 108.878 30.118 -5.062 1.00 67.65 520 SER B O 1
ATOM 2780 N N . GLU B 2 21 ? 110.259 30.477 -3.309 1.00 64.80 521 GLU B N 1
ATOM 2781 C CA . GLU B 2 21 ? 109.623 29.507 -2.420 1.00 61.25 521 GLU B CA 1
ATOM 2782 C C . GLU B 2 21 ? 108.635 30.241 -1.504 1.00 57.74 521 GLU B C 1
ATOM 2783 O O . GLU B 2 21 ? 109.032 31.079 -0.696 1.00 57.59 521 GLU B O 1
ATOM 2789 N N . PRO B 2 22 ? 107.333 29.927 -1.618 1.00 54.71 522 PRO B N 1
ATOM 2790 C CA . PRO B 2 22 ? 106.298 30.566 -0.800 1.00 52.14 522 PRO B CA 1
ATOM 2791 C C . PRO B 2 22 ? 106.411 30.284 0.699 1.00 50.38 522 PRO B C 1
ATOM 2792 O O . PRO B 2 22 ? 106.013 31.115 1.520 1.00 50.52 522 PRO B O 1
ATOM 2796 N N . LEU B 2 23 ? 106.944 29.116 1.055 1.00 46.98 523 LEU B N 1
ATOM 2797 C CA . LEU B 2 23 ? 107.103 28.758 2.461 1.00 43.69 523 LEU B CA 1
ATOM 2798 C C . LEU B 2 23 ? 108.390 29.321 3.047 1.00 41.13 523 LEU B C 1
ATOM 2799 O O . LEU B 2 23 ? 109.493 28.977 2.622 1.00 40.45 523 LEU B O 1
ATOM 2804 N N . TYR B 2 24 ? 108.217 30.191 4.035 1.00 39.31 524 TYR B N 1
ATOM 2805 C CA . TYR B 2 24 ? 109.307 30.864 4.729 1.00 37.17 524 TYR B CA 1
ATOM 2806 C C . TYR B 2 24 ? 110.398 29.917 5.230 1.00 37.18 524 TYR B C 1
ATOM 2807 O O . TYR B 2 24 ? 111.589 30.186 5.061 1.00 37.32 524 TYR B O 1
ATOM 2816 N N . SER B 2 25 ? 109.995 28.804 5.836 1.00 36.34 525 SER B N 1
ATOM 2817 C CA . SER B 2 25 ? 110.960 27.848 6.377 1.00 36.42 525 SER B CA 1
ATOM 2818 C C . SER B 2 25 ? 111.745 27.057 5.338 1.00 36.35 525 SER B C 1
ATOM 2819 O O . SER B 2 25 ? 112.743 26.429 5.676 1.00 35.36 525 SER B O 1
ATOM 2822 N N . LEU B 2 26 ? 111.306 27.083 4.080 1.00 37.55 526 LEU B N 1
ATOM 2823 C CA . LEU B 2 26 ? 111.999 26.334 3.029 1.00 38.64 526 LEU B CA 1
ATOM 2824 C C . LEU B 2 26 ? 112.885 27.199 2.132 1.00 39.49 526 LEU B C 1
ATOM 2825 O O . LEU B 2 26 ? 113.581 26.686 1.259 1.00 39.49 526 LEU B O 1
ATOM 2830 N N . ARG B 2 27 ? 112.862 28.511 2.343 1.00 40.67 527 ARG B N 1
ATOM 2831 C CA . ARG B 2 27 ? 113.686 29.407 1.540 1.00 41.62 527 ARG B CA 1
ATOM 2832 C C . ARG B 2 27 ? 115.160 29.199 1.858 1.00 42.54 527 ARG B C 1
ATOM 2833 O O . ARG B 2 27 ? 115.522 28.836 2.979 1.00 43.48 527 ARG B O 1
ATOM 2841 N N . PRO B 2 28 ? 116.032 29.412 0.865 1.00 43.01 528 PRO B N 1
ATOM 2842 C CA . PRO B 2 28 ? 117.483 29.255 1.006 1.00 42.87 528 PRO B CA 1
ATOM 2843 C C . PRO B 2 28 ? 118.116 30.093 2.119 1.00 42.53 528 PRO B C 1
ATOM 2844 O O . PRO B 2 28 ? 119.023 29.623 2.806 1.00 41.30 528 PRO B O 1
ATOM 2848 N N . GLU B 2 29 ? 117.643 31.329 2.284 1.00 42.70 529 GLU B N 1
ATOM 2849 C CA . GLU B 2 29 ? 118.178 32.231 3.304 1.00 43.47 529 GLU B CA 1
ATOM 2850 C C . GLU B 2 29 ? 117.918 31.652 4.689 1.00 42.78 529 GLU B C 1
ATOM 2851 O O . GLU B 2 29 ? 118.688 31.863 5.622 1.00 42.85 529 GLU B O 1
ATOM 2857 N N . HIS B 2 30 ? 116.812 30.933 4.813 1.00 42.46 530 HIS B N 1
ATOM 2858 C CA . HIS B 2 30 ? 116.440 30.345 6.082 1.00 41.80 530 HIS B CA 1
ATOM 2859 C C . HIS B 2 30 ? 117.570 29.537 6.690 1.00 41.50 530 HIS B C 1
ATOM 2860 O O . HIS B 2 30 ? 117.663 29.425 7.908 1.00 41.86 530 HIS B O 1
ATOM 2867 N N . ALA B 2 31 ? 118.429 28.979 5.844 1.00 39.99 531 ALA B N 1
ATOM 2868 C CA . ALA B 2 31 ? 119.544 28.175 6.328 1.00 39.23 531 ALA B CA 1
ATOM 2869 C C . ALA B 2 31 ? 120.455 28.992 7.238 1.00 39.98 531 ALA B C 1
ATOM 2870 O O . ALA B 2 31 ? 121.135 28.443 8.108 1.00 38.35 531 ALA B O 1
ATOM 2872 N N . ARG B 2 32 ? 120.462 30.306 7.034 1.00 40.87 532 ARG B N 1
ATOM 2873 C CA . ARG B 2 32 ? 121.293 31.199 7.833 1.00 41.71 532 ARG B CA 1
ATOM 2874 C C . ARG B 2 32 ? 120.772 31.344 9.266 1.00 40.53 532 ARG B C 1
ATOM 2875 O O . ARG B 2 32 ? 121.482 31.825 10.147 1.00 38.30 532 ARG B O 1
ATOM 2883 N N . GLU B 2 33 ? 119.537 30.907 9.497 1.00 39.56 533 GLU B N 1
ATOM 2884 C CA . GLU B 2 33 ? 118.925 30.991 10.816 1.00 38.64 533 GLU B CA 1
ATOM 2885 C C . GLU B 2 33 ? 119.365 29.875 11.764 1.00 38.08 533 GLU B C 1
ATOM 2886 O O . GLU B 2 33 ? 118.977 29.861 12.938 1.00 37.13 533 GLU B O 1
ATOM 2892 N N . ARG B 2 34 ? 120.167 28.938 11.263 1.00 36.88 534 ARG B N 1
ATOM 2893 C CA . ARG B 2 34 ? 120.647 27.850 12.107 1.00 36.70 534 ARG B CA 1
ATOM 2894 C C . ARG B 2 34 ? 121.498 28.424 13.237 1.00 36.90 534 ARG B C 1
ATOM 2895 O O . ARG B 2 34 ? 122.085 29.502 13.108 1.00 35.92 534 ARG B O 1
ATOM 2903 N N . LEU B 2 35 ? 121.551 27.695 14.345 1.00 36.06 535 LEU B N 1
ATOM 2904 C CA . LEU B 2 35 ? 122.297 28.112 15.521 1.00 35.43 535 LEU B CA 1
ATOM 2905 C C . LEU B 2 35 ? 123.793 28.317 15.317 1.00 36.32 535 LEU B C 1
ATOM 2906 O O . LEU B 2 35 ? 124.469 27.496 14.693 1.00 36.32 535 LEU B O 1
ATOM 2911 N N . GLN B 2 36 ? 124.297 29.421 15.860 1.00 36.08 536 GLN B N 1
ATOM 2912 C CA . GLN B 2 36 ? 125.718 29.741 15.814 1.00 35.77 536 GLN B CA 1
ATOM 2913 C C . GLN B 2 36 ? 126.204 29.572 17.245 1.00 35.40 536 GLN B C 1
ATOM 2914 O O . GLN B 2 36 ? 125.915 30.406 18.108 1.00 35.06 536 GLN B O 1
ATOM 2920 N N . ASP B 2 37 ? 126.939 28.492 17.494 1.00 34.76 537 ASP B N 1
ATOM 2921 C CA . ASP B 2 37 ? 127.429 28.192 18.832 1.00 36.01 537 ASP B CA 1
ATOM 2922 C C . ASP B 2 37 ? 128.789 28.798 19.183 1.00 36.20 537 ASP B C 1
ATOM 2923 O O . ASP B 2 37 ? 129.366 28.474 20.225 1.00 35.41 537 ASP B O 1
ATOM 2928 N N . ASP B 2 38 ? 129.293 29.677 18.320 1.00 36.93 538 ASP B N 1
ATOM 2929 C CA . ASP B 2 38 ? 130.580 30.340 18.542 1.00 36.99 538 ASP B CA 1
ATOM 2930 C C . ASP B 2 38 ? 131.672 29.358 18.955 1.00 36.78 538 ASP B C 1
ATOM 2931 O O . ASP B 2 38 ? 132.599 29.720 19.680 1.00 36.89 538 ASP B O 1
ATOM 2936 N N . SER B 2 39 ? 131.556 28.117 18.493 1.00 37.31 539 SER B N 1
ATOM 2937 C CA . SER B 2 39 ? 132.525 27.074 18.816 1.00 38.85 539 SER B CA 1
ATOM 2938 C C . SER B 2 39 ? 132.679 26.868 20.312 1.00 39.49 539 SER B C 1
ATOM 2939 O O . SER B 2 39 ? 133.712 26.402 20.789 1.00 40.49 539 SER B O 1
ATOM 2942 N N . VAL B 2 40 ? 131.642 27.235 21.051 1.00 40.36 540 VAL B N 1
ATOM 2943 C CA . VAL B 2 40 ? 131.618 27.061 22.494 1.00 39.75 540 VAL B CA 1
ATOM 2944 C C . VAL B 2 40 ? 130.403 26.178 22.752 1.00 40.01 540 VAL B C 1
ATOM 2945 O O . VAL B 2 40 ? 129.263 26.645 22.699 1.00 39.74 540 VAL B O 1
ATOM 2949 N N . GLU B 2 41 ? 130.648 24.896 23.004 1.00 40.03 541 GLU B N 1
ATOM 2950 C CA . GLU B 2 41 ? 129.565 23.952 23.240 1.00 40.27 541 GLU B CA 1
ATOM 2951 C C . GLU B 2 41 ? 129.216 23.788 24.712 1.00 38.92 541 GLU B C 1
ATOM 2952 O O . GLU B 2 41 ? 130.094 23.683 25.568 1.00 39.21 541 GLU B O 1
ATOM 2958 N N . THR B 2 42 ? 127.919 23.777 24.994 1.00 37.62 542 THR B N 1
ATOM 2959 C CA . THR B 2 42 ? 127.411 23.588 26.347 1.00 35.25 542 THR B CA 1
ATOM 2960 C C . THR B 2 42 ? 126.158 22.752 26.182 1.00 34.28 542 THR B C 1
ATOM 2961 O O . THR B 2 42 ? 125.659 22.591 25.069 1.00 33.88 542 THR B O 1
ATOM 2965 N N . VAL B 2 43 ? 125.653 22.221 27.287 1.00 33.69 543 VAL B N 1
ATOM 2966 C CA . VAL B 2 43 ? 124.449 21.410 27.253 1.00 32.74 543 VAL B CA 1
ATOM 2967 C C . VAL B 2 43 ? 123.349 22.122 26.466 1.00 31.70 543 VAL B C 1
ATOM 2968 O O . VAL B 2 43 ? 122.635 21.501 25.681 1.00 32.89 543 VAL B O 1
ATOM 2972 N N . THR B 2 44 ? 123.235 23.431 26.655 1.00 30.15 544 THR B N 1
ATOM 2973 C CA . THR B 2 44 ? 122.217 24.208 25.964 1.00 29.31 544 THR B CA 1
ATOM 2974 C C . THR B 2 44 ? 122.350 24.234 24.440 1.00 29.63 544 THR B C 1
ATOM 2975 O O . THR B 2 44 ? 121.387 23.940 23.735 1.00 29.60 544 THR B O 1
ATOM 2979 N N . SER B 2 45 ? 123.523 24.599 23.927 1.00 29.56 545 SER B N 1
ATOM 2980 C CA . SER B 2 45 ? 123.702 24.655 22.473 1.00 29.34 545 SER B CA 1
ATOM 2981 C C . SER B 2 45 ? 123.556 23.265 21.858 1.00 29.31 545 SER B C 1
ATOM 2982 O O . SER B 2 45 ? 122.963 23.104 20.789 1.00 30.00 545 SER B O 1
ATOM 2985 N N . ILE B 2 46 ? 124.083 22.258 22.542 1.00 28.76 546 ILE B N 1
ATOM 2986 C CA . ILE B 2 46 ? 123.981 20.888 22.058 1.00 29.40 546 ILE B CA 1
ATOM 2987 C C . ILE B 2 46 ? 122.520 20.465 21.888 1.00 30.32 546 ILE B C 1
ATOM 2988 O O . ILE B 2 46 ? 122.146 19.922 20.849 1.00 30.48 546 ILE B O 1
ATOM 2993 N N . GLU B 2 47 ? 121.692 20.719 22.899 1.00 30.07 547 GLU B N 1
ATOM 2994 C CA . GLU B 2 47 ? 120.280 2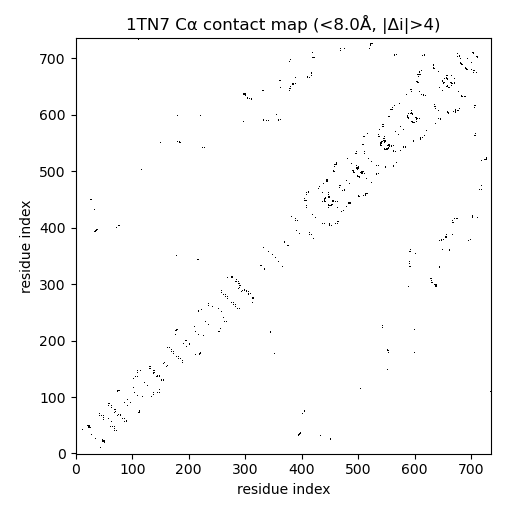0.349 22.822 1.00 31.34 547 GLU B CA 1
ATOM 2995 C C . GLU B 2 47 ? 119.540 21.148 21.758 1.00 30.35 547 GLU B C 1
ATOM 2996 O O . GLU B 2 47 ? 118.611 20.649 21.122 1.00 29.47 547 GLU B O 1
ATOM 3002 N N . GLN B 2 48 ? 119.948 22.395 21.575 1.00 29.07 548 GLN B N 1
ATOM 3003 C CA . GLN B 2 48 ? 119.316 23.251 20.583 1.00 29.57 548 GLN B CA 1
ATOM 3004 C C . GLN B 2 48 ? 119.672 22.750 19.181 1.00 29.85 548 GLN B C 1
ATOM 3005 O O . GLN B 2 48 ? 118.823 22.737 18.285 1.00 29.84 548 GLN B O 1
ATOM 3011 N N . ALA B 2 49 ? 120.918 22.317 19.003 1.00 28.71 549 ALA B N 1
ATOM 3012 C CA . ALA B 2 49 ? 121.378 21.826 17.706 1.00 29.40 549 ALA B CA 1
ATOM 3013 C C . ALA B 2 49 ? 120.624 20.572 17.295 1.00 29.32 549 ALA B C 1
ATOM 3014 O O . ALA B 2 49 ? 120.270 20.408 16.124 1.00 29.00 549 ALA B O 1
ATOM 3016 N N . LYS B 2 50 ? 120.386 19.686 18.260 1.00 30.01 550 LYS B N 1
ATOM 3017 C CA . LYS B 2 50 ? 119.662 18.444 18.002 1.00 30.28 550 LYS B CA 1
ATOM 3018 C C . LYS B 2 50 ? 118.258 18.719 17.468 1.00 29.69 550 LYS B C 1
ATOM 3019 O O . LYS B 2 50 ? 117.818 18.077 16.510 1.00 28.92 550 LYS B O 1
ATOM 3025 N N . VAL B 2 51 ? 117.554 19.665 18.088 1.00 28.32 551 VAL B N 1
ATOM 3026 C CA . VAL B 2 51 ? 116.200 19.992 17.654 1.00 28.64 551 VAL B CA 1
ATOM 3027 C C . VAL B 2 51 ? 116.205 20.560 16.244 1.00 29.88 551 VAL B C 1
ATOM 3028 O O . VAL B 2 51 ? 115.438 20.117 15.391 1.00 29.87 551 VAL B O 1
ATOM 3032 N N . GLU B 2 52 ? 117.083 21.525 15.995 1.00 31.43 552 GLU B N 1
ATOM 3033 C CA . GLU B 2 52 ? 117.163 22.151 14.681 1.00 33.44 552 GLU B CA 1
ATOM 3034 C C . GLU B 2 52 ? 117.499 21.154 13.585 1.00 34.32 552 GLU B C 1
ATOM 3035 O O . GLU B 2 52 ? 117.014 21.270 12.461 1.00 34.04 552 GLU B O 1
ATOM 3041 N N . GLU B 2 53 ? 118.331 20.174 13.908 1.00 35.93 553 GLU B N 1
ATOM 3042 C CA . GLU B 2 53 ? 118.700 19.181 12.919 1.00 38.27 553 GLU B CA 1
ATOM 3043 C C . GLU B 2 53 ? 117.461 18.358 12.567 1.00 37.49 553 GLU B C 1
ATOM 3044 O O . GLU B 2 53 ? 117.201 18.067 11.396 1.00 37.40 553 GLU B O 1
ATOM 3050 N N . LYS B 2 54 ? 116.691 17.995 13.585 1.00 35.81 554 LYS B N 1
ATOM 3051 C CA . LYS B 2 54 ? 115.485 17.215 13.370 1.00 36.56 554 LYS B CA 1
ATOM 3052 C C . LYS B 2 54 ? 114.443 18.032 12.612 1.00 35.54 554 LYS B C 1
ATOM 3053 O O . LYS B 2 54 ? 113.749 17.505 11.741 1.00 35.57 554 LYS B O 1
ATOM 3059 N N . ILE B 2 55 ? 114.338 19.319 12.939 1.00 34.21 555 ILE B N 1
ATOM 3060 C CA . ILE B 2 55 ? 113.375 20.194 12.275 1.00 32.89 555 ILE B CA 1
ATOM 3061 C C . ILE B 2 55 ? 113.786 20.451 10.822 1.00 33.67 555 ILE B C 1
ATOM 3062 O O . ILE B 2 55 ? 112.930 20.577 9.943 1.00 32.36 555 ILE B O 1
ATOM 3067 N N . GLN B 2 56 ? 115.092 20.532 10.573 1.00 33.77 556 GLN B N 1
ATOM 3068 C CA . GLN B 2 56 ? 115.581 20.764 9.218 1.00 35.17 556 GLN B CA 1
ATOM 3069 C C . GLN B 2 56 ? 115.176 19.588 8.331 1.00 36.64 556 GLN B C 1
ATOM 3070 O O . GLN B 2 56 ? 114.781 19.778 7.178 1.00 35.93 556 GLN B O 1
ATOM 3076 N N . GLU B 2 57 ? 115.276 18.376 8.877 1.00 37.26 557 GLU B N 1
ATOM 3077 C CA . GLU B 2 57 ? 114.893 17.176 8.144 1.00 37.84 557 GLU B CA 1
ATOM 3078 C C . GLU B 2 57 ? 113.442 17.295 7.696 1.00 36.78 557 GLU B C 1
ATOM 3079 O O . GLU B 2 57 ? 113.117 17.009 6.545 1.00 37.36 557 GLU B O 1
ATOM 3085 N N . VAL B 2 58 ? 112.567 17.718 8.603 1.00 34.81 558 VAL B N 1
ATOM 3086 C CA . VAL B 2 58 ? 111.160 17.869 8.256 1.00 34.04 558 VAL B CA 1
ATOM 3087 C C . VAL B 2 58 ? 111.003 18.865 7.114 1.00 34.86 558 VAL B C 1
ATOM 3088 O O . VAL B 2 58 ? 110.317 18.581 6.130 1.00 33.78 558 VAL B O 1
ATOM 3092 N N . PHE B 2 59 ? 111.645 20.024 7.242 1.00 34.77 559 PHE B N 1
ATOM 3093 C CA . PHE B 2 59 ? 111.573 21.056 6.208 1.00 35.72 559 PHE B CA 1
ATOM 3094 C C . PHE B 2 59 ? 112.076 20.522 4.860 1.00 36.69 559 PHE B C 1
ATOM 3095 O O . PHE B 2 59 ? 111.433 20.713 3.835 1.00 39.52 559 PHE B O 1
ATOM 3103 N N . SER B 2 60 ? 113.220 19.843 4.874 1.00 37.97 560 SER B N 1
ATOM 3104 C CA . SER B 2 60 ? 113.831 19.286 3.663 1.00 38.67 560 SER B CA 1
ATOM 3105 C C . SER B 2 60 ? 113.141 18.056 3.067 1.00 38.95 560 SER B C 1
ATOM 3106 O O . SER B 2 60 ? 113.398 17.704 1.918 1.00 38.18 560 SER B O 1
ATOM 3109 N N . SER B 2 61 ? 112.280 17.401 3.842 1.00 39.76 561 SER B N 1
ATOM 3110 C CA . SER B 2 61 ? 111.602 16.191 3.380 1.00 41.77 561 SER B CA 1
ATOM 3111 C C . SER B 2 61 ? 110.971 16.283 1.992 1.00 43.10 561 SER B C 1
ATOM 3112 O O . SER B 2 61 ? 111.070 15.342 1.209 1.00 42.53 561 SER B O 1
ATOM 3115 N N . TYR B 2 62 ? 110.320 17.403 1.685 1.00 45.50 562 TYR B N 1
ATOM 3116 C CA . TYR B 2 62 ? 109.675 17.565 0.381 1.00 48.08 562 TYR B CA 1
ATOM 3117 C C . TYR B 2 62 ? 110.703 17.578 -0.740 1.00 48.21 562 TYR B C 1
ATOM 3118 O O . TYR B 2 62 ? 110.556 16.876 -1.745 1.00 45.93 562 TYR B O 1
ATOM 3127 N N . LYS B 2 63 ? 111.745 18.378 -0.545 1.00 49.56 563 LYS B N 1
ATOM 3128 C CA . LYS B 2 63 ? 112.837 18.510 -1.501 1.00 51.70 563 LYS B CA 1
ATOM 3129 C C . LYS B 2 63 ? 113.498 17.161 -1.767 1.00 51.78 563 LYS B C 1
ATOM 3130 O O . LYS B 2 63 ? 113.654 16.754 -2.917 1.00 52.27 563 LYS B O 1
ATOM 3136 N N . PHE B 2 64 ? 113.882 16.470 -0.700 1.00 51.67 564 PHE B N 1
ATOM 3137 C CA . PHE B 2 64 ? 114.545 15.177 -0.829 1.00 51.70 564 PHE B CA 1
ATOM 3138 C C . PHE B 2 64 ? 113.646 14.091 -1.418 1.00 49.55 564 PHE B C 1
ATOM 3139 O O . PHE B 2 64 ? 114.137 13.118 -1.999 1.00 48.71 564 PHE B O 1
ATOM 3147 N N . ASN B 2 65 ? 112.333 14.260 -1.277 1.00 46.66 565 ASN B N 1
ATOM 3148 C CA . ASN B 2 65 ? 111.379 13.297 -1.819 1.00 44.50 565 ASN B CA 1
ATOM 3149 C C . ASN B 2 65 ? 110.885 13.715 -3.207 1.00 42.49 565 ASN B C 1
ATOM 3150 O O . ASN B 2 65 ? 110.133 12.985 -3.862 1.00 41.29 565 ASN B O 1
ATOM 3155 N N . HIS B 2 66 ? 111.314 14.898 -3.645 1.00 40.28 566 HIS B N 1
ATOM 3156 C CA . HIS B 2 66 ? 110.952 15.430 -4.956 1.00 38.25 566 HIS B CA 1
ATOM 3157 C C . HIS B 2 66 ? 109.450 15.601 -5.099 1.00 37.35 566 HIS B C 1
ATOM 3158 O O . HIS B 2 66 ? 108.854 15.187 -6.092 1.00 34.82 566 HIS B O 1
ATOM 3165 N N . LEU B 2 67 ? 108.851 16.215 -4.086 1.00 37.45 567 LEU B N 1
ATOM 3166 C CA . LEU B 2 67 ? 107.417 16.464 -4.063 1.00 38.57 567 LEU B CA 1
ATOM 3167 C C . LEU B 2 67 ? 107.191 17.939 -3.772 1.00 39.77 567 LEU B C 1
ATOM 3168 O O . LEU B 2 67 ? 108.006 18.582 -3.098 1.00 39.79 567 LEU B O 1
ATOM 3173 N N . VAL B 2 68 ? 106.091 18.479 -4.279 1.00 39.69 568 VAL B N 1
ATOM 3174 C CA . VAL B 2 68 ? 105.780 19.871 -4.018 1.00 41.42 568 VAL B CA 1
ATOM 3175 C C . VAL B 2 68 ? 105.091 19.915 -2.653 1.00 42.13 568 VAL B C 1
ATOM 3176 O O . VAL B 2 68 ? 104.153 19.157 -2.396 1.00 41.95 568 VAL B O 1
ATOM 3180 N N . PRO B 2 69 ? 105.568 20.78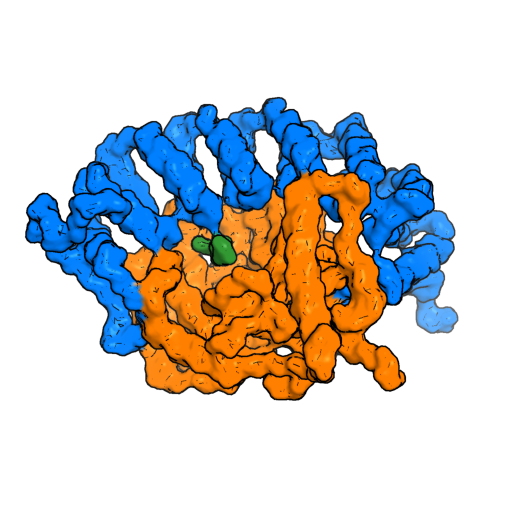7 -1.751 1.00 43.47 569 PRO B N 1
ATOM 3181 C CA . PRO B 2 69 ? 105.008 20.933 -0.402 1.00 44.46 569 PRO B CA 1
ATOM 3182 C C . PRO B 2 69 ? 103.529 21.313 -0.377 1.00 45.24 569 PRO B C 1
ATOM 3183 O O . PRO B 2 69 ? 103.051 22.066 -1.227 1.00 45.41 569 PRO B O 1
ATOM 3187 N N . ARG B 2 70 ? 102.812 20.775 0.604 1.00 45.85 570 ARG B N 1
ATOM 3188 C CA . ARG B 2 70 ? 101.402 21.082 0.779 1.00 46.01 570 ARG B CA 1
ATOM 3189 C C . ARG B 2 70 ? 101.080 20.991 2.267 1.00 44.40 570 ARG B C 1
ATOM 3190 O O . ARG B 2 70 ? 101.140 19.916 2.864 1.00 45.68 570 ARG B O 1
ATOM 3198 N N . LEU B 2 71 ? 100.763 22.134 2.867 1.00 40.68 571 LEU B N 1
ATOM 3199 C CA . LEU B 2 71 ? 100.450 22.178 4.285 1.00 36.95 571 LEU B CA 1
ATOM 3200 C C . LEU B 2 71 ? 98.965 21.966 4.519 1.00 34.74 571 LEU B C 1
ATOM 3201 O O . LEU B 2 71 ? 98.155 22.860 4.297 1.00 34.33 571 LEU B O 1
ATOM 3206 N N . VAL B 2 72 ? 98.624 20.768 4.981 1.00 32.94 572 VAL B N 1
ATOM 3207 C CA . VAL B 2 72 ? 97.244 20.395 5.245 1.00 31.38 572 VAL B CA 1
ATOM 3208 C C . VAL B 2 72 ? 96.999 20.080 6.718 1.00 31.01 572 VAL B C 1
ATOM 3209 O O . VAL B 2 72 ? 97.707 19.263 7.308 1.00 30.43 572 VAL B O 1
ATOM 3213 N N . LEU B 2 73 ? 96.003 20.728 7.313 1.00 31.00 573 LEU B N 1
ATOM 3214 C CA . LEU B 2 73 ? 95.659 20.444 8.702 1.00 32.37 573 LEU B CA 1
ATOM 3215 C C . LEU B 2 73 ? 94.817 19.166 8.623 1.00 33.65 573 LEU B C 1
ATOM 3216 O O . LEU B 2 73 ? 93.756 19.157 7.994 1.00 35.09 573 LEU B O 1
ATOM 3221 N N . GLN B 2 74 ? 95.280 18.092 9.249 1.00 33.27 574 GLN B N 1
ATOM 3222 C CA . GLN B 2 74 ? 94.557 16.825 9.199 1.00 33.57 574 GLN B CA 1
ATOM 3223 C C . GLN B 2 74 ? 93.272 16.786 10.033 1.00 34.04 574 GLN B C 1
ATOM 3224 O O . GLN B 2 74 ? 93.139 15.965 10.944 1.00 34.39 574 GLN B O 1
ATOM 3230 N N . ARG B 2 75 ? 92.324 17.660 9.700 1.00 34.40 575 ARG B N 1
ATOM 3231 C CA . ARG B 2 75 ? 91.041 17.756 10.400 1.00 35.39 575 ARG B CA 1
ATOM 3232 C C . ARG B 2 75 ? 90.376 16.420 10.709 1.00 37.11 575 ARG B C 1
ATOM 3233 O O . ARG B 2 75 ? 90.014 16.141 11.855 1.00 36.98 575 ARG B O 1
ATOM 3241 N N . GLU B 2 76 ? 90.197 15.606 9.677 1.00 38.69 576 GLU B N 1
ATOM 3242 C CA . GLU B 2 76 ? 89.566 14.303 9.829 1.00 40.31 576 GLU B CA 1
ATOM 3243 C C . GLU B 2 76 ? 90.209 13.501 10.956 1.00 38.08 576 GLU B C 1
ATOM 3244 O O . GLU B 2 76 ? 89.527 13.030 11.864 1.00 37.32 576 GLU B O 1
ATOM 3250 N N . LYS B 2 77 ? 91.526 13.348 10.892 1.00 35.73 577 LYS B N 1
ATOM 3251 C CA . LYS B 2 77 ? 92.250 12.596 11.909 1.00 34.31 577 LYS B CA 1
ATOM 3252 C C . LYS B 2 77 ? 92.139 13.192 13.313 1.00 32.33 577 LYS B C 1
ATOM 3253 O O . LYS B 2 77 ? 91.891 12.462 14.277 1.00 31.63 577 LYS B O 1
ATOM 3259 N N . HIS B 2 78 ? 92.314 14.509 13.433 1.00 29.85 578 HIS B N 1
ATOM 3260 C CA . HIS B 2 78 ? 92.228 15.156 14.739 1.00 27.41 578 HIS B CA 1
ATOM 3261 C C . HIS B 2 78 ? 90.833 14.980 15.325 1.00 27.09 578 HIS B C 1
ATOM 3262 O O . HIS B 2 78 ? 90.682 14.743 16.523 1.00 26.67 578 HIS B O 1
ATOM 3269 N N . PHE B 2 79 ? 89.816 15.083 14.477 1.00 27.63 579 PHE B N 1
ATOM 3270 C CA . PHE B 2 79 ? 88.438 14.913 14.921 1.00 30.15 579 PHE B CA 1
ATOM 3271 C C . PHE B 2 79 ? 88.195 13.528 15.532 1.00 30.59 579 PHE B C 1
ATOM 3272 O O . PHE B 2 79 ? 87.604 13.417 16.603 1.00 31.90 579 PHE B O 1
ATOM 3280 N N . HIS B 2 80 ? 88.642 12.473 14.857 1.00 31.25 580 HIS B N 1
ATOM 3281 C CA . HIS B 2 80 ? 88.446 11.120 15.376 1.00 32.53 580 HIS B CA 1
ATOM 3282 C C . HIS B 2 80 ? 89.138 10.970 16.720 1.00 30.39 580 HIS B C 1
ATOM 3283 O O . HIS B 2 80 ? 88.575 10.407 17.656 1.00 30.08 580 HIS B O 1
ATOM 3290 N N . TYR B 2 81 ? 90.363 11.482 16.801 1.00 28.49 581 TYR B N 1
ATOM 3291 C CA . TYR B 2 81 ? 91.160 11.439 18.024 1.00 27.08 581 TYR B CA 1
ATOM 3292 C C . TYR B 2 81 ? 90.415 12.112 19.180 1.00 26.76 581 TYR B C 1
ATOM 3293 O O . TYR B 2 81 ? 90.309 11.550 20.271 1.00 26.87 581 TYR B O 1
ATOM 3302 N N . LEU B 2 82 ? 89.883 13.306 18.928 1.00 26.02 582 LEU B N 1
ATOM 3303 C CA . LEU B 2 82 ? 89.155 14.063 19.944 1.00 27.03 582 LEU B CA 1
ATOM 3304 C C . LEU B 2 82 ? 87.808 13.437 20.294 1.00 27.94 582 LEU B C 1
ATOM 3305 O O . LEU B 2 82 ? 87.485 13.250 21.467 1.00 26.25 582 LEU B O 1
ATOM 3310 N N . LYS B 2 83 ? 87.022 13.137 19.265 1.00 29.57 583 LYS B N 1
ATOM 3311 C CA . LYS B 2 83 ? 85.707 12.523 19.428 1.00 31.58 583 LYS B CA 1
ATOM 3312 C C . LYS B 2 83 ? 85.777 11.316 20.373 1.00 30.72 583 LYS B C 1
ATOM 3313 O O . LYS B 2 83 ? 84.945 11.168 21.271 1.00 29.51 583 LYS B O 1
ATOM 3319 N N . ARG B 2 84 ? 86.772 10.456 20.176 1.00 29.30 584 ARG B N 1
ATOM 3320 C CA . ARG B 2 84 ? 86.919 9.284 21.025 1.00 30.84 584 ARG B CA 1
ATOM 3321 C C . ARG B 2 84 ? 87.416 9.637 22.429 1.00 29.08 584 ARG B C 1
ATOM 3322 O O . ARG B 2 84 ? 86.873 9.164 23.435 1.00 27.79 584 ARG B O 1
ATOM 3330 N N . GLY B 2 85 ? 88.453 10.464 22.499 1.00 28.24 585 GLY B N 1
ATOM 3331 C CA . GLY B 2 85 ? 88.988 10.855 23.792 1.00 26.06 585 GLY B CA 1
ATOM 3332 C C . GLY B 2 85 ? 87.955 11.487 24.712 1.00 24.63 585 GLY B C 1
ATOM 3333 O O . GLY B 2 85 ? 87.996 11.294 25.926 1.00 22.85 585 GLY B O 1
ATOM 3334 N N . LEU B 2 86 ? 87.019 12.239 24.141 1.00 24.86 586 LEU B N 1
ATOM 3335 C CA . LEU B 2 86 ? 85.990 12.905 24.943 1.00 26.60 586 LEU B CA 1
ATOM 3336 C C . LEU B 2 86 ? 85.159 11.901 25.713 1.00 28.18 586 LEU B C 1
ATOM 3337 O O . LEU B 2 86 ? 84.514 12.237 26.705 1.00 29.38 586 LEU B O 1
ATOM 3342 N N . ARG B 2 87 ? 85.184 10.656 25.251 1.00 29.97 587 ARG B N 1
ATOM 3343 C CA . ARG B 2 87 ? 84.410 9.601 25.887 1.00 29.22 587 ARG B CA 1
ATOM 3344 C C . ARG B 2 87 ? 85.229 8.613 26.677 1.00 28.25 587 ARG B C 1
ATOM 3345 O O . ARG B 2 87 ? 84.840 8.210 27.770 1.00 26.57 587 ARG B O 1
ATOM 3353 N N . GLN B 2 88 ? 86.374 8.229 26.133 1.00 27.18 588 GLN B N 1
ATOM 3354 C CA . GLN B 2 88 ? 87.183 7.218 26.786 1.00 28.66 588 GLN B CA 1
ATOM 3355 C C . GLN B 2 88 ? 88.681 7.371 26.535 1.00 28.16 588 GLN B C 1
ATOM 3356 O O . GLN B 2 88 ? 89.100 7.678 25.422 1.00 28.70 588 GLN B O 1
ATOM 3362 N N . LEU B 2 89 ? 89.482 7.127 27.570 1.00 27.09 589 LEU B N 1
ATOM 3363 C CA . LEU B 2 89 ? 90.931 7.251 27.468 1.00 26.60 589 LEU B CA 1
ATOM 3364 C C . LEU B 2 89 ? 91.625 5.999 27.982 1.00 27.21 589 LEU B C 1
ATOM 3365 O O . LEU B 2 89 ? 91.104 5.324 28.875 1.00 26.87 589 LEU B O 1
ATOM 3370 N N . THR B 2 90 ? 92.801 5.701 27.427 1.00 26.85 590 THR B N 1
ATOM 3371 C CA . THR B 2 90 ? 93.579 4.540 27.857 1.00 28.43 590 THR B CA 1
ATOM 3372 C C . THR B 2 90 ? 94.227 4.825 29.216 1.00 29.30 590 THR B C 1
ATOM 3373 O O . THR B 2 90 ? 94.139 5.943 29.731 1.00 29.55 590 THR B O 1
ATOM 3377 N N . ASP B 2 91 ? 94.886 3.824 29.793 1.00 28.35 591 ASP B N 1
ATOM 3378 C CA . ASP B 2 91 ? 95.517 4.015 31.090 1.00 28.95 591 ASP B CA 1
ATOM 3379 C C . ASP B 2 91 ? 96.712 4.945 30.989 1.00 28.22 591 ASP B C 1
ATOM 3380 O O . ASP B 2 91 ? 97.383 5.220 31.983 1.00 28.74 591 ASP B O 1
ATOM 3385 N N . ALA B 2 92 ? 96.989 5.420 29.782 1.00 27.77 592 ALA B N 1
ATOM 3386 C CA . ALA B 2 92 ? 98.094 6.349 29.585 1.00 27.78 592 ALA B CA 1
ATOM 3387 C C . ALA B 2 92 ? 97.709 7.672 30.260 1.00 28.22 592 ALA B C 1
ATOM 3388 O O . ALA B 2 92 ? 98.568 8.490 30.589 1.00 28.93 592 ALA B O 1
ATOM 3390 N N . TYR B 2 93 ? 96.413 7.871 30.474 1.00 27.43 593 TYR B N 1
ATOM 3391 C CA . TYR B 2 93 ? 95.950 9.088 31.108 1.00 26.87 593 TYR B CA 1
ATOM 3392 C C . TYR B 2 93 ? 95.726 8.952 32.606 1.00 27.02 593 TYR B C 1
ATOM 3393 O O . TYR B 2 93 ? 95.052 9.780 33.224 1.00 27.49 593 TYR B O 1
ATOM 3402 N N . GLU B 2 94 ? 96.303 7.911 33.194 1.00 26.00 594 GLU B N 1
ATOM 3403 C CA . GLU B 2 94 ? 96.191 7.723 34.636 1.00 26.53 594 GLU B CA 1
ATOM 3404 C C . GLU B 2 94 ? 96.874 8.908 35.334 1.00 25.58 594 GLU B C 1
ATOM 3405 O O . GLU B 2 94 ? 96.488 9.293 36.433 1.00 26.58 594 GLU B O 1
ATOM 3411 N N . CYS B 2 95 ? 97.875 9.494 34.678 1.00 23.48 595 CYS B N 1
ATOM 3412 C CA . CYS B 2 95 ? 98.603 10.632 35.243 1.00 24.82 595 CYS B CA 1
ATOM 3413 C C . CYS B 2 95 ? 97.758 11.903 35.275 1.00 23.24 595 CYS B C 1
ATOM 3414 O O . CYS B 2 95 ? 98.147 12.902 35.878 1.00 23.03 595 CYS B O 1
ATOM 3417 N N . LEU B 2 96 ? 96.602 11.861 34.621 1.00 22.54 596 LEU B N 1
ATOM 3418 C CA . LEU B 2 96 ? 95.712 13.008 34.584 1.00 22.29 596 LEU B CA 1
ATOM 3419 C C . LEU B 2 96 ? 94.378 12.694 35.253 1.00 22.29 596 LEU B C 1
ATOM 3420 O O . LEU B 2 96 ? 93.378 13.370 35.016 1.00 22.52 596 LEU B O 1
ATOM 3425 N N . ASP B 2 97 ? 94.379 11.672 36.105 1.00 20.84 597 ASP B N 1
ATOM 3426 C CA . ASP B 2 97 ? 93.179 11.274 36.829 1.00 20.16 597 ASP B CA 1
ATOM 3427 C C . ASP B 2 97 ? 92.695 12.381 37.779 1.00 21.37 597 ASP B C 1
ATOM 3428 O O . ASP B 2 97 ? 91.531 12.393 38.209 1.00 19.86 597 ASP B O 1
ATOM 3433 N N . ALA B 2 98 ? 93.586 13.311 38.110 1.00 19.93 598 ALA B N 1
ATOM 3434 C CA . ALA B 2 98 ? 93.220 14.407 38.992 1.00 20.35 598 ALA B CA 1
ATOM 3435 C C . ALA B 2 98 ? 93.061 15.696 38.185 1.00 20.53 598 ALA B C 1
ATOM 3436 O O . ALA B 2 98 ? 93.120 16.794 38.741 1.00 19.78 598 ALA B O 1
ATOM 3438 N N . SER B 2 99 ? 92.851 15.554 36.878 1.00 19.78 599 SER B N 1
ATOM 3439 C CA . SER B 2 99 ? 92.686 16.703 35.989 1.00 20.00 599 SER B CA 1
ATOM 3440 C C . SER B 2 99 ? 91.652 16.415 34.908 1.00 20.59 599 SER B C 1
ATOM 3441 O O . SER B 2 99 ? 91.771 16.900 33.786 1.00 21.24 599 SER B O 1
ATOM 3444 N N . ARG B 2 100 ? 90.631 15.636 35.228 1.00 20.33 600 ARG B N 1
ATOM 3445 C CA . ARG B 2 100 ? 89.650 15.317 34.212 1.00 22.25 600 ARG B CA 1
ATOM 3446 C C . ARG B 2 100 ? 88.875 16.521 33.665 1.00 21.82 600 ARG B C 1
ATOM 3447 O O . ARG B 2 100 ? 88.475 16.523 32.502 1.00 23.01 600 ARG B O 1
ATOM 3455 N N . PRO B 2 101 ? 88.652 17.562 34.485 1.00 21.24 601 PRO B N 1
ATOM 3456 C CA . PRO B 2 101 ? 87.926 18.695 33.903 1.00 21.61 601 PRO B CA 1
ATOM 3457 C C . PRO B 2 101 ? 88.779 19.330 32.803 1.00 22.01 601 PRO B C 1
ATOM 3458 O O . PRO B 2 101 ? 88.252 19.949 31.888 1.00 23.49 601 PRO B O 1
ATOM 3462 N N . TRP B 2 102 ? 90.100 19.172 32.895 1.00 21.95 602 TRP B N 1
ATOM 3463 C CA . TRP B 2 102 ? 91.004 19.706 31.874 1.00 21.39 602 TRP B CA 1
ATOM 3464 C C . TRP B 2 102 ? 90.835 18.921 30.581 1.00 21.98 602 TRP B C 1
ATOM 3465 O O . TRP B 2 102 ? 90.880 19.485 29.487 1.00 23.30 602 TRP B O 1
ATOM 3476 N N . LEU B 2 103 ? 90.664 17.610 30.706 1.00 21.66 603 LEU B N 1
ATOM 3477 C CA . LEU B 2 103 ? 90.479 16.767 29.531 1.00 21.90 603 LEU B CA 1
ATOM 3478 C C . LEU B 2 103 ? 89.203 17.214 28.830 1.00 21.58 603 LEU B C 1
ATOM 3479 O O . LEU B 2 103 ? 89.161 17.303 27.605 1.00 22.89 603 LEU B O 1
ATOM 3484 N N . CYS B 2 104 ? 88.168 17.520 29.604 1.00 21.54 604 CYS B N 1
ATOM 3485 C CA . CYS B 2 104 ? 86.921 17.988 29.007 1.00 22.81 604 CYS B CA 1
ATOM 3486 C C . CYS B 2 104 ? 87.186 19.274 28.245 1.00 22.11 604 CYS B C 1
ATOM 3487 O O . CYS B 2 104 ? 86.817 19.399 27.078 1.00 23.67 604 CYS B O 1
ATOM 3490 N N . TYR B 2 105 ? 87.830 20.229 28.914 1.00 21.61 605 TYR B N 1
ATOM 3491 C CA . TYR B 2 105 ? 88.131 21.518 28.306 1.00 20.22 605 TYR B CA 1
ATOM 3492 C C . TYR B 2 105 ? 89.041 21.432 27.082 1.00 19.71 605 TYR B C 1
ATOM 3493 O O . TYR B 2 105 ? 88.714 21.978 26.028 1.00 19.90 605 TYR B O 1
ATOM 3502 N N . TRP B 2 106 ? 90.184 20.761 27.214 1.00 19.56 606 TRP B N 1
ATOM 3503 C CA . TRP B 2 106 ? 91.104 20.653 26.083 1.00 20.63 606 TRP B CA 1
ATOM 3504 C C . TRP B 2 106 ? 90.416 20.097 24.844 1.00 23.22 606 TRP B C 1
ATOM 3505 O O . TRP B 2 106 ? 90.540 20.657 23.747 1.00 24.14 606 TRP B O 1
ATOM 3516 N N . ILE B 2 107 ? 89.698 18.989 25.024 1.00 23.13 607 ILE B N 1
ATOM 3517 C CA . ILE B 2 107 ? 89.018 18.325 23.918 1.00 23.26 607 ILE B CA 1
ATOM 3518 C C . ILE B 2 107 ? 87.879 19.159 23.350 1.00 22.67 607 ILE B C 1
ATOM 3519 O O . ILE B 2 107 ? 87.814 19.371 22.140 1.00 22.23 607 ILE B O 1
ATOM 3524 N N . LEU B 2 108 ? 86.993 19.641 24.217 1.00 23.07 608 LEU B N 1
ATOM 3525 C CA . LEU B 2 108 ? 85.878 20.468 23.763 1.00 24.40 608 LEU B CA 1
ATOM 3526 C C . LEU B 2 108 ? 86.345 21.701 23.002 1.00 24.88 608 LEU B C 1
ATOM 3527 O O . LEU B 2 108 ? 85.746 22.068 21.993 1.00 26.64 608 LEU B O 1
ATOM 3532 N N . HIS B 2 109 ? 87.411 22.341 23.479 1.00 25.40 609 HIS B N 1
ATOM 3533 C CA . HIS B 2 109 ? 87.941 23.535 22.813 1.00 24.34 609 HIS B CA 1
ATOM 3534 C C . HIS B 2 109 ? 88.567 23.185 21.459 1.00 24.48 609 HIS B C 1
ATOM 3535 O O . HIS B 2 109 ? 88.458 23.953 20.499 1.00 23.85 609 HIS B O 1
ATOM 3542 N N . SER B 2 110 ? 89.230 22.031 21.379 1.00 23.95 610 SER B N 1
ATOM 3543 C CA . SER B 2 110 ? 89.833 21.607 20.118 1.00 23.70 610 SER B CA 1
ATOM 3544 C C . SER B 2 110 ? 88.717 21.378 19.087 1.00 24.77 610 SER B C 1
ATOM 3545 O O . SER B 2 110 ? 88.841 21.768 17.926 1.00 24.34 610 SER B O 1
ATOM 3548 N N . LEU B 2 111 ? 87.632 20.740 19.519 1.00 24.77 611 LEU B N 1
ATOM 3549 C CA . LEU B 2 111 ? 86.501 20.479 18.637 1.00 26.17 611 LEU B CA 1
ATOM 3550 C C . LEU B 2 111 ? 85.896 21.809 18.188 1.00 27.76 611 LEU B C 1
ATOM 3551 O O . LEU B 2 111 ? 85.503 21.968 17.027 1.00 27.90 611 LEU B O 1
ATOM 3556 N N . GLU B 2 112 ? 85.846 22.761 19.117 1.00 28.08 612 GLU B N 1
ATOM 3557 C CA . GLU B 2 112 ? 85.320 24.100 18.860 1.00 28.26 612 GLU B CA 1
ATOM 3558 C C . GLU B 2 112 ? 86.157 24.790 17.782 1.00 28.84 612 GLU B C 1
ATOM 3559 O O . GLU B 2 112 ? 85.620 25.338 16.820 1.00 28.66 612 GLU B O 1
ATOM 3565 N N . LEU B 2 113 ? 87.476 24.752 17.944 1.00 29.40 613 LEU B N 1
ATOM 3566 C CA . LEU B 2 113 ? 88.387 25.366 16.982 1.00 29.89 613 LEU B CA 1
ATOM 3567 C C . LEU B 2 113 ? 88.248 24.727 15.601 1.00 30.79 613 LEU B C 1
ATOM 3568 O O . LEU B 2 113 ? 88.301 25.411 14.576 1.00 29.36 613 LEU B O 1
ATOM 3573 N N . LEU B 2 114 ? 88.076 23.409 15.589 1.00 31.82 614 LEU B N 1
ATOM 3574 C CA . LEU B 2 114 ? 87.933 22.654 14.353 1.00 33.61 614 LEU B CA 1
ATOM 3575 C C . LEU B 2 114 ? 86.514 22.769 13.820 1.00 35.14 614 LEU B C 1
ATOM 3576 O O . LEU B 2 114 ? 86.153 22.130 12.831 1.00 35.81 614 LEU B O 1
ATOM 3581 N N . ASP B 2 115 ? 85.712 23.579 14.493 1.00 35.85 615 ASP B N 1
ATOM 3582 C CA . ASP B 2 115 ? 84.335 23.799 14.095 1.00 38.69 615 ASP B CA 1
ATOM 3583 C C . ASP B 2 115 ? 83.515 22.509 13.991 1.00 40.35 615 ASP B C 1
ATOM 3584 O O . ASP B 2 115 ? 82.786 22.300 13.019 1.00 40.99 615 ASP B O 1
ATOM 3589 N N . GLU B 2 116 ? 83.647 21.648 14.998 1.00 40.40 616 GLU B N 1
ATOM 3590 C CA . GLU B 2 116 ? 82.909 20.391 15.053 1.00 41.37 616 GLU B CA 1
ATOM 3591 C C . GLU B 2 116 ? 81.824 20.553 16.112 1.00 42.25 616 GLU B C 1
ATOM 3592 O O . GLU B 2 116 ? 82.104 20.936 17.245 1.00 42.40 616 GLU B O 1
ATOM 3598 N N . PRO B 2 117 ? 80.567 20.255 15.756 1.00 44.51 617 PRO B N 1
ATOM 3599 C CA . PRO B 2 117 ? 79.443 20.383 16.691 1.00 45.02 617 PRO B CA 1
ATOM 3600 C C . PRO B 2 117 ? 79.511 19.471 17.912 1.00 45.30 617 PRO B C 1
ATOM 3601 O O . PRO B 2 117 ? 80.007 18.344 17.842 1.00 44.17 617 PRO B O 1
ATOM 3605 N N . ILE B 2 118 ? 79.005 19.975 19.031 1.00 46.14 618 ILE B N 1
ATOM 3606 C CA . ILE B 2 118 ? 78.981 19.213 20.269 1.00 47.41 618 ILE B CA 1
ATOM 3607 C C . ILE B 2 118 ? 77.567 18.672 20.449 1.00 47.91 618 ILE B C 1
ATOM 3608 O O . ILE B 2 118 ? 76.660 19.407 20.840 1.00 49.70 618 ILE B O 1
ATOM 3613 N N . PRO B 2 119 ? 77.359 17.378 20.158 1.00 47.86 619 PRO B N 1
ATOM 3614 C CA . PRO B 2 119 ? 76.039 16.755 20.294 1.00 47.95 619 PRO B CA 1
ATOM 3615 C C . PRO B 2 119 ? 75.465 16.995 21.683 1.00 48.45 619 PRO B C 1
ATOM 3616 O O . PRO B 2 119 ? 76.164 16.840 22.681 1.00 48.03 619 PRO B O 1
ATOM 3620 N N . GLN B 2 120 ? 74.193 17.369 21.747 1.00 49.63 620 GLN B N 1
ATOM 3621 C CA . GLN B 2 120 ? 73.553 17.627 23.030 1.00 51.71 620 GLN B CA 1
ATOM 3622 C C . GLN B 2 120 ? 73.611 16.444 23.994 1.00 50.48 620 GLN B C 1
ATOM 3623 O O . GLN B 2 120 ? 73.459 16.627 25.201 1.00 49.60 620 GLN B O 1
ATOM 3629 N N . ILE B 2 121 ? 73.822 15.239 23.467 1.00 49.11 621 ILE B N 1
ATOM 3630 C CA . ILE B 2 121 ? 73.945 14.049 24.309 1.00 48.95 621 ILE B CA 1
ATOM 3631 C C . ILE B 2 121 ? 75.253 14.218 25.078 1.00 46.49 621 ILE B C 1
ATOM 3632 O O . ILE B 2 121 ? 75.327 13.981 26.283 1.00 46.58 621 ILE B O 1
ATOM 3637 N N . VAL B 2 122 ? 76.284 14.620 24.345 1.00 44.05 622 VAL B N 1
ATOM 3638 C CA . VAL B 2 122 ? 77.605 14.845 24.903 1.00 42.84 622 VAL B CA 1
ATOM 3639 C C . VAL B 2 122 ? 77.565 15.999 25.897 1.00 40.94 622 VAL B C 1
ATOM 3640 O O . VAL B 2 122 ? 77.969 15.850 27.052 1.00 41.08 622 VAL B O 1
ATOM 3644 N N . ALA B 2 123 ? 77.068 17.145 25.440 1.00 38.59 623 ALA B N 1
ATOM 3645 C CA . ALA B 2 123 ? 76.971 18.330 26.281 1.00 38.98 623 ALA B CA 1
ATOM 3646 C C . ALA B 2 123 ? 76.361 18.016 27.648 1.00 38.60 623 ALA B C 1
ATOM 3647 O O . ALA B 2 123 ? 76.944 18.341 28.683 1.00 39.25 623 ALA B O 1
ATOM 3649 N N . THR B 2 124 ? 75.197 17.378 27.655 1.00 38.42 624 THR B N 1
ATOM 3650 C CA . THR B 2 124 ? 74.536 17.042 28.909 1.00 38.45 624 THR B CA 1
ATOM 3651 C C . THR B 2 124 ? 75.362 16.075 29.763 1.00 37.75 624 THR B C 1
ATOM 3652 O O . THR B 2 124 ? 75.372 16.185 30.990 1.00 36.13 624 THR B O 1
ATOM 3656 N N . ASP B 2 125 ? 76.044 15.124 29.124 1.00 36.42 625 ASP B N 1
ATOM 3657 C CA . ASP B 2 125 ? 76.865 14.180 29.874 1.00 36.07 625 ASP B CA 1
ATOM 3658 C C . ASP B 2 125 ? 78.088 14.876 30.465 1.00 34.82 625 ASP B C 1
ATOM 3659 O O . ASP B 2 125 ? 78.562 14.497 31.531 1.00 35.88 625 ASP B O 1
ATOM 3664 N N . VAL B 2 126 ? 78.597 15.893 29.775 1.00 33.65 626 VAL B N 1
ATOM 3665 C CA . VAL B 2 126 ? 79.739 16.644 30.279 1.00 32.60 626 VAL B CA 1
ATOM 3666 C C . VAL B 2 126 ? 79.271 17.423 31.505 1.00 32.61 626 VAL B C 1
ATOM 3667 O O . VAL B 2 126 ? 79.923 17.404 32.553 1.00 32.20 626 VAL B O 1
ATOM 3671 N N . CYS B 2 127 ? 78.123 18.086 31.372 1.00 31.86 627 CYS B N 1
ATOM 3672 C CA . CYS B 2 127 ? 77.547 18.865 32.463 1.00 31.56 627 CYS B CA 1
ATOM 3673 C C . CYS B 2 127 ? 77.367 18.023 33.720 1.00 31.90 627 CYS B C 1
ATOM 3674 O O . CYS B 2 127 ? 77.729 18.453 34.815 1.00 32.50 627 CYS B O 1
ATOM 3677 N N . GLN B 2 128 ? 76.803 16.828 33.559 1.00 31.80 628 GLN B N 1
ATOM 3678 C CA . GLN B 2 128 ? 76.569 15.932 34.689 1.00 32.59 628 GLN B CA 1
ATOM 3679 C C . GLN B 2 128 ? 77.867 15.492 35.336 1.00 30.78 628 GLN B C 1
ATOM 3680 O O . GLN B 2 128 ? 77.951 15.373 36.556 1.00 30.36 628 GLN B O 1
ATOM 3686 N N . PHE B 2 129 ? 78.880 15.240 34.520 1.00 28.39 629 PHE B N 1
ATOM 3687 C CA . PHE B 2 129 ? 80.160 14.822 35.062 1.00 27.37 629 PHE B CA 1
ATOM 3688 C C . PHE B 2 129 ? 80.834 15.955 35.845 1.00 26.90 629 PHE B C 1
ATOM 3689 O O . PHE B 2 129 ? 81.352 15.736 36.943 1.00 25.20 629 PHE B O 1
ATOM 3697 N N . LEU B 2 130 ? 80.829 17.162 35.284 1.00 25.89 630 LEU B N 1
ATOM 3698 C CA . LEU B 2 130 ? 81.451 18.294 35.961 1.00 27.09 630 LEU B CA 1
ATOM 3699 C C . LEU B 2 130 ? 80.702 18.599 37.245 1.00 28.89 630 LEU B C 1
ATOM 3700 O O . LEU B 2 130 ? 81.278 19.083 38.215 1.00 29.59 630 LEU B O 1
ATOM 3705 N N . GLU B 2 131 ? 79.415 18.285 37.253 1.00 30.81 631 GLU B N 1
ATOM 3706 C CA . GLU B 2 131 ? 78.597 18.516 38.429 1.00 34.05 631 GLU B CA 1
ATOM 3707 C C . GLU B 2 131 ? 79.090 17.607 39.547 1.00 32.29 631 GLU B C 1
ATOM 3708 O O . GLU B 2 131 ? 79.126 17.996 40.712 1.00 34.18 631 GLU B O 1
ATOM 3714 N N . LEU B 2 132 ? 79.467 16.386 39.185 1.00 31.07 632 LEU B N 1
ATOM 3715 C CA . LEU B 2 132 ? 79.977 15.430 40.157 1.00 29.31 632 LEU B CA 1
ATOM 3716 C C . LEU B 2 132 ? 81.345 15.872 40.663 1.00 28.54 632 LEU B C 1
ATOM 3717 O O . LEU B 2 132 ? 81.746 15.517 41.771 1.00 28.03 632 LEU B O 1
ATOM 3722 N N . CYS B 2 133 ? 82.063 16.635 39.841 1.00 27.71 633 CYS B N 1
ATOM 3723 C CA . CYS B 2 133 ? 83.390 17.127 40.203 1.00 28.01 633 CYS B CA 1
ATOM 3724 C C . CYS B 2 133 ? 83.317 18.364 41.089 1.00 28.53 633 CYS B C 1
ATOM 3725 O O . CYS B 2 133 ? 84.312 18.737 41.718 1.00 27.59 633 CYS B O 1
ATOM 3728 N N . GLN B 2 134 ? 82.153 19.009 41.130 1.00 28.02 634 GLN B N 1
ATOM 3729 C CA . GLN B 2 134 ? 82.005 20.219 41.927 1.00 28.82 634 GLN B CA 1
ATOM 3730 C C . GLN B 2 134 ? 81.990 19.907 43.417 1.00 28.70 634 GLN B C 1
ATOM 3731 O O . GLN B 2 134 ? 81.353 18.956 43.856 1.00 28.65 634 GLN B O 1
ATOM 3737 N N . SER B 2 135 ? 82.703 20.718 44.187 1.00 28.84 635 SER B N 1
ATOM 3738 C CA . SER B 2 135 ? 82.790 20.539 45.628 1.00 30.56 635 SER B CA 1
ATOM 3739 C C . SER B 2 135 ? 81.637 21.193 46.380 1.00 32.85 635 SER B C 1
ATOM 3740 O O . SER B 2 135 ? 81.114 22.226 45.963 1.00 33.71 635 SER B O 1
ATOM 3743 N N . PRO B 2 136 ? 81.230 20.597 47.512 1.00 34.86 636 PRO B N 1
ATOM 3744 C CA . PRO B 2 136 ? 80.131 21.155 48.309 1.00 36.70 636 PRO B CA 1
ATOM 3745 C C . PRO B 2 136 ? 80.553 22.531 48.836 1.00 38.68 636 PRO B C 1
ATOM 3746 O O . PRO B 2 136 ? 79.724 23.420 49.050 1.00 39.40 636 PRO B O 1
ATOM 3750 N N . ASP B 2 137 ? 81.859 22.684 49.026 1.00 39.05 637 ASP B N 1
ATOM 3751 C CA . ASP B 2 137 ? 82.452 23.915 49.533 1.00 40.62 637 ASP B CA 1
ATOM 3752 C C . ASP B 2 137 ? 82.658 24.969 48.446 1.00 38.91 637 ASP B C 1
ATOM 3753 O O . ASP B 2 137 ? 82.935 26.130 48.748 1.00 39.63 637 ASP B O 1
ATOM 3758 N N . GLY B 2 138 ? 82.527 24.564 47.186 1.00 35.72 638 GLY B N 1
ATOM 3759 C CA . GLY B 2 138 ? 82.721 25.497 46.088 1.00 31.44 638 GLY B CA 1
ATOM 3760 C C . GLY B 2 138 ? 83.931 25.120 45.246 1.00 29.16 638 GLY B C 1
ATOM 3761 O O . GLY B 2 138 ? 84.885 24.526 45.745 1.00 26.84 638 GLY B O 1
ATOM 3762 N N . GLY B 2 139 ? 83.899 25.476 43.967 1.00 28.15 639 GLY B N 1
ATOM 3763 C CA . GLY B 2 139 ? 85.000 25.140 43.086 1.00 26.71 639 GLY B CA 1
ATOM 3764 C C . GLY B 2 139 ? 84.864 23.709 42.596 1.00 26.24 639 GLY B C 1
ATOM 3765 O O . GLY B 2 139 ? 83.977 22.978 43.046 1.00 25.54 639 GLY B O 1
ATOM 3766 N N . PHE B 2 140 ? 85.730 23.311 41.668 1.00 24.63 640 PHE B N 1
ATOM 3767 C CA . PHE B 2 140 ? 85.703 21.958 41.131 1.00 24.12 640 PHE B CA 1
ATOM 3768 C C . PHE B 2 140 ? 86.986 21.201 41.436 1.00 24.48 640 PHE B C 1
ATOM 3769 O O . PHE B 2 140 ? 88.059 21.795 41.519 1.00 23.81 640 PHE B O 1
ATOM 3777 N N . GLY B 2 141 ? 86.864 19.885 41.589 1.00 23.28 641 GLY B N 1
ATOM 3778 C CA . GLY B 2 141 ? 88.020 19.052 41.847 1.00 22.73 641 GLY B CA 1
ATOM 3779 C C . GLY B 2 141 ? 88.442 18.388 40.546 1.00 22.88 641 GLY B C 1
ATOM 3780 O O . GLY B 2 141 ? 87.766 18.546 39.528 1.00 21.87 641 GLY B O 1
ATOM 3781 N N . GLY B 2 142 ? 89.544 17.641 40.574 1.00 22.88 642 GLY B N 1
ATOM 3782 C CA . GLY B 2 142 ? 90.027 16.975 39.373 1.00 22.56 642 GLY B CA 1
ATOM 3783 C C . GLY B 2 142 ? 89.222 15.748 38.983 1.00 24.09 642 GLY B C 1
ATOM 3784 O O . GLY B 2 142 ? 89.450 15.148 37.927 1.00 24.69 642 GLY B O 1
ATOM 3785 N N . GLY B 2 143 ? 88.274 15.378 39.834 1.00 23.61 643 GLY B N 1
ATOM 3786 C CA . GLY B 2 143 ? 87.442 14.221 39.574 1.00 25.30 643 GLY B CA 1
ATOM 3787 C C . GLY B 2 143 ? 86.401 14.081 40.670 1.00 26.97 643 GLY B C 1
ATOM 3788 O O . GLY B 2 143 ? 86.474 14.793 41.674 1.00 26.97 643 GLY B O 1
ATOM 3789 N N . PRO B 2 144 ? 85.425 13.168 40.526 1.00 27.41 644 PRO B N 1
ATOM 3790 C CA . PRO B 2 144 ? 84.404 13.019 41.571 1.00 27.06 644 PRO B CA 1
ATOM 3791 C C . PRO B 2 144 ? 85.028 12.659 42.907 1.00 27.04 644 PRO B C 1
ATOM 3792 O O . PRO B 2 144 ? 85.853 11.753 42.985 1.00 28.07 644 PRO B O 1
ATOM 3796 N N . GLY B 2 145 ? 84.640 13.375 43.957 1.00 27.12 645 GLY B N 1
ATOM 3797 C CA . GLY B 2 145 ? 85.168 13.084 45.276 1.00 26.38 645 GLY B CA 1
ATOM 3798 C C . GLY B 2 145 ? 86.506 13.723 45.597 1.00 27.27 645 GLY B C 1
ATOM 3799 O O . GLY B 2 145 ? 87.015 13.577 46.707 1.00 28.65 645 GLY B O 1
ATOM 3800 N N . GLN B 2 146 ? 87.089 14.430 44.639 1.00 26.07 646 GLN B N 1
ATOM 3801 C CA . GLN B 2 146 ? 88.367 15.071 44.884 1.00 25.44 646 GLN B CA 1
ATOM 3802 C C . GLN B 2 146 ? 88.155 16.474 45.424 1.00 25.89 646 GLN B C 1
ATOM 3803 O O . GLN B 2 146 ? 87.154 17.115 45.130 1.00 26.57 646 GLN B O 1
ATOM 3809 N N . TYR B 2 147 ? 89.096 16.943 46.231 1.00 25.43 647 TYR B N 1
ATOM 3810 C CA . TYR B 2 147 ? 88.999 18.278 46.787 1.00 25.18 647 TYR B CA 1
ATOM 3811 C C . TYR B 2 147 ? 89.078 19.302 45.658 1.00 24.75 647 TYR B C 1
ATOM 3812 O O . TYR B 2 147 ? 89.695 19.054 44.616 1.00 22.85 647 TYR B O 1
ATOM 3821 N N . PRO B 2 148 ? 88.434 20.465 45.845 1.00 24.54 648 PRO B N 1
ATOM 3822 C CA . PRO B 2 148 ? 88.448 21.523 44.828 1.00 23.58 648 PRO B CA 1
ATOM 3823 C C . PRO B 2 148 ? 89.869 22.052 44.644 1.00 22.07 648 PRO B C 1
ATOM 3824 O O . PRO B 2 148 ? 90.684 21.979 45.556 1.00 23.86 648 PRO B O 1
ATOM 3828 N N . HIS B 2 149 ? 90.150 22.597 43.468 1.00 20.72 649 HIS B N 1
ATOM 3829 C CA . HIS B 2 149 ? 91.476 23.108 43.130 1.00 20.80 649 HIS B CA 1
ATOM 3830 C C . HIS B 2 149 ? 91.251 24.155 42.024 1.00 20.81 649 HIS B C 1
ATOM 3831 O O . HIS B 2 149 ? 90.408 23.961 41.145 1.00 20.86 649 HIS B O 1
ATOM 3838 N N . LEU B 2 150 ? 91.994 25.257 42.053 1.00 20.99 650 LEU B N 1
ATOM 3839 C CA . LEU B 2 150 ? 91.795 26.298 41.045 1.00 21.64 650 LEU B CA 1
ATOM 3840 C C . LEU B 2 150 ? 92.051 25.908 39.590 1.00 21.01 650 LEU B C 1
ATOM 3841 O O . LEU B 2 150 ? 91.425 26.469 38.686 1.00 20.36 650 LEU B O 1
ATOM 3846 N N . ALA B 2 151 ? 92.953 24.960 39.343 1.00 19.14 651 ALA B N 1
ATOM 3847 C CA . ALA B 2 151 ? 93.212 24.569 37.960 1.00 19.47 651 ALA B CA 1
ATOM 3848 C C . ALA B 2 151 ? 91.986 23.843 37.366 1.00 20.74 651 ALA B C 1
ATOM 3849 O O . ALA B 2 151 ? 91.457 24.250 36.323 1.00 20.57 651 ALA B O 1
ATOM 3851 N N . PRO B 2 152 ? 91.514 22.762 38.015 1.00 20.42 652 PRO B N 1
ATOM 3852 C CA . PRO B 2 152 ? 90.339 22.104 37.425 1.00 21.53 652 PRO B CA 1
ATOM 3853 C C . PRO B 2 152 ? 89.077 22.988 37.486 1.00 22.16 652 PRO B C 1
ATOM 3854 O O . PRO B 2 152 ? 88.140 22.803 36.698 1.00 20.94 652 PRO B O 1
ATOM 3858 N N . THR B 2 153 ? 89.055 23.942 38.420 1.00 22.44 653 THR B N 1
ATOM 3859 C CA . THR B 2 153 ? 87.914 24.857 38.542 1.00 20.48 653 THR B CA 1
ATOM 3860 C C . THR B 2 153 ? 87.879 25.726 37.285 1.00 19.78 653 THR B C 1
ATOM 3861 O O . THR B 2 153 ? 86.821 25.934 36.695 1.00 20.84 653 THR B O 1
ATOM 3865 N N . TYR B 2 154 ? 89.049 26.208 36.874 1.00 18.85 654 TYR B N 1
ATOM 3866 C CA . TYR B 2 154 ? 89.185 27.032 35.676 1.00 18.62 654 TYR B CA 1
ATOM 3867 C C . TYR B 2 154 ? 88.781 26.249 34.429 1.00 19.87 654 TYR B C 1
ATOM 3868 O O . TYR B 2 154 ? 88.073 26.764 33.558 1.00 20.11 654 TYR B O 1
ATOM 3877 N N . ALA B 2 155 ? 89.256 25.009 34.337 1.00 19.87 655 ALA B N 1
ATOM 3878 C CA . ALA B 2 155 ? 88.952 24.158 33.187 1.00 20.75 655 ALA B CA 1
ATOM 3879 C C . ALA B 2 155 ? 87.467 23.825 33.144 1.00 20.06 655 ALA B C 1
ATOM 3880 O O . ALA B 2 155 ? 86.845 23.857 32.081 1.00 20.74 655 ALA B O 1
ATOM 3882 N N . ALA B 2 156 ? 86.901 23.507 34.304 1.00 19.69 656 ALA B N 1
ATOM 3883 C CA . ALA B 2 156 ? 85.486 23.169 34.382 1.00 20.70 656 ALA B CA 1
ATOM 3884 C C . ALA B 2 156 ? 84.636 24.333 33.865 1.00 21.92 656 ALA B C 1
ATOM 3885 O O . ALA B 2 156 ? 83.779 24.155 32.995 1.00 23.42 656 ALA B O 1
ATOM 3887 N N . VAL B 2 157 ? 84.886 25.529 34.384 1.00 22.63 657 VAL B N 1
ATOM 3888 C CA . VAL B 2 157 ? 84.124 26.695 33.956 1.00 23.44 657 VAL B CA 1
ATOM 3889 C C . VAL B 2 157 ? 84.267 26.923 32.455 1.00 24.42 657 VAL B C 1
ATOM 3890 O O . VAL B 2 157 ? 83.277 27.195 31.781 1.00 25.52 657 VAL B O 1
ATOM 3894 N N . ASN B 2 158 ? 85.487 26.805 31.928 1.00 25.55 658 ASN B N 1
ATOM 3895 C CA . ASN B 2 158 ? 85.708 26.999 30.493 1.00 25.52 658 ASN B CA 1
ATOM 3896 C C . ASN B 2 158 ? 84.944 25.972 29.663 1.00 25.61 658 ASN B C 1
ATOM 3897 O O . ASN B 2 158 ? 84.357 26.301 28.632 1.00 25.53 658 ASN B O 1
ATOM 3902 N N . ALA B 2 159 ? 84.955 24.724 30.109 1.00 25.30 659 ALA B N 1
ATOM 3903 C CA . ALA B 2 159 ? 84.248 23.677 29.391 1.00 25.86 659 ALA B CA 1
ATOM 3904 C C . ALA B 2 159 ? 82.746 23.997 29.351 1.00 26.42 659 ALA B C 1
ATOM 3905 O O . ALA B 2 159 ? 82.126 23.951 28.285 1.00 25.49 659 ALA B O 1
ATOM 3907 N N . LEU B 2 160 ? 82.173 24.327 30.511 1.00 25.37 660 LEU B N 1
ATOM 3908 C CA . LEU B 2 160 ? 80.753 24.653 30.605 1.00 26.67 660 LEU B CA 1
ATOM 3909 C C . LEU B 2 160 ? 80.371 25.848 29.721 1.00 27.96 660 LEU B C 1
ATOM 3910 O O . LEU B 2 160 ? 79.280 25.871 29.152 1.00 28.64 660 LEU B O 1
ATOM 3915 N N . CYS B 2 161 ? 81.265 26.833 29.603 1.00 28.00 661 CYS B N 1
ATOM 3916 C CA . CYS B 2 161 ? 81.000 28.007 28.772 1.00 27.81 661 CYS B CA 1
ATOM 3917 C C . CYS B 2 161 ? 81.108 27.663 27.291 1.00 29.22 661 CYS B C 1
ATOM 3918 O O . CYS B 2 161 ? 80.443 28.279 26.453 1.00 29.99 661 CYS B O 1
ATOM 3921 N N . ILE B 2 162 ? 81.953 26.692 26.955 1.00 30.16 662 ILE B N 1
ATOM 3922 C CA . ILE B 2 162 ? 82.069 26.292 25.559 1.00 30.93 662 ILE B CA 1
ATOM 3923 C C . ILE B 2 162 ? 80.754 25.629 25.164 1.00 30.53 662 ILE B C 1
ATOM 3924 O O . ILE B 2 162 ? 80.283 25.787 24.044 1.00 31.08 662 ILE B O 1
ATOM 3929 N N . ILE B 2 163 ? 80.160 24.890 26.092 1.00 31.59 663 ILE B N 1
ATOM 3930 C CA . ILE B 2 163 ? 78.886 24.239 25.826 1.00 34.13 663 ILE B CA 1
ATOM 3931 C C . ILE B 2 163 ? 77.848 25.354 25.739 1.00 36.00 663 ILE B C 1
ATOM 3932 O O . ILE B 2 163 ? 76.988 25.348 24.865 1.00 37.28 663 ILE B O 1
ATOM 3937 N N . GLY B 2 164 ? 77.957 26.320 26.645 1.00 37.42 664 GLY B N 1
ATOM 3938 C CA . GLY B 2 164 ? 77.081 27.480 26.649 1.00 38.97 664 GLY B CA 1
ATOM 3939 C C . GLY B 2 164 ? 75.571 27.357 26.729 1.00 40.55 664 GLY B C 1
ATOM 3940 O O . GLY B 2 164 ? 74.867 28.285 26.332 1.00 41.45 664 GLY B O 1
ATOM 3941 N N . THR B 2 165 ? 75.062 26.240 27.237 1.00 41.35 665 THR B N 1
ATOM 3942 C CA . THR B 2 165 ? 73.620 26.060 27.362 1.00 41.87 665 THR B CA 1
ATOM 3943 C C . THR B 2 165 ? 73.185 26.496 28.756 1.00 43.06 665 THR B C 1
ATOM 3944 O O . THR B 2 165 ? 74.021 26.697 29.638 1.00 43.35 665 THR B O 1
ATOM 3948 N N . GLU B 2 166 ? 71.878 26.643 28.952 1.00 43.52 666 GLU B N 1
ATOM 3949 C CA . GLU B 2 166 ? 71.349 27.041 30.250 1.00 43.65 666 GLU B CA 1
ATOM 3950 C C . GLU B 2 166 ? 71.752 25.981 31.262 1.00 41.97 666 GLU B C 1
ATOM 3951 O O . GLU B 2 166 ? 72.103 26.291 32.399 1.00 42.83 666 GLU B O 1
ATOM 3957 N N . GLU B 2 167 ? 71.692 24.723 30.840 1.00 40.64 667 GLU B N 1
ATOM 3958 C CA . GLU B 2 167 ? 72.063 23.611 31.710 1.00 39.92 667 GLU B CA 1
ATOM 3959 C C . GLU B 2 167 ? 73.518 23.729 32.168 1.00 37.76 667 GLU B C 1
ATOM 3960 O O . GLU B 2 167 ? 73.811 23.578 33.354 1.00 36.99 667 GLU B O 1
ATOM 3966 N N . ALA B 2 168 ? 74.423 23.991 31.227 1.00 34.90 668 ALA B N 1
ATOM 3967 C CA . ALA B 2 168 ? 75.837 24.121 31.556 1.00 34.29 668 ALA B CA 1
ATOM 3968 C C . ALA B 2 168 ? 76.048 25.255 32.556 1.00 33.64 668 ALA B C 1
ATOM 3969 O O . ALA B 2 168 ? 76.666 25.057 33.600 1.00 34.38 668 ALA B O 1
ATOM 3971 N N . TYR B 2 169 ? 75.528 26.438 32.244 1.00 33.18 669 TYR B N 1
ATOM 3972 C CA . TYR B 2 169 ? 75.663 27.587 33.137 1.00 32.69 669 TYR B CA 1
ATOM 3973 C C . TYR B 2 169 ? 75.138 27.285 34.544 1.00 33.18 669 TYR B C 1
ATOM 3974 O O . TYR B 2 169 ? 75.774 27.639 35.539 1.00 33.53 669 TYR B O 1
ATOM 3983 N N . ASN B 2 170 ? 73.981 26.634 34.630 1.00 32.85 670 ASN B N 1
ATOM 3984 C CA . ASN B 2 170 ? 73.379 26.334 35.929 1.00 32.95 670 ASN B CA 1
ATOM 3985 C C . ASN B 2 170 ? 74.144 25.340 36.790 1.00 32.11 670 ASN B C 1
ATOM 3986 O O . ASN B 2 170 ? 73.844 25.188 37.972 1.00 32.22 670 ASN B O 1
ATOM 3991 N N . VAL B 2 171 ? 75.118 24.652 36.204 1.00 30.53 671 VAL B N 1
ATOM 3992 C CA . VAL B 2 171 ? 75.922 23.697 36.956 1.00 28.73 671 VAL B CA 1
ATOM 3993 C C . VAL B 2 171 ? 76.745 24.431 38.018 1.00 28.42 671 VAL B C 1
ATOM 3994 O O . VAL B 2 171 ? 76.885 23.967 39.151 1.00 27.68 671 VAL B O 1
ATOM 3998 N N . ILE B 2 172 ? 77.275 25.588 37.642 1.00 28.13 672 ILE B N 1
ATOM 3999 C CA . ILE B 2 172 ? 78.117 26.376 38.531 1.00 29.05 672 ILE B CA 1
ATOM 4000 C C . ILE B 2 172 ? 77.398 26.989 39.730 1.00 29.92 672 ILE B C 1
ATOM 4001 O O . ILE B 2 172 ? 76.457 27.759 39.572 1.00 31.11 672 ILE B O 1
ATOM 4006 N N . ASN B 2 173 ? 77.844 26.631 40.929 1.00 30.48 673 ASN B N 1
ATOM 4007 C CA . ASN B 2 173 ? 77.283 27.179 42.158 1.00 31.68 673 ASN B CA 1
ATOM 4008 C C . ASN B 2 173 ? 78.098 28.447 42.423 1.00 32.65 673 ASN B C 1
ATOM 4009 O O . ASN B 2 173 ? 79.200 28.387 42.977 1.00 32.26 673 ASN B O 1
ATOM 4014 N N . ARG B 2 174 ? 77.551 29.590 42.017 1.00 33.18 674 ARG B N 1
ATOM 4015 C CA . ARG B 2 174 ? 78.230 30.873 42.154 1.00 34.15 674 ARG B CA 1
ATOM 4016 C C . ARG B 2 174 ? 78.519 31.344 43.579 1.00 35.60 674 ARG B C 1
ATOM 4017 O O . ARG B 2 174 ? 79.588 31.895 43.842 1.00 36.28 674 ARG B O 1
ATOM 4025 N N . GLU B 2 175 ? 77.591 31.123 44.502 1.00 36.46 675 GLU B N 1
ATOM 4026 C CA . GLU B 2 175 ? 77.815 31.544 45.881 1.00 38.19 675 GLU B CA 1
ATOM 4027 C C . GLU B 2 175 ? 78.989 30.782 46.497 1.00 36.82 675 GLU B C 1
ATOM 4028 O O . GLU B 2 175 ? 79.876 31.377 47.105 1.00 34.95 675 GLU B O 1
ATOM 4034 N N . LYS B 2 176 ? 78.989 29.462 46.336 1.00 36.19 676 LYS B N 1
ATOM 4035 C CA . LYS B 2 176 ? 80.055 28.633 46.883 1.00 35.63 676 LYS B CA 1
ATOM 4036 C C . LYS B 2 176 ? 81.386 28.901 46.187 1.00 33.94 676 LYS B C 1
ATOM 4037 O O . LYS B 2 176 ? 82.437 28.927 46.832 1.00 32.31 676 LYS B O 1
ATOM 4043 N N . LEU B 2 177 ? 81.336 29.106 44.874 1.00 31.00 677 LEU B N 1
ATOM 4044 C CA . LEU B 2 177 ? 82.545 29.382 44.119 1.00 30.60 677 LEU B CA 1
ATOM 4045 C C . LEU B 2 177 ? 83.257 30.593 44.715 1.00 31.53 677 LEU B C 1
ATOM 4046 O O . LEU B 2 177 ? 84.467 30.537 44.978 1.00 29.83 677 LEU B O 1
ATOM 4051 N N . LEU B 2 178 ? 82.504 31.678 44.935 1.00 31.54 678 LEU B N 1
ATOM 4052 C CA . LEU B 2 178 ? 83.062 32.902 45.509 1.00 31.43 678 LEU B CA 1
ATOM 4053 C C . LEU B 2 178 ? 83.615 32.617 46.901 1.00 31.65 678 LEU B C 1
ATOM 4054 O O . LEU B 2 178 ? 84.699 33.089 47.257 1.00 32.05 678 LEU B O 1
ATOM 4059 N N . GLN B 2 179 ? 82.873 31.849 47.690 1.00 31.08 679 GLN B N 1
ATOM 4060 C CA . GLN B 2 179 ? 83.332 31.497 49.029 1.00 33.00 679 GLN B CA 1
ATOM 4061 C C . GLN B 2 179 ? 84.662 30.759 48.914 1.00 31.85 679 GLN B C 1
ATOM 4062 O O . GLN B 2 179 ? 85.602 31.017 49.673 1.00 30.78 679 GLN B O 1
ATOM 4068 N N . TYR B 2 180 ? 84.730 29.834 47.961 1.00 29.33 680 TYR B N 1
ATOM 4069 C CA . TYR B 2 180 ? 85.949 29.068 47.742 1.00 29.27 680 TYR B CA 1
ATOM 4070 C C . TYR B 2 180 ? 87.116 30.012 47.410 1.00 27.68 680 TYR B C 1
ATOM 4071 O O . TYR B 2 180 ? 88.174 29.926 48.025 1.00 27.05 680 TYR B O 1
ATOM 4080 N N . LEU B 2 181 ? 86.915 30.918 46.454 1.00 27.81 681 LEU B N 1
ATOM 4081 C CA . LEU B 2 181 ? 87.970 31.859 46.073 1.00 28.23 681 LEU B CA 1
ATOM 4082 C C . LEU B 2 181 ? 88.483 32.641 47.282 1.00 28.45 681 LEU B C 1
ATOM 4083 O O . LEU B 2 181 ? 89.689 32.810 47.450 1.00 28.74 681 LEU B O 1
ATOM 4088 N N . TYR B 2 182 ? 87.566 33.104 48.127 1.00 28.13 682 TYR B N 1
ATOM 4089 C CA . TYR B 2 182 ? 87.945 33.851 49.320 1.00 29.05 682 TYR B CA 1
ATOM 4090 C C . TYR B 2 182 ? 88.779 33.014 50.279 1.00 29.16 682 TYR B C 1
ATOM 4091 O O . TYR B 2 182 ? 89.702 33.528 50.911 1.00 29.78 682 TYR B O 1
ATOM 4100 N N . SER B 2 183 ? 88.464 31.728 50.392 1.00 27.45 683 SER B N 1
ATOM 4101 C CA . SER B 2 183 ? 89.204 30.869 51.310 1.00 26.95 683 SER B CA 1
ATOM 4102 C C . SER B 2 183 ? 90.651 30.663 50.885 1.00 26.89 683 SER B C 1
ATOM 4103 O O . SER B 2 183 ? 91.474 30.241 51.693 1.00 28.00 683 SER B O 1
ATOM 4106 N N . LEU B 2 184 ? 90.954 30.965 49.623 1.00 27.04 684 LEU B N 1
ATOM 4107 C CA . LEU B 2 184 ? 92.301 30.795 49.074 1.00 27.37 684 LEU B CA 1
ATOM 4108 C C . LEU B 2 184 ? 93.091 32.102 48.986 1.00 27.82 684 LEU B C 1
ATOM 4109 O O . LEU B 2 184 ? 94.318 32.092 48.834 1.00 27.53 684 LEU B O 1
ATOM 4114 N N . LYS B 2 185 ? 92.381 33.221 49.062 1.00 27.83 685 LYS B N 1
ATOM 4115 C CA . LYS B 2 185 ? 92.994 34.546 48.990 1.00 28.21 685 LYS B CA 1
ATOM 4116 C C . LYS B 2 185 ? 93.995 34.789 50.128 1.00 28.17 685 LYS B C 1
ATOM 4117 O O . LYS B 2 185 ? 93.702 34.519 51.294 1.00 28.29 685 LYS B O 1
ATOM 4123 N N . GLN B 2 186 ? 95.173 35.301 49.779 1.00 27.56 686 GLN B N 1
ATOM 4124 C CA . GLN B 2 186 ? 96.214 35.592 50.763 1.00 28.32 686 GLN B CA 1
ATOM 4125 C C . GLN B 2 186 ? 96.333 37.090 51.031 1.00 28.10 686 GLN B C 1
ATOM 4126 O O . GLN B 2 186 ? 95.865 37.909 50.248 1.00 27.82 686 GLN B O 1
ATOM 4132 N N . PRO B 2 187 ? 96.954 37.466 52.158 1.00 29.45 687 PRO B N 1
ATOM 4133 C CA . PRO B 2 187 ? 97.114 38.884 52.489 1.00 30.22 687 PRO B CA 1
ATOM 4134 C C . PRO B 2 187 ? 97.974 39.670 51.501 1.00 29.52 687 PRO B C 1
ATOM 4135 O O . PRO B 2 187 ? 97.737 40.854 51.291 1.00 31.24 687 PRO B O 1
ATOM 4139 N N . ASP B 2 188 ? 98.965 39.026 50.890 1.00 27.72 688 ASP B N 1
ATOM 4140 C CA . ASP B 2 188 ? 99.826 39.739 49.949 1.00 27.63 688 ASP B CA 1
ATOM 4141 C C . ASP B 2 188 ? 99.222 39.919 48.560 1.00 27.14 688 ASP B C 1
ATOM 4142 O O . ASP B 2 188 ? 99.872 40.457 47.668 1.00 26.78 688 ASP B O 1
ATOM 4147 N N . GLY B 2 189 ? 97.979 39.475 48.382 1.00 27.20 689 GLY B N 1
ATOM 4148 C CA . GLY B 2 189 ? 97.316 39.620 47.096 1.00 27.12 689 GLY B CA 1
ATOM 4149 C C . GLY B 2 189 ? 97.260 38.361 46.240 1.00 28.04 689 GLY B C 1
ATOM 4150 O O . GLY B 2 189 ? 96.523 38.303 45.252 1.00 27.88 689 GLY B O 1
ATOM 4151 N N . SER B 2 190 ? 98.038 37.351 46.612 1.00 26.39 690 SER B N 1
ATOM 4152 C CA . SER B 2 190 ? 98.067 36.102 45.863 1.00 26.38 690 SER B CA 1
ATOM 4153 C C . SER B 2 190 ? 96.951 35.147 46.299 1.00 26.08 690 SER B C 1
ATOM 4154 O O . SER B 2 190 ? 96.174 35.451 47.207 1.00 26.29 690 SER B O 1
ATOM 4157 N N . PHE B 2 191 ? 96.877 33.998 45.632 1.00 25.25 691 PHE B N 1
ATOM 4158 C CA . PHE B 2 191 ? 95.892 32.963 45.944 1.00 24.02 691 PHE B CA 1
ATOM 4159 C C . PHE B 2 191 ? 96.586 31.603 46.031 1.00 22.93 691 PHE B C 1
ATOM 4160 O O . PHE B 2 191 ? 97.586 31.359 45.354 1.00 21.99 691 PHE B O 1
ATOM 4168 N N . LEU B 2 192 ? 96.057 30.714 46.860 1.00 22.01 692 LEU B N 1
ATOM 4169 C CA . LEU B 2 192 ? 96.617 29.367 46.937 1.00 22.84 692 LEU B CA 1
ATOM 4170 C C . LEU B 2 192 ? 95.951 28.654 45.755 1.00 22.07 692 LEU B C 1
ATOM 4171 O O . LEU B 2 192 ? 94.889 29.091 45.306 1.00 21.84 692 LEU B O 1
ATOM 4176 N N . MET B 2 193 ? 96.564 27.595 45.228 1.00 21.69 693 MET B N 1
ATOM 4177 C CA . MET B 2 193 ? 95.936 26.861 44.125 1.00 21.19 693 MET B CA 1
ATOM 4178 C C . MET B 2 193 ? 94.773 26.058 44.710 1.00 21.00 693 MET B C 1
ATOM 4179 O O . MET B 2 193 ? 93.793 25.787 44.027 1.00 21.89 693 MET B O 1
ATOM 4184 N N . HIS B 2 194 ? 94.909 25.677 45.980 1.00 21.18 694 HIS B N 1
ATOM 4185 C CA . HIS B 2 194 ? 93.893 24.912 46.710 1.00 22.37 694 HIS B CA 1
ATOM 4186 C C . HIS B 2 194 ? 94.273 24.930 48.199 1.00 22.19 694 HIS B C 1
ATOM 4187 O O . HIS B 2 194 ? 95.376 25.357 48.550 1.00 21.25 694 HIS B O 1
ATOM 4194 N N . VAL B 2 195 ? 93.370 24.477 49.067 1.00 22.23 695 VAL B N 1
ATOM 4195 C CA . VAL B 2 195 ? 93.626 24.468 50.508 1.00 22.93 695 VAL B CA 1
ATOM 4196 C C . VAL B 2 195 ? 94.913 23.720 50.849 1.00 24.28 695 VAL B C 1
ATOM 4197 O O . VAL B 2 195 ? 95.115 22.582 50.428 1.00 26.12 695 VAL B O 1
ATOM 4201 N N . GLY B 2 196 ? 95.778 24.366 51.622 1.00 24.09 696 GLY B N 1
ATOM 4202 C CA . GLY B 2 196 ? 97.045 23.763 51.987 1.00 23.56 696 GLY B CA 1
ATOM 4203 C C . GLY B 2 196 ? 97.939 23.558 50.772 1.00 23.43 696 GLY B C 1
ATOM 4204 O O . GLY B 2 196 ? 98.884 22.773 50.830 1.00 23.85 696 GLY B O 1
ATOM 4205 N N . GLY B 2 197 ? 97.652 24.274 49.683 1.00 22.27 697 GLY B N 1
ATOM 4206 C CA . GLY B 2 197 ? 98.424 24.134 48.454 1.00 21.92 697 GLY B CA 1
ATOM 4207 C C . GLY B 2 197 ? 99.468 25.199 48.152 1.00 22.67 697 GLY B C 1
ATOM 4208 O O . GLY B 2 197 ? 99.748 26.067 48.980 1.00 24.20 697 GLY B O 1
ATOM 4209 N N . GLU B 2 198 ? 100.051 25.133 46.957 1.00 22.95 698 GLU B N 1
ATOM 4210 C CA . GLU B 2 198 ? 101.085 26.080 46.550 1.00 22.21 698 GLU B CA 1
ATOM 4211 C C . GLU B 2 198 ? 100.535 27.388 45.974 1.00 22.53 698 GLU B C 1
ATOM 4212 O O . GLU B 2 198 ? 99.371 27.476 45.563 1.00 23.06 698 GLU B O 1
ATOM 4218 N N . VAL B 2 199 ? 101.404 28.393 45.935 1.00 21.57 699 VAL B N 1
ATOM 4219 C CA . VAL B 2 199 ? 101.069 29.713 45.420 1.00 20.89 699 VAL B CA 1
ATOM 4220 C C . VAL B 2 199 ? 101.960 30.117 44.250 1.00 20.43 699 VAL B C 1
ATOM 4221 O O . VAL B 2 199 ? 103.185 30.031 44.340 1.00 22.61 699 VAL B O 1
ATOM 4225 N N . ASP B 2 200 ? 101.340 30.540 43.155 1.00 19.26 700 ASP B N 1
ATOM 4226 C CA . ASP B 2 200 ? 102.061 31.047 41.991 1.00 19.72 700 ASP B CA 1
ATOM 4227 C C . ASP B 2 200 ? 101.055 31.784 41.131 1.00 18.98 700 ASP B C 1
ATOM 4228 O O . ASP B 2 200 ? 99.854 31.717 41.384 1.00 20.78 700 ASP B O 1
ATOM 4233 N N . VAL B 2 201 ? 101.532 32.496 40.123 1.00 19.28 701 VAL B N 1
ATOM 4234 C CA . VAL B 2 201 ? 100.649 33.302 39.298 1.00 19.14 701 VAL B CA 1
ATOM 4235 C C . VAL B 2 201 ? 99.506 32.576 38.597 1.00 20.05 701 VAL B C 1
ATOM 4236 O O . VAL B 2 201 ? 98.533 33.210 38.178 1.00 20.15 701 VAL B O 1
ATOM 4240 N N . ARG B 2 202 ? 99.592 31.255 38.478 1.00 19.70 702 ARG B N 1
ATOM 4241 C CA . ARG B 2 202 ? 98.508 30.523 37.833 1.00 19.67 702 ARG B CA 1
ATOM 4242 C C . ARG B 2 202 ? 97.196 30.743 38.589 1.00 20.41 702 ARG B C 1
ATOM 4243 O O . ARG B 2 202 ? 96.142 30.892 37.975 1.00 20.40 702 ARG B O 1
ATOM 4251 N N . SER B 2 203 ? 97.264 30.758 39.919 1.00 20.62 703 SER B N 1
ATOM 4252 C CA . SER B 2 203 ? 96.058 30.907 40.733 1.00 23.33 703 SER B CA 1
ATOM 4253 C C . SER B 2 203 ? 95.348 32.229 40.503 1.00 23.94 703 SER B C 1
ATOM 4254 O O . SER B 2 203 ? 94.117 32.283 40.528 1.00 24.23 703 SER B O 1
ATOM 4257 N N . ALA B 2 204 ? 96.122 33.288 40.279 1.00 24.43 704 ALA B N 1
ATOM 4258 C CA . ALA B 2 204 ? 95.553 34.608 40.032 1.00 24.41 704 ALA B CA 1
ATOM 4259 C C . ALA B 2 204 ? 94.723 34.555 38.748 1.00 24.21 704 ALA B C 1
ATOM 4260 O O . ALA B 2 204 ? 93.587 35.038 38.713 1.00 23.13 704 ALA B O 1
ATOM 4262 N N . TYR B 2 205 ? 95.293 33.964 37.699 1.00 22.49 705 TYR B N 1
ATOM 4263 C CA . TYR B 2 205 ? 94.593 33.837 36.424 1.00 23.15 705 TYR B CA 1
ATOM 4264 C C . TYR B 2 205 ? 93.340 32.950 36.519 1.00 22.86 705 TYR B C 1
ATOM 4265 O O . TYR B 2 205 ? 92.269 33.324 36.037 1.00 22.27 705 TYR B O 1
ATOM 4274 N N . CYS B 2 206 ? 93.478 31.779 37.136 1.00 21.53 706 CYS B N 1
ATOM 4275 C CA . CYS B 2 206 ? 92.356 30.856 37.275 1.00 23.17 706 CYS B CA 1
ATOM 4276 C C . CYS B 2 206 ? 91.210 31.525 38.026 1.00 23.66 706 CYS B C 1
ATOM 4277 O O . CYS B 2 206 ? 90.042 31.413 37.636 1.00 24.14 706 CYS B O 1
ATOM 4280 N N . ALA B 2 207 ? 91.549 32.224 39.105 1.00 22.81 707 ALA B N 1
ATOM 4281 C CA . ALA B 2 207 ? 90.546 32.907 39.913 1.00 23.83 707 ALA B CA 1
ATOM 4282 C C . ALA B 2 207 ? 89.856 34.025 39.114 1.00 23.72 707 ALA B C 1
ATOM 4283 O O . ALA B 2 207 ? 88.627 34.085 39.034 1.00 22.41 707 ALA B O 1
ATOM 4285 N N . ALA B 2 208 ? 90.655 34.897 38.508 1.00 22.39 708 ALA B N 1
ATOM 4286 C CA . ALA B 2 208 ? 90.117 36.000 37.732 1.00 24.13 708 ALA B CA 1
ATOM 4287 C C . ALA B 2 208 ? 89.304 35.521 36.534 1.00 25.51 708 ALA B C 1
ATOM 4288 O O . ALA B 2 208 ? 88.324 36.164 36.146 1.00 25.24 708 ALA B O 1
ATOM 4290 N N . SER B 2 209 ? 89.711 34.400 35.941 1.00 25.84 709 SER B N 1
ATOM 4291 C CA . SER B 2 209 ? 88.989 33.872 34.786 1.00 26.01 709 SER B CA 1
ATOM 4292 C C . SER B 2 209 ? 87.586 33.390 35.161 1.00 26.06 709 SER B C 1
ATOM 4293 O O . SER B 2 209 ? 86.608 33.805 34.550 1.00 25.50 709 SER B O 1
ATOM 4296 N N . VAL B 2 210 ? 87.486 32.518 36.163 1.00 25.77 710 VAL B N 1
ATOM 4297 C CA . VAL B 2 210 ? 86.184 32.011 36.573 1.00 26.57 710 VAL B CA 1
ATOM 4298 C C . VAL B 2 210 ? 85.319 33.074 37.249 1.00 27.49 710 VAL B C 1
ATOM 4299 O O . VAL B 2 210 ? 84.096 33.077 37.089 1.00 27.68 710 VAL B O 1
ATOM 4303 N N . ALA B 2 211 ? 85.949 33.974 37.998 1.00 28.54 711 ALA B N 1
ATOM 4304 C CA . ALA B 2 211 ? 85.212 35.028 38.692 1.00 28.77 711 ALA B CA 1
ATOM 4305 C C . ALA B 2 211 ? 84.599 36.034 37.728 1.00 29.60 711 ALA B C 1
ATOM 4306 O O . ALA B 2 211 ? 83.464 36.468 37.922 1.00 29.47 711 ALA B O 1
ATOM 4308 N N . SER B 2 212 ? 85.337 36.404 36.686 1.00 29.67 712 SER B N 1
ATOM 4309 C CA . SER B 2 212 ? 84.821 37.374 35.734 1.00 29.78 712 SER B CA 1
ATOM 4310 C C . SER B 2 212 ? 83.711 36.796 34.865 1.00 30.21 712 SER B C 1
ATOM 4311 O O . SER B 2 212 ? 82.698 37.456 34.629 1.00 31.32 712 SER B O 1
ATOM 4314 N N . LEU B 2 213 ? 83.886 35.562 34.399 1.00 29.71 713 LEU B N 1
ATOM 4315 C CA . LEU B 2 213 ? 82.880 34.931 33.553 1.00 28.26 713 LEU B CA 1
ATOM 4316 C C . LEU B 2 213 ? 81.552 34.725 34.273 1.00 28.27 713 LEU B C 1
ATOM 4317 O O . LEU B 2 213 ? 80.492 34.972 33.704 1.00 29.95 713 LEU B O 1
ATOM 4322 N N . THR B 2 214 ? 81.611 34.280 35.524 1.00 29.02 714 THR B N 1
ATOM 4323 C CA . THR B 2 214 ? 80.403 34.020 36.302 1.00 28.77 714 THR B CA 1
ATOM 4324 C C . THR B 2 214 ? 79.882 35.226 37.079 1.00 29.85 714 THR B C 1
ATOM 4325 O O . THR B 2 214 ? 78.944 35.102 37.874 1.00 29.43 714 THR B O 1
ATOM 4329 N N . ASN B 2 215 ? 80.498 36.383 36.865 1.00 29.90 715 ASN B N 1
ATOM 4330 C CA . ASN B 2 215 ? 80.086 37.609 37.540 1.00 31.44 715 ASN B CA 1
ATOM 4331 C C . ASN B 2 215 ? 79.983 37.483 39.063 1.00 31.34 715 ASN B C 1
ATOM 4332 O O . ASN B 2 215 ? 78.906 37.656 39.635 1.00 33.55 715 ASN B O 1
ATOM 4337 N N . ILE B 2 216 ? 81.099 37.187 39.723 1.00 30.09 716 ILE B N 1
ATOM 4338 C CA . ILE B 2 216 ? 81.103 37.070 41.180 1.00 28.74 716 ILE B CA 1
ATOM 4339 C C . ILE B 2 216 ? 82.204 37.926 41.782 1.00 29.15 716 ILE B C 1
ATOM 4340 O O . ILE B 2 216 ? 82.512 37.811 42.969 1.00 28.43 716 ILE B O 1
ATOM 4345 N N . ILE B 2 217 ? 82.791 38.789 40.961 1.00 29.86 717 ILE B N 1
ATOM 4346 C CA . ILE B 2 217 ? 83.861 39.660 41.427 1.00 32.26 717 ILE B CA 1
ATOM 4347 C C . ILE B 2 217 ? 83.340 40.760 42.351 1.00 34.35 717 ILE B C 1
ATOM 4348 O O . ILE B 2 217 ? 82.600 41.645 41.930 1.00 36.24 717 ILE B O 1
ATOM 4353 N N . THR B 2 218 ? 83.727 40.685 43.618 1.00 36.59 718 THR B N 1
ATOM 4354 C CA . THR B 2 218 ? 83.329 41.673 44.605 1.00 37.73 718 THR B CA 1
ATOM 4355 C C . THR B 2 218 ? 84.408 42.757 44.617 1.00 39.88 718 THR B C 1
ATOM 4356 O O . THR B 2 218 ? 85.453 42.606 43.982 1.00 40.86 718 THR B O 1
ATOM 4360 N N . PRO B 2 219 ? 84.168 43.868 45.335 1.00 41.20 719 PRO B N 1
ATOM 4361 C CA . PRO B 2 219 ? 85.102 44.999 45.443 1.00 40.90 719 PRO B CA 1
ATOM 4362 C C . PRO B 2 219 ? 86.495 44.700 46.009 1.00 40.62 719 PRO B C 1
ATOM 4363 O O . PRO B 2 219 ? 87.476 45.335 45.621 1.00 39.97 719 PRO B O 1
ATOM 4367 N N . ASP B 2 220 ? 86.582 43.739 46.920 1.00 40.28 720 ASP B N 1
ATOM 4368 C CA . ASP B 2 220 ? 87.855 43.411 47.556 1.00 40.89 720 ASP B CA 1
ATOM 4369 C C . ASP B 2 220 ? 88.455 42.048 47.198 1.00 39.80 720 ASP B C 1
ATOM 4370 O O . ASP B 2 220 ? 89.563 41.730 47.643 1.00 39.44 720 ASP B O 1
ATOM 4375 N N . LEU B 2 221 ? 87.736 41.244 46.415 1.00 37.11 721 LEU B N 1
ATOM 4376 C CA . LEU B 2 221 ? 88.229 39.919 46.041 1.00 33.81 721 LEU B CA 1
ATOM 4377 C C . LEU B 2 221 ? 89.655 39.955 45.501 1.00 32.63 721 LEU B C 1
ATOM 4378 O O . LEU B 2 221 ? 90.491 39.156 45.913 1.00 32.35 721 LEU B O 1
ATOM 4383 N N . PHE B 2 222 ? 89.936 40.886 44.593 1.00 31.43 722 PHE B N 1
ATOM 4384 C CA . PHE B 2 222 ? 91.263 40.982 44.006 1.00 31.57 722 PHE B CA 1
ATOM 4385 C C . PHE B 2 222 ? 92.150 42.105 44.522 1.00 32.86 722 PHE B C 1
ATOM 4386 O O . PHE B 2 222 ? 93.059 42.550 43.820 1.00 32.08 722 PHE B O 1
ATOM 4394 N N . GLU B 2 223 ? 91.899 42.557 45.748 1.00 34.72 723 GLU B N 1
ATOM 4395 C CA . GLU B 2 223 ? 92.710 43.618 46.341 1.00 35.61 723 GLU B CA 1
ATOM 4396 C C . GLU B 2 223 ? 94.147 43.149 46.454 1.00 32.64 723 GLU B C 1
ATOM 4397 O O . GLU B 2 223 ? 94.417 42.098 47.029 1.00 32.83 723 GLU B O 1
ATOM 4403 N N . GLY B 2 224 ? 95.068 43.933 45.912 1.00 29.58 724 GLY B N 1
ATOM 4404 C CA . GLY B 2 224 ? 96.470 43.574 45.991 1.00 28.73 724 GLY B CA 1
ATOM 4405 C C . GLY B 2 224 ? 96.920 42.530 44.987 1.00 26.81 724 GLY B C 1
ATOM 4406 O O . GLY B 2 224 ? 98.114 42.272 44.866 1.00 27.24 724 GLY B O 1
ATOM 4407 N N . THR B 2 225 ? 95.979 41.937 44.259 1.00 25.76 725 THR B N 1
ATOM 4408 C CA . THR B 2 225 ? 96.327 40.910 43.285 1.00 24.96 725 THR B CA 1
ATOM 4409 C C . THR B 2 225 ? 97.147 41.479 42.130 1.00 24.54 725 THR B C 1
ATOM 4410 O O . THR B 2 225 ? 98.174 40.904 41.748 1.00 24.27 725 THR B O 1
ATOM 4414 N N . ALA B 2 226 ? 96.711 42.613 41.585 1.00 22.90 726 ALA B N 1
ATOM 4415 C CA . ALA B 2 226 ? 97.429 43.234 40.473 1.00 23.12 726 ALA B CA 1
ATOM 4416 C C . ALA B 2 226 ? 98.863 43.568 40.867 1.00 23.42 726 ALA B C 1
ATOM 4417 O O . ALA B 2 226 ? 99.792 43.394 40.072 1.00 23.86 726 ALA B O 1
ATOM 4419 N N . GLU B 2 227 ? 99.039 44.043 42.100 1.00 24.74 727 GLU B N 1
ATOM 4420 C CA . GLU B 2 227 ? 100.360 44.402 42.611 1.00 24.21 727 GLU B CA 1
ATOM 4421 C C . GLU B 2 227 ? 101.221 43.168 42.758 1.00 23.65 727 GLU B C 1
ATOM 4422 O O . GLU B 2 227 ? 102.399 43.179 42.381 1.00 24.26 727 GLU B O 1
ATOM 4428 N N . TRP B 2 228 ? 100.644 42.109 43.327 1.00 21.77 728 TRP B N 1
ATOM 4429 C CA . TRP B 2 228 ? 101.382 40.862 43.490 1.00 20.95 728 TRP B CA 1
ATOM 4430 C C . TRP B 2 228 ? 101.844 40.370 42.112 1.00 20.34 728 TRP B C 1
ATOM 4431 O O . TRP B 2 228 ? 103.010 40.012 41.931 1.00 19.70 728 TRP B O 1
ATOM 4442 N N . ILE B 2 229 ? 100.939 40.362 41.136 1.00 19.41 729 ILE B N 1
ATOM 4443 C CA . ILE B 2 229 ? 101.304 39.914 39.793 1.00 20.40 729 ILE B CA 1
ATOM 4444 C C . ILE B 2 229 ? 102.440 40.759 39.216 1.00 22.31 729 ILE B C 1
ATOM 4445 O O . ILE B 2 229 ? 103.385 40.223 38.620 1.00 23.05 729 ILE B O 1
ATOM 4450 N N . ALA B 2 230 ? 102.350 42.078 39.387 1.00 22.24 730 ALA B N 1
ATOM 4451 C CA . ALA B 2 230 ? 103.380 42.975 38.874 1.00 21.90 730 ALA B CA 1
ATOM 4452 C C . ALA B 2 230 ? 104.746 42.663 39.501 1.00 22.76 730 ALA B C 1
ATOM 4453 O O . ALA B 2 230 ? 105.786 42.859 38.870 1.00 22.04 730 ALA B O 1
ATOM 4455 N N . ARG B 2 231 ? 104.746 42.178 40.740 1.00 23.05 731 ARG B N 1
ATOM 4456 C CA . ARG B 2 231 ? 105.994 41.828 41.404 1.00 23.42 731 ARG B CA 1
ATOM 4457 C C . ARG B 2 231 ? 106.652 40.615 40.739 1.00 24.08 731 ARG B C 1
ATOM 4458 O O . ARG B 2 231 ? 107.853 40.390 40.910 1.00 24.70 731 ARG B O 1
ATOM 4466 N N . CYS B 2 232 ? 105.872 39.838 39.985 1.00 22.27 732 CYS B N 1
ATOM 4467 C CA . CYS B 2 232 ? 106.402 38.651 39.307 1.00 22.85 732 CYS B CA 1
ATOM 4468 C C . CYS B 2 232 ? 107.127 38.975 37.996 1.00 23.62 732 CYS B C 1
ATOM 4469 O O . CYS B 2 232 ? 107.775 38.105 37.407 1.00 22.53 732 CYS B O 1
ATOM 4472 N N . GLN B 2 233 ? 107.006 40.211 37.516 1.00 23.85 733 GLN B N 1
ATOM 4473 C CA . GLN B 2 233 ? 107.713 40.581 36.290 1.00 23.91 733 GLN B CA 1
ATOM 4474 C C . GLN B 2 233 ? 109.156 40.800 36.728 1.00 23.80 733 GLN B C 1
ATOM 4475 O O . GLN B 2 233 ? 109.409 41.492 37.708 1.00 24.79 733 GLN B O 1
ATOM 4481 N N . ASN B 2 234 ? 110.106 40.199 36.025 1.00 24.32 734 ASN B N 1
ATOM 4482 C CA . ASN B 2 234 ? 111.501 40.338 36.421 1.00 24.24 734 ASN B CA 1
ATOM 4483 C C . ASN B 2 234 ? 112.351 41.109 35.417 1.00 24.21 734 ASN B C 1
ATOM 4484 O O . ASN B 2 234 ? 111.838 41.672 34.454 1.00 25.23 734 ASN B O 1
ATOM 4489 N N . TRP B 2 235 ? 113.657 41.116 35.659 1.00 24.39 735 TRP B N 1
ATOM 4490 C CA . TRP B 2 235 ? 114.620 41.814 34.816 1.00 26.06 735 TRP B CA 1
ATOM 4491 C C . TRP B 2 235 ? 114.549 41.439 33.341 1.00 26.87 735 TRP B C 1
ATOM 4492 O O . TRP B 2 235 ? 115.010 42.192 32.483 1.00 27.77 735 TRP B O 1
ATOM 4503 N N . GLU B 2 236 ? 113.986 40.271 33.050 1.00 26.01 736 GLU B N 1
ATOM 4504 C CA . GLU B 2 236 ? 113.877 39.790 31.676 1.00 24.06 736 GLU B CA 1
ATOM 4505 C C . GLU B 2 236 ? 112.771 40.459 30.868 1.00 22.68 736 GLU B C 1
ATOM 4506 O O . GLU B 2 236 ? 112.838 40.492 29.637 1.00 23.20 736 GLU B O 1
ATOM 4512 N N . GLY B 2 237 ? 111.751 40.968 31.555 1.00 20.61 737 GLY B N 1
ATOM 4513 C CA . GLY B 2 237 ? 110.632 41.589 30.867 1.00 19.13 737 GLY B CA 1
ATOM 4514 C C . GLY B 2 237 ? 109.426 40.674 30.959 1.00 21.25 737 GLY B C 1
ATOM 4515 O O . GLY B 2 237 ? 108.279 41.120 30.889 1.00 20.19 737 GLY B O 1
ATOM 4516 N N . GLY B 2 238 ? 109.691 39.379 31.115 1.00 21.03 738 GLY B N 1
ATOM 4517 C CA . GLY B 2 238 ? 108.616 38.409 31.237 1.00 20.37 738 GLY B CA 1
ATOM 4518 C C . GLY B 2 238 ? 108.172 38.278 32.691 1.00 21.53 738 GLY B C 1
ATOM 4519 O O . GLY B 2 238 ? 108.636 39.013 33.563 1.00 19.93 738 GLY B O 1
ATOM 4520 N N . ILE B 2 239 ? 107.279 37.334 32.960 1.00 21.82 739 ILE B N 1
ATOM 4521 C CA . ILE B 2 239 ? 106.768 37.124 34.310 1.00 21.56 739 ILE B CA 1
ATOM 4522 C C . ILE B 2 239 ? 107.087 35.713 34.799 1.00 21.52 739 ILE B C 1
ATOM 4523 O O . ILE B 2 239 ? 107.007 34.751 34.028 1.00 22.59 739 ILE B O 1
ATOM 4528 N N . GLY B 2 240 ? 107.463 35.607 36.073 1.00 21.31 740 GLY B N 1
ATOM 4529 C CA . GLY B 2 240 ? 107.786 34.324 36.676 1.00 19.67 740 GLY B CA 1
ATOM 4530 C C . GLY B 2 240 ? 106.644 33.810 37.546 1.00 20.82 740 GLY B C 1
ATOM 4531 O O . GLY B 2 240 ? 105.687 34.545 37.804 1.00 19.18 740 GLY B O 1
ATOM 4532 N N . GLY B 2 241 ? 106.740 32.555 37.995 1.00 18.90 741 GLY B N 1
ATOM 4533 C CA . GLY B 2 241 ? 105.699 31.967 38.823 1.00 18.17 741 GLY B CA 1
ATOM 4534 C C . GLY B 2 241 ? 105.436 32.758 40.091 1.00 19.31 741 GLY B C 1
ATOM 4535 O O . GLY B 2 241 ? 104.287 32.976 40.483 1.00 18.80 741 GLY B O 1
ATOM 4536 N N . VAL B 2 242 ? 106.516 33.173 40.742 1.00 20.50 742 VAL B N 1
ATOM 4537 C CA . VAL B 2 242 ? 106.445 33.975 41.959 1.00 21.24 742 VAL B CA 1
ATOM 4538 C C . VAL B 2 242 ? 107.551 35.032 41.854 1.00 21.51 742 VAL B C 1
ATOM 4539 O O . VAL B 2 242 ? 108.481 34.889 41.047 1.00 21.51 742 VAL B O 1
ATOM 4543 N N . PRO B 2 243 ? 107.455 36.115 42.644 1.00 21.27 743 PRO B N 1
ATOM 4544 C CA . PRO B 2 243 ? 108.475 37.169 42.601 1.00 21.42 743 PRO B CA 1
ATOM 4545 C C . PRO B 2 243 ? 109.863 36.558 42.730 1.00 21.26 743 PRO B C 1
ATOM 4546 O O . PRO B 2 243 ? 110.095 35.741 43.618 1.00 22.69 743 PRO B O 1
ATOM 4550 N N . GLY B 2 244 ? 110.768 36.930 41.829 1.00 21.38 744 GLY B N 1
ATOM 4551 C CA . GLY B 2 244 ? 112.125 36.406 41.871 1.00 21.40 744 GLY B CA 1
ATOM 4552 C C . GLY B 2 244 ? 112.454 35.314 40.861 1.00 22.01 744 GLY B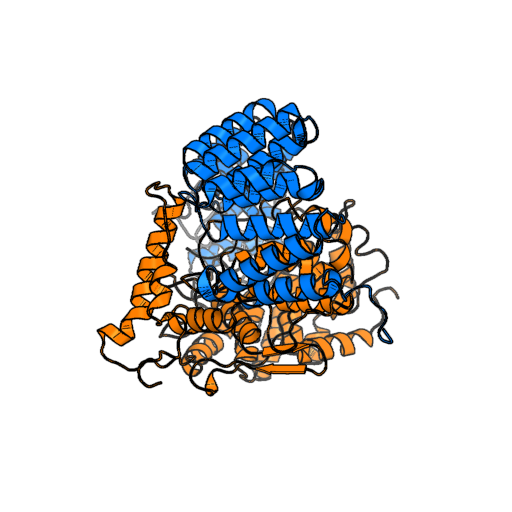 C 1
ATOM 4553 O O . GLY B 2 244 ? 113.626 35.114 40.520 1.00 20.84 744 GLY B O 1
ATOM 4554 N N . MET B 2 245 ? 111.436 34.617 40.364 1.00 20.98 745 MET B N 1
ATOM 4555 C CA . MET B 2 245 ? 111.667 33.529 39.420 1.00 20.28 745 MET B CA 1
ATOM 4556 C C . MET B 2 245 ? 111.808 33.887 37.944 1.00 20.34 745 MET B C 1
ATOM 4557 O O . MET B 2 245 ? 111.278 34.892 37.469 1.00 20.31 745 MET B O 1
ATOM 4562 N N . GLU B 2 246 ? 112.534 33.033 37.229 1.00 20.23 746 GLU B N 1
ATOM 4563 C CA . GLU B 2 246 ? 112.784 33.189 35.802 1.00 18.33 746 GLU B CA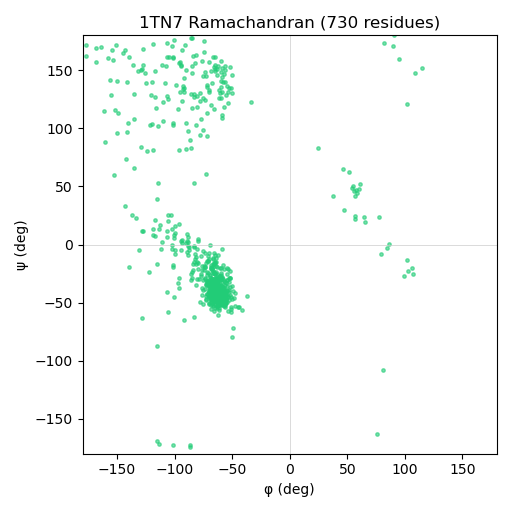 1
ATOM 4564 C C . GLU B 2 246 ? 111.485 33.425 35.042 1.00 18.96 746 GLU B C 1
ATOM 4565 O O . GLU B 2 246 ? 110.439 32.896 35.407 1.00 18.25 746 GLU B O 1
ATOM 4571 N N . ALA B 2 247 ? 111.555 34.234 33.992 1.00 20.06 747 ALA B N 1
ATOM 4572 C CA . ALA B 2 247 ? 110.380 34.553 33.184 1.00 21.25 747 ALA B CA 1
ATOM 4573 C C . ALA B 2 247 ? 109.988 33.334 32.357 1.00 20.55 747 ALA B C 1
ATOM 4574 O O . ALA B 2 247 ? 110.847 32.684 31.765 1.00 23.04 747 ALA B O 1
ATOM 4576 N N . HIS B 2 248 ? 108.694 33.035 32.311 1.00 19.93 748 HIS B N 1
ATOM 4577 C CA . HIS B 2 248 ? 108.214 31.885 31.558 1.00 18.78 748 HIS B CA 1
ATOM 4578 C C . HIS B 2 248 ? 106.896 32.182 30.854 1.00 17.85 748 HIS B C 1
ATOM 4579 O O . HIS B 2 248 ? 106.017 32.828 31.415 1.00 17.96 748 HIS B O 1
ATOM 4586 N N . GLY B 2 249 ? 106.763 31.692 29.626 1.00 18.36 749 GLY B N 1
ATOM 4587 C CA . GLY B 2 249 ? 105.547 31.912 28.860 1.00 18.85 749 GLY B CA 1
ATOM 4588 C C . GLY B 2 249 ? 104.256 31.478 29.543 1.00 20.40 749 GLY B C 1
ATOM 4589 O O . GLY B 2 249 ? 103.220 32.116 29.373 1.00 22.09 749 GLY B O 1
ATOM 4590 N N . GLY B 2 250 ? 104.292 30.392 30.311 1.00 19.38 750 GLY B N 1
ATOM 4591 C CA . GLY B 2 250 ? 103.073 29.951 30.965 1.00 17.22 750 GLY B CA 1
ATOM 4592 C C . GLY B 2 250 ? 102.616 30.935 32.021 1.00 17.84 750 GLY B C 1
ATOM 4593 O O . GLY B 2 250 ? 101.452 31.320 32.084 1.00 17.14 750 GLY B O 1
ATOM 4594 N N . TYR B 2 251 ? 103.557 31.341 32.860 1.00 18.44 751 TYR B N 1
ATOM 4595 C CA . TYR B 2 251 ? 103.286 32.276 33.930 1.00 18.94 751 TYR B CA 1
ATOM 4596 C C . TYR B 2 251 ? 103.047 33.684 33.399 1.00 18.22 751 TYR B C 1
ATOM 4597 O O . TYR B 2 251 ? 102.260 34.435 33.964 1.00 18.61 751 TYR B O 1
ATOM 4606 N N . THR B 2 252 ? 103.712 34.030 32.301 1.00 18.98 752 THR B N 1
ATOM 4607 C CA . THR B 2 252 ? 103.554 35.353 31.715 1.00 19.27 752 THR B CA 1
ATOM 4608 C C . THR B 2 252 ? 102.159 35.481 31.129 1.00 19.93 752 THR B C 1
ATOM 4609 O O . THR B 2 252 ? 101.514 36.521 31.268 1.00 19.91 752 THR B O 1
ATOM 4613 N N . PHE B 2 253 ? 101.680 34.425 30.479 1.00 19.58 753 PHE B N 1
ATOM 4614 C CA . PHE B 2 253 ? 100.338 34.481 29.928 1.00 19.31 753 PHE B CA 1
ATOM 4615 C C . PHE B 2 253 ? 99.347 34.656 31.086 1.00 19.67 753 PHE B C 1
ATOM 4616 O O . PHE B 2 253 ? 98.456 35.497 31.025 1.00 20.48 753 PHE B O 1
ATOM 4624 N N . CYS B 2 254 ? 99.504 33.859 32.141 1.00 18.96 754 CYS B N 1
ATOM 4625 C CA . CYS B 2 254 ? 98.619 33.949 33.305 1.00 19.93 754 CYS B CA 1
ATOM 4626 C C . CYS B 2 254 ? 98.643 35.356 33.910 1.00 21.80 754 CYS B C 1
ATOM 4627 O O . CYS B 2 254 ? 97.599 35.922 34.230 1.00 21.34 754 CYS B O 1
ATOM 4630 N N . GLY B 2 255 ? 99.844 35.908 34.071 1.00 21.15 755 GLY B N 1
ATOM 4631 C CA . GLY B 2 255 ? 99.976 37.235 34.639 1.00 22.45 755 GLY B CA 1
ATOM 4632 C C . GLY B 2 255 ? 99.291 38.309 33.813 1.00 23.15 755 GLY B C 1
ATOM 4633 O O . GLY B 2 255 ? 98.450 39.054 34.324 1.00 21.99 755 GLY B O 1
ATOM 4634 N N . LEU B 2 256 ? 99.636 38.390 32.530 1.00 24.06 756 LEU B N 1
ATOM 4635 C CA . LEU B 2 256 ? 99.037 39.399 31.672 1.00 25.46 756 LEU B CA 1
ATOM 4636 C C . LEU B 2 256 ? 97.534 39.183 31.518 1.00 26.68 756 LEU 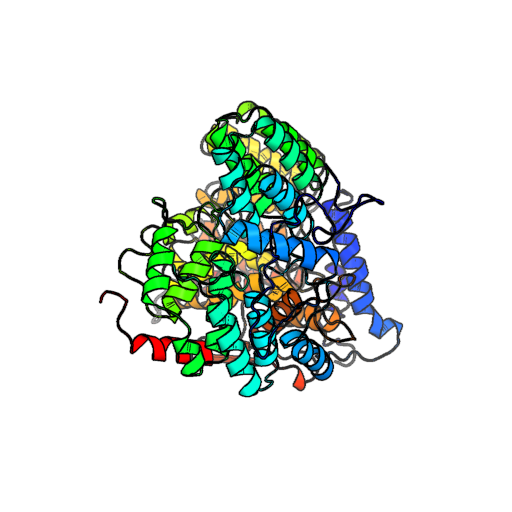B C 1
ATOM 4637 O O . LEU B 2 256 ? 96.754 40.115 31.709 1.00 29.95 756 LEU B O 1
ATOM 4642 N N . ALA B 2 257 ? 97.117 37.963 31.194 1.00 24.95 757 ALA B N 1
ATOM 4643 C CA . ALA B 2 257 ? 95.691 37.693 31.026 1.00 25.77 757 ALA B CA 1
ATOM 4644 C C . ALA B 2 257 ? 94.879 38.081 32.272 1.00 25.77 757 ALA B C 1
ATOM 4645 O O . ALA B 2 257 ? 93.783 38.642 32.163 1.00 26.08 757 ALA B O 1
ATOM 4647 N N . ALA B 2 258 ? 95.411 37.780 33.455 1.00 25.35 758 ALA B N 1
ATOM 4648 C CA . ALA B 2 258 ? 94.720 38.125 34.699 1.00 23.91 758 ALA B CA 1
ATOM 4649 C C . ALA B 2 258 ? 94.644 39.643 34.822 1.00 24.41 758 ALA B C 1
ATOM 4650 O O . ALA B 2 258 ? 93.602 40.185 35.183 1.00 23.69 758 ALA B O 1
ATOM 4652 N N . LEU B 2 259 ? 95.751 40.323 34.525 1.00 24.07 759 LEU B N 1
ATOM 4653 C CA . LEU B 2 259 ? 95.782 41.778 34.609 1.00 26.05 759 LEU B CA 1
ATOM 4654 C C . LEU B 2 259 ? 94.798 42.405 33.620 1.00 27.30 759 LEU B C 1
ATOM 4655 O O . LEU B 2 259 ? 94.176 43.423 33.919 1.00 26.44 759 LEU B O 1
ATOM 4660 N N . VAL B 2 260 ? 94.643 41.792 32.449 1.00 28.04 760 VAL B N 1
ATOM 4661 C CA . VAL B 2 260 ? 93.706 42.307 31.458 1.00 27.25 760 VAL B CA 1
ATOM 4662 C C . VAL B 2 260 ? 92.286 42.177 32.001 1.00 29.41 760 VAL B C 1
ATOM 4663 O O . VAL B 2 260 ? 91.457 43.063 31.812 1.00 30.35 760 VAL B O 1
ATOM 4667 N N . ILE B 2 261 ? 92.006 41.071 32.679 1.00 29.80 761 ILE B N 1
ATOM 4668 C CA . ILE B 2 261 ? 90.682 40.858 33.256 1.00 29.72 761 ILE B CA 1
ATOM 4669 C C . ILE B 2 261 ? 90.434 41.912 34.338 1.00 30.87 761 ILE B C 1
ATOM 4670 O O . ILE B 2 261 ? 89.334 42.455 34.453 1.00 30.36 761 ILE B O 1
ATOM 4675 N N . LEU B 2 262 ? 91.468 42.200 35.123 1.00 31.56 762 LEU B N 1
ATOM 4676 C CA . LEU B 2 262 ? 91.373 43.187 36.196 1.00 34.44 762 LEU B CA 1
ATOM 4677 C C . LEU B 2 262 ? 91.564 44.621 35.684 1.00 35.93 762 LEU B C 1
ATOM 4678 O O . LEU B 2 262 ? 91.474 45.580 36.453 1.00 37.11 762 LEU B O 1
ATOM 4683 N N . LYS B 2 263 ? 91.830 44.758 34.388 1.00 36.55 763 LYS B N 1
ATOM 4684 C CA . LYS B 2 263 ? 92.037 46.064 33.775 1.00 38.06 763 LYS B CA 1
ATOM 4685 C C . LYS B 2 263 ? 93.188 46.794 34.464 1.00 37.76 763 LYS B C 1
ATOM 4686 O O . LYS B 2 263 ? 93.076 47.972 34.801 1.00 37.95 763 LYS B O 1
ATOM 4692 N N . LYS B 2 264 ? 94.296 46.087 34.661 1.00 36.90 764 LYS B N 1
ATOM 4693 C CA . LYS B 2 264 ? 95.468 46.651 35.313 1.00 35.92 764 LYS B CA 1
ATOM 4694 C C . LYS B 2 264 ? 96.744 46.316 34.552 1.00 36.42 764 LYS B C 1
ATOM 4695 O O . LYS B 2 264 ? 97.828 46.337 35.130 1.00 37.63 764 LYS B O 1
ATOM 4701 N N . GLU B 2 265 ? 96.626 46.017 33.261 1.00 36.74 765 GLU B N 1
ATOM 4702 C CA . GLU B 2 265 ? 97.801 45.670 32.460 1.00 38.63 765 GLU B CA 1
ATOM 4703 C C . GLU B 2 265 ? 98.888 46.718 32.601 1.00 38.41 765 GLU B C 1
ATOM 4704 O O . GLU B 2 265 ? 100.073 46.421 32.462 1.00 37.88 765 GLU B O 1
ATOM 4710 N N . ARG B 2 266 ? 98.474 47.950 32.864 1.00 40.42 766 ARG B N 1
ATOM 4711 C CA . ARG B 2 266 ? 99.425 49.044 32.986 1.00 42.97 766 ARG B CA 1
ATOM 4712 C C . ARG B 2 266 ? 100.362 48.924 34.183 1.00 40.61 766 ARG B C 1
ATOM 4713 O O . ARG B 2 266 ? 101.388 49.590 34.230 1.00 40.55 766 ARG B O 1
ATOM 4721 N N . SER B 2 267 ? 100.024 48.066 35.140 1.00 39.40 767 SER B N 1
ATOM 4722 C CA . SER B 2 267 ? 100.878 47.874 36.309 1.00 38.49 767 SER B CA 1
ATOM 4723 C C . SER B 2 267 ? 102.208 47.273 35.859 1.00 37.55 767 SER B C 1
ATOM 4724 O O . SER B 2 267 ? 103.193 47.277 36.601 1.00 37.27 767 SER B O 1
ATOM 4727 N N . LEU B 2 268 ? 102.231 46.753 34.639 1.00 34.93 768 LEU B N 1
ATOM 4728 C CA . LEU B 2 268 ? 103.434 46.133 34.107 1.00 34.40 768 LEU B CA 1
ATOM 4729 C C . LEU B 2 268 ? 104.185 47.045 33.156 1.00 33.95 768 LEU B C 1
ATOM 4730 O O . LEU B 2 268 ? 103.638 48.011 32.634 1.00 35.60 768 LEU B O 1
ATOM 4735 N N . ASN B 2 269 ? 105.455 46.730 32.949 1.00 32.84 769 ASN B N 1
ATOM 4736 C CA . ASN B 2 269 ? 106.270 47.454 31.998 1.00 32.44 769 ASN B CA 1
ATOM 4737 C C . ASN B 2 269 ? 105.946 46.700 30.705 1.00 34.16 769 ASN B C 1
ATOM 4738 O O . ASN B 2 269 ? 106.598 45.701 30.372 1.00 34.53 769 ASN B O 1
ATOM 4743 N N . LEU B 2 270 ? 104.923 47.155 29.993 1.00 33.87 770 LEU B N 1
ATOM 4744 C CA . LEU B 2 270 ? 104.516 46.492 28.767 1.00 34.04 770 LEU B CA 1
ATOM 4745 C C . LEU B 2 270 ? 105.597 46.436 27.687 1.00 35.55 770 LEU B C 1
ATOM 4746 O O . LEU B 2 270 ? 105.634 45.495 26.888 1.00 35.22 770 LEU B O 1
ATOM 4751 N N . LYS B 2 271 ? 106.485 47.425 27.664 1.00 35.68 771 LYS B N 1
ATOM 4752 C CA . LYS B 2 271 ? 107.541 47.442 26.661 1.00 35.73 771 LYS B CA 1
ATOM 4753 C C . LYS B 2 271 ? 108.561 46.322 26.851 1.00 34.40 771 LYS B C 1
ATOM 4754 O O . LYS B 2 271 ? 108.951 45.661 25.884 1.00 33.12 771 LYS B O 1
ATOM 4760 N N . SER B 2 272 ? 109.011 46.113 28.085 1.00 32.13 772 SER B N 1
ATOM 4761 C CA . SER B 2 272 ? 109.984 45.057 28.328 1.00 32.60 772 SER B CA 1
ATOM 4762 C C . SER B 2 272 ? 109.305 43.704 28.108 1.00 31.76 772 SER B C 1
ATOM 4763 O O . SER B 2 272 ? 109.939 42.745 27.662 1.00 31.09 772 SER B O 1
ATOM 4766 N N . LEU B 2 273 ? 108.013 43.638 28.411 1.00 29.82 773 LEU B N 1
ATOM 4767 C CA . LEU B 2 273 ? 107.259 42.406 28.216 1.00 31.21 773 LEU B CA 1
ATOM 4768 C C . LEU B 2 273 ? 107.182 42.088 26.720 1.00 30.49 773 LEU B C 1
ATOM 4769 O O . LEU B 2 273 ? 107.451 40.958 26.287 1.00 29.76 773 LEU B O 1
ATOM 4774 N N . LEU B 2 274 ? 106.840 43.099 25.929 1.00 29.44 774 LEU B N 1
ATOM 4775 C CA . LEU B 2 274 ? 106.738 42.926 24.488 1.00 29.10 774 LEU B CA 1
ATOM 4776 C C . LEU B 2 274 ? 108.061 42.450 23.894 1.00 28.67 774 LEU B C 1
ATOM 4777 O O . LEU B 2 274 ? 108.096 41.529 23.072 1.00 28.03 774 LEU B O 1
ATOM 4782 N N . GLN B 2 275 ? 109.153 43.078 24.308 1.00 27.33 775 GLN B N 1
ATOM 4783 C CA . GLN B 2 275 ? 110.460 42.712 23.783 1.00 28.25 775 GLN B CA 1
ATOM 4784 C C . GLN B 2 275 ? 110.853 41.285 24.164 1.00 26.59 775 GLN B C 1
ATOM 4785 O O . GLN B 2 275 ? 111.505 40.573 23.387 1.00 24.55 775 GLN B O 1
ATOM 4791 N N . TRP B 2 276 ? 110.450 40.874 25.361 1.00 24.26 776 TRP B N 1
ATOM 4792 C CA . TRP B 2 276 ? 110.754 39.539 25.844 1.00 23.20 776 TRP B CA 1
ATOM 4793 C C . TRP B 2 276 ? 110.003 38.449 25.072 1.00 22.88 776 TRP B C 1
ATOM 4794 O O . TRP B 2 276 ? 110.622 37.504 24.582 1.00 23.34 776 TRP B O 1
ATOM 4805 N N . VAL B 2 277 ? 108.682 38.575 24.955 1.00 22.69 777 VAL B N 1
ATOM 4806 C CA . VAL B 2 277 ? 107.914 37.550 24.253 1.00 23.62 777 VAL B CA 1
ATOM 4807 C C . VAL B 2 277 ? 108.273 37.423 22.774 1.00 25.51 777 VAL B C 1
ATOM 4808 O O . VAL B 2 277 ? 108.383 36.306 22.261 1.00 25.37 777 VAL B O 1
ATOM 4812 N N . THR B 2 278 ? 108.468 38.550 22.089 1.00 25.27 778 THR B N 1
ATOM 4813 C CA . THR B 2 278 ? 108.808 38.492 20.674 1.00 25.02 778 THR B CA 1
ATOM 4814 C C . THR B 2 278 ? 110.140 37.774 20.472 1.00 26.28 778 THR B C 1
ATOM 4815 O O . THR B 2 278 ? 110.358 37.124 19.443 1.00 26.12 778 THR B O 1
ATOM 4819 N N . SER B 2 279 ? 111.020 37.867 21.466 1.00 25.33 779 SER B N 1
ATOM 4820 C CA . SER B 2 279 ? 112.322 37.215 21.388 1.00 26.76 779 SER B CA 1
ATOM 4821 C C . SER B 2 279 ? 112.206 35.717 21.654 1.00 26.09 779 SER B C 1
ATOM 4822 O O . SER B 2 279 ? 113.166 34.969 21.459 1.00 24.85 779 SER B O 1
ATOM 4825 N N . ARG B 2 280 ? 111.034 35.284 22.106 1.00 25.46 780 ARG B N 1
ATOM 4826 C CA . ARG B 2 280 ? 110.822 33.873 22.411 1.00 25.97 780 ARG B CA 1
ATOM 4827 C C . ARG B 2 280 ? 110.480 33.032 21.168 1.00 25.87 780 ARG B C 1
ATOM 4828 O O . ARG B 2 280 ? 110.416 31.806 21.243 1.00 25.39 780 ARG B O 1
ATOM 4836 N N . GLN B 2 281 ? 110.262 33.685 20.029 1.00 25.92 781 GLN B N 1
ATOM 4837 C CA . GLN B 2 281 ? 109.976 32.948 18.801 1.00 27.35 781 GLN B CA 1
ATOM 4838 C C . GLN B 2 281 ? 111.327 32.531 18.205 1.00 27.70 781 GLN B C 1
ATOM 4839 O O . GLN B 2 281 ? 112.214 33.362 18.018 1.00 28.66 781 GLN B O 1
ATOM 4845 N N . MET B 2 282 ? 111.488 31.238 17.931 1.00 28.14 782 MET B N 1
ATOM 4846 C CA . MET B 2 282 ? 112.743 30.712 17.394 1.00 28.62 782 MET B CA 1
ATOM 4847 C C . MET B 2 282 ? 112.938 31.085 15.923 1.00 29.14 782 MET B C 1
ATOM 4848 O O . MET B 2 282 ? 112.086 30.787 15.079 1.00 28.82 782 MET B O 1
ATOM 4853 N N . ARG B 2 283 ? 114.065 31.732 15.624 1.00 28.85 783 ARG B N 1
ATOM 4854 C CA . ARG B 2 283 ? 114.368 32.167 14.258 1.00 28.74 783 ARG B CA 1
ATOM 4855 C C . ARG B 2 283 ? 114.380 31.006 13.267 1.00 27.94 783 ARG B C 1
ATOM 4856 O O . ARG B 2 283 ? 113.910 31.143 12.141 1.00 27.23 783 ARG B O 1
ATOM 4864 N N . PHE B 2 284 ? 114.900 29.855 13.678 1.00 26.60 784 PHE B N 1
ATOM 4865 C CA . PHE B 2 284 ? 114.927 28.722 12.767 1.00 25.19 784 PHE B CA 1
ATOM 4866 C C . PHE B 2 284 ? 113.614 27.941 12.740 1.00 24.21 784 PHE B C 1
ATOM 4867 O O . PHE B 2 284 ? 112.954 27.873 11.703 1.00 23.35 784 PHE B O 1
ATOM 4875 N N . GLU B 2 285 ? 113.235 27.365 13.882 1.00 23.57 785 GLU B N 1
ATOM 4876 C CA . GLU B 2 285 ? 112.019 26.554 13.986 1.00 23.00 785 GLU B CA 1
ATOM 4877 C C . GLU B 2 285 ? 110.702 27.243 13.627 1.00 23.93 785 GLU B C 1
ATOM 4878 O O . GLU B 2 285 ? 109.831 26.628 13.003 1.00 23.95 785 GLU B O 1
ATOM 4884 N N . GLY B 2 286 ? 110.537 28.500 14.037 1.00 22.4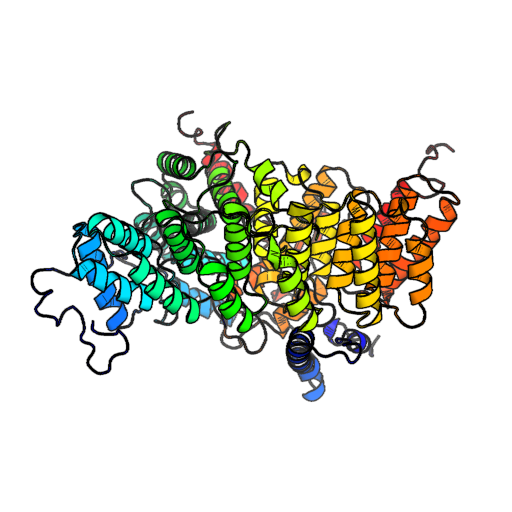0 786 GLY B N 1
ATOM 4885 C CA . GLY B 2 286 ? 109.302 29.207 13.735 1.00 20.91 786 GLY B CA 1
ATOM 4886 C C . GLY B 2 286 ? 108.332 29.218 14.905 1.00 23.08 786 GLY B C 1
ATOM 4887 O O . GLY B 2 286 ? 107.509 30.123 15.026 1.00 21.36 786 GLY B O 1
ATOM 4888 N N . GLY B 2 287 ? 108.424 28.205 15.766 1.00 23.75 787 GLY B N 1
ATOM 4889 C CA . GLY B 2 287 ? 107.560 28.131 16.930 1.00 22.96 787 GLY B CA 1
ATOM 4890 C C . GLY B 2 287 ? 108.175 28.912 18.084 1.00 24.30 787 GLY B C 1
ATOM 4891 O O . GLY B 2 287 ? 109.185 29.599 17.906 1.00 22.68 787 GLY B O 1
ATOM 4892 N N . PHE B 2 288 ? 107.580 28.809 19.268 1.00 24.31 788 PHE B N 1
ATOM 4893 C CA . PHE B 2 288 ? 108.098 29.526 20.433 1.00 24.86 788 PHE B CA 1
ATOM 4894 C C . PHE B 2 288 ? 108.700 28.624 21.503 1.00 24.49 788 PHE B C 1
ATOM 4895 O O . PHE B 2 288 ? 108.334 27.450 21.627 1.00 24.83 788 PHE B O 1
ATOM 4903 N N . GLN B 2 289 ? 109.621 29.196 22.276 1.00 23.58 789 GLN B N 1
ATOM 4904 C CA . GLN B 2 289 ? 110.255 28.502 23.396 1.00 24.00 789 GLN B CA 1
ATOM 4905 C C . GLN B 2 289 ? 109.531 29.055 24.628 1.00 23.05 789 GLN B C 1
ATOM 4906 O O . GLN B 2 289 ? 108.907 30.114 24.542 1.00 23.50 789 GLN B O 1
ATOM 4912 N N . GLY B 2 290 ? 109.615 28.357 25.760 1.00 21.96 790 GLY B N 1
ATOM 4913 C CA . GLY B 2 290 ? 108.934 28.810 26.967 1.00 21.24 790 GLY B CA 1
ATOM 4914 C C . GLY B 2 290 ? 109.721 29.817 27.787 1.00 22.12 790 GLY B C 1
ATOM 4915 O O . GLY B 2 290 ? 109.159 30.584 28.568 1.00 21.55 790 GLY B O 1
ATOM 4916 N N . ARG B 2 291 ? 111.035 29.791 27.625 1.00 21.85 791 ARG B N 1
ATOM 4917 C CA . ARG B 2 291 ? 111.924 30.705 28.322 1.00 22.56 791 ARG B CA 1
ATOM 4918 C C . ARG B 2 291 ? 113.222 30.778 27.533 1.00 22.60 791 ARG B C 1
ATOM 4919 O O . ARG B 2 291 ? 113.508 29.899 26.716 1.00 24.70 791 ARG B O 1
ATOM 4927 N N . CYS B 2 292 ? 113.995 31.831 27.768 1.00 22.36 792 CYS B N 1
ATOM 4928 C CA . CYS B 2 292 ? 115.254 32.034 27.066 1.00 22.53 792 CYS B CA 1
ATOM 4929 C C . CYS B 2 292 ? 116.197 30.838 27.184 1.00 22.87 792 CYS B C 1
ATOM 4930 O O . CYS B 2 292 ? 116.372 30.255 28.261 1.00 21.75 792 CYS B O 1
ATOM 4933 N N . ASN B 2 293 ? 116.802 30.489 26.055 1.00 22.33 793 ASN B N 1
ATOM 4934 C CA . ASN B 2 293 ? 117.739 29.374 25.954 1.00 23.06 793 ASN B CA 1
ATOM 4935 C C . ASN B 2 293 ? 117.209 27.956 26.217 1.00 23.05 793 ASN B C 1
ATOM 4936 O O . ASN B 2 293 ? 117.970 27.056 26.580 1.00 22.07 793 ASN B O 1
ATOM 4941 N N . LYS B 2 294 ? 115.905 27.756 26.050 1.00 22.66 794 LYS B N 1
ATOM 4942 C CA . LYS B 2 294 ? 115.351 26.414 26.185 1.00 23.36 794 LYS B CA 1
ATOM 4943 C C . LYS B 2 294 ? 114.803 26.008 24.808 1.00 23.44 794 LYS B C 1
ATOM 4944 O O . LYS B 2 294 ? 115.054 26.697 23.809 1.00 21.52 794 LYS B O 1
ATOM 4950 N N . LEU B 2 295 ? 114.054 24.913 24.736 1.00 22.98 795 LEU B N 1
ATOM 4951 C CA . LEU B 2 295 ? 113.596 24.450 23.436 1.00 20.67 795 LEU B CA 1
ATOM 4952 C C . LEU B 2 295 ? 112.213 24.866 22.981 1.00 20.23 795 LEU B C 1
ATOM 4953 O O . LEU B 2 295 ? 111.349 25.208 23.779 1.00 21.76 795 LEU B O 1
ATOM 4958 N N . VAL B 2 296 ? 112.028 24.842 21.668 1.00 19.73 796 VAL B N 1
ATOM 4959 C CA . VAL B 2 296 ? 110.767 25.187 21.044 1.00 20.49 796 VAL B CA 1
ATOM 4960 C C . VAL B 2 296 ? 109.739 24.139 21.484 1.00 21.21 796 VAL B C 1
ATOM 4961 O O . VAL B 2 296 ? 110.092 22.991 21.739 1.00 22.06 796 VAL B O 1
ATOM 4965 N N . ASP B 2 297 ? 108.479 24.539 21.591 1.00 20.56 797 ASP B N 1
ATOM 4966 C CA . ASP B 2 297 ? 107.413 23.627 21.994 1.00 19.54 797 ASP B CA 1
ATOM 4967 C C . ASP B 2 297 ? 106.097 24.160 21.449 1.00 20.96 797 ASP B C 1
ATOM 4968 O O . ASP B 2 297 ? 105.754 25.331 21.647 1.00 21.43 797 ASP B O 1
ATOM 4973 N N . GLY B 2 298 ? 105.363 23.285 20.770 1.00 21.21 798 GLY B N 1
ATOM 4974 C CA . GLY B 2 298 ? 104.088 23.656 20.188 1.00 20.78 798 GLY B CA 1
ATOM 4975 C C . GLY B 2 298 ? 103.042 24.264 21.114 1.00 19.81 798 GLY B C 1
ATOM 4976 O O . GLY B 2 298 ? 102.236 25.079 20.654 1.00 19.38 798 GLY B O 1
ATOM 4977 N N . CYS B 2 299 ? 103.020 23.893 22.393 1.00 18.96 799 CYS B N 1
ATOM 4978 C CA . CYS B 2 299 ? 101.998 24.465 23.277 1.00 20.90 799 CYS B CA 1
ATOM 4979 C C . CYS B 2 299 ? 102.211 25.957 23.518 1.00 20.61 799 CYS B C 1
ATOM 4980 O O . CYS B 2 299 ? 101.260 26.675 23.808 1.00 20.04 799 CYS B O 1
ATOM 4983 N N . TYR B 2 300 ? 103.452 26.424 23.380 1.00 21.03 800 TYR B N 1
ATOM 4984 C CA . TYR B 2 300 ? 103.744 27.840 23.572 1.00 20.45 800 TYR B CA 1
ATOM 4985 C C . TYR B 2 300 ? 103.216 28.644 22.393 1.00 22.81 800 TYR B C 1
ATOM 4986 O O . TYR B 2 300 ? 103.243 29.876 22.406 1.00 22.54 800 TYR B O 1
ATOM 4995 N N . SER B 2 301 ? 102.738 27.946 21.366 1.00 21.97 801 SER B N 1
ATOM 4996 C CA . SER B 2 301 ? 102.162 28.634 20.223 1.00 22.80 801 SER B CA 1
ATOM 4997 C C . SER B 2 301 ? 100.994 29.433 20.784 1.00 22.56 801 SER B C 1
ATOM 4998 O O . SER B 2 301 ? 100.521 30.382 20.161 1.00 23.96 801 SER B O 1
ATOM 5001 N N . PHE B 2 302 ? 100.509 29.030 21.956 1.00 21.92 802 PHE B N 1
ATOM 5002 C CA . PHE B 2 302 ? 99.430 29.771 22.580 1.00 21.15 802 PHE B CA 1
ATOM 5003 C C . PHE B 2 302 ? 99.914 30.600 23.771 1.00 21.95 802 PHE B C 1
ATOM 5004 O O . PHE B 2 302 ? 99.736 31.818 23.794 1.00 20.74 802 PHE B O 1
ATOM 5012 N N . TRP B 2 303 ? 100.518 29.946 24.762 1.00 20.89 803 TRP B N 1
ATOM 5013 C CA . TRP B 2 303 ? 100.976 30.675 25.946 1.00 21.77 803 TRP B CA 1
ATOM 5014 C C . TRP B 2 303 ? 101.853 31.877 25.595 1.00 21.63 803 TRP B C 1
ATOM 5015 O O . TRP B 2 303 ? 101.782 32.907 26.260 1.00 22.09 803 TRP B O 1
ATOM 5026 N N . GLN B 2 304 ? 102.681 31.751 24.560 1.00 22.46 804 GLN B N 1
ATOM 5027 C CA . GLN B 2 304 ? 103.552 32.857 24.155 1.00 22.45 804 GLN B CA 1
ATOM 5028 C C . GLN B 2 304 ? 102.896 33.744 23.091 1.00 24.33 804 GLN B C 1
ATOM 5029 O O . GLN B 2 304 ? 102.603 34.909 23.349 1.00 24.98 804 GLN B O 1
ATOM 5035 N N . ALA B 2 305 ? 102.651 33.199 21.903 1.00 24.17 805 ALA B N 1
ATOM 5036 C CA . ALA B 2 305 ? 102.034 33.982 20.838 1.00 25.42 805 ALA B CA 1
ATOM 5037 C C . ALA B 2 305 ? 100.715 34.622 21.280 1.00 25.32 805 ALA B C 1
ATOM 5038 O O . ALA B 2 305 ? 100.353 35.692 20.794 1.00 26.09 805 ALA B O 1
ATOM 5040 N N . GLY B 2 306 ? 100.007 33.965 22.196 1.00 25.28 806 GLY B N 1
ATOM 5041 C CA . GLY B 2 306 ? 98.740 34.484 22.688 1.00 24.59 806 GLY B CA 1
ATOM 5042 C C . GLY B 2 306 ? 98.896 35.798 23.435 1.00 26.66 806 GLY B C 1
ATOM 5043 O O . GLY B 2 306 ? 97.921 36.504 23.689 1.00 24.98 806 GLY B O 1
ATOM 5044 N N . LEU B 2 307 ? 100.130 36.127 23.801 1.00 27.22 807 LEU B N 1
ATOM 5045 C CA . LEU B 2 307 ? 100.398 37.368 24.511 1.00 27.49 807 LEU B CA 1
ATOM 5046 C C . LEU B 2 307 ? 100.329 38.566 23.571 1.00 28.57 807 LEU B C 1
ATOM 5047 O O . LEU B 2 307 ? 99.971 39.668 23.986 1.00 28.51 807 LEU B O 1
ATOM 5052 N N . LEU B 2 308 ? 100.666 38.353 22.306 1.00 27.41 808 LEU B N 1
ATOM 5053 C CA . LEU B 2 308 ? 100.655 39.454 21.358 1.00 28.38 808 LEU B CA 1
ATOM 5054 C C . LEU B 2 308 ? 99.279 40.068 21.175 1.00 27.89 808 LEU B C 1
ATOM 5055 O O . LEU B 2 308 ? 99.144 41.286 21.136 1.00 28.87 808 LEU B O 1
ATOM 5060 N N . PRO B 2 309 ? 98.235 39.242 21.065 1.00 28.62 809 PRO B N 1
ATOM 5061 C CA . PRO B 2 309 ? 96.914 39.856 20.907 1.00 28.21 809 PRO B CA 1
ATOM 5062 C C . PRO B 2 309 ? 96.587 40.658 22.177 1.00 28.63 809 PRO B C 1
ATOM 5063 O O . PRO B 2 309 ? 95.935 41.700 22.119 1.00 27.84 809 PRO B O 1
ATOM 5067 N N . LEU B 2 310 ? 97.055 40.168 23.325 1.00 28.84 810 LEU B N 1
ATOM 5068 C CA . LEU B 2 310 ? 96.815 40.845 24.598 1.00 27.99 810 LEU B CA 1
ATOM 5069 C C . LEU B 2 310 ? 97.578 42.168 24.669 1.00 29.02 810 LEU B C 1
ATOM 5070 O O . LEU B 2 310 ? 97.044 43.176 25.140 1.00 28.24 810 LEU B O 1
ATOM 5075 N N . LEU B 2 311 ? 98.827 42.159 24.208 1.00 29.00 811 LEU B N 1
ATOM 5076 C CA . LEU B 2 311 ? 99.655 43.360 24.211 1.00 31.46 811 LEU B CA 1
ATOM 5077 C C . LEU B 2 311 ? 99.139 44.366 23.193 1.00 34.34 811 LEU B C 1
ATOM 5078 O O . LEU B 2 311 ? 99.174 45.572 23.424 1.00 32.88 811 LEU B O 1
ATOM 5083 N N . HIS B 2 312 ? 98.664 43.865 22.059 1.00 38.23 812 HIS B N 1
ATOM 5084 C CA . HIS B 2 312 ? 98.138 44.740 21.026 1.00 41.14 812 HIS B CA 1
ATOM 5085 C C . HIS B 2 312 ? 96.968 45.527 21.615 1.00 42.92 812 HIS B C 1
ATOM 5086 O O . HIS B 2 312 ? 96.901 46.747 21.483 1.00 43.82 812 HIS B O 1
ATOM 5093 N N . ARG B 2 313 ? 96.056 44.814 22.271 1.00 44.10 813 ARG B N 1
ATOM 5094 C CA . ARG B 2 313 ? 94.883 45.421 22.887 1.00 45.43 813 ARG B CA 1
ATOM 5095 C C . ARG B 2 313 ? 95.263 46.423 23.974 1.00 45.52 813 ARG B C 1
ATOM 5096 O O . ARG B 2 313 ? 94.648 47.483 24.085 1.00 46.08 813 ARG B O 1
ATOM 5104 N N . ALA B 2 314 ? 96.277 46.092 24.769 1.00 45.04 814 ALA B N 1
ATOM 5105 C CA . ALA B 2 314 ? 96.719 46.973 25.847 1.00 44.70 814 ALA B CA 1
ATOM 5106 C C . ALA B 2 314 ? 97.395 48.235 25.321 1.00 44.40 814 ALA B C 1
ATOM 5107 O O . ALA B 2 314 ? 97.129 49.333 25.803 1.00 44.25 814 ALA B O 1
ATOM 5109 N N . LEU B 2 315 ? 98.272 48.074 24.338 1.00 44.46 815 LEU B N 1
ATOM 5110 C CA . LEU B 2 315 ? 98.980 49.206 23.758 1.00 45.80 815 LEU B CA 1
ATOM 5111 C C . LEU B 2 315 ? 98.023 50.117 22.997 1.00 47.67 815 LEU B C 1
ATOM 5112 O O . LEU B 2 315 ? 98.144 51.340 23.047 1.00 48.08 815 LEU B O 1
ATOM 5117 N N . HIS B 2 316 ? 97.076 49.513 22.289 1.00 49.60 816 HIS B N 1
ATOM 5118 C CA . HIS B 2 316 ? 96.091 50.265 21.528 1.00 51.11 816 HIS B CA 1
ATOM 5119 C C . HIS B 2 316 ? 95.187 51.033 22.493 1.00 52.10 816 HIS B C 1
ATOM 5120 O O . HIS B 2 316 ? 94.737 52.139 22.188 1.00 52.12 816 HIS B O 1
ATOM 5127 N N . ALA B 2 317 ? 94.932 50.446 23.659 1.00 52.34 817 ALA B N 1
ATOM 5128 C CA . ALA B 2 317 ? 94.093 51.086 24.669 1.00 52.59 817 ALA B CA 1
ATOM 5129 C C . ALA B 2 317 ? 94.811 52.323 25.200 1.00 53.55 817 ALA B C 1
ATOM 5130 O O . ALA B 2 317 ? 94.189 53.226 25.757 1.00 53.76 817 ALA B O 1
ATOM 5132 N N . GLN B 2 318 ? 96.128 52.350 25.029 1.00 54.05 818 GLN B N 1
ATOM 5133 C CA . GLN B 2 318 ? 96.934 53.482 25.466 1.00 54.47 818 GLN B CA 1
ATOM 5134 C C . GLN B 2 318 ? 97.110 54.448 24.302 1.00 53.93 818 GLN B C 1
ATOM 5135 O O . GLN B 2 318 ? 97.829 55.441 24.409 1.00 54.16 818 GLN B O 1
ATOM 5141 N N . GLY B 2 319 ? 96.458 54.137 23.187 1.00 53.43 819 GLY B N 1
ATOM 5142 C CA . GLY B 2 319 ? 96.538 54.983 22.010 1.00 52.87 819 GLY B CA 1
ATOM 5143 C C . GLY B 2 319 ? 97.812 54.853 21.193 1.00 52.97 819 GLY B C 1
ATOM 5144 O O . GLY B 2 319 ? 98.172 55.777 20.464 1.00 53.81 819 GLY B O 1
ATOM 5145 N N . ASP B 2 320 ? 98.499 53.719 21.301 1.00 51.59 820 ASP B N 1
ATOM 5146 C CA . ASP B 2 320 ? 99.731 53.520 20.545 1.00 50.30 820 ASP B CA 1
ATOM 5147 C C . ASP B 2 320 ? 99.419 53.702 19.060 1.00 49.98 820 ASP B C 1
ATOM 5148 O O . ASP B 2 320 ? 98.614 52.964 18.489 1.00 50.61 820 ASP B O 1
ATOM 5153 N N . PRO B 2 321 ? 100.056 54.691 18.416 1.00 49.56 821 PRO B N 1
ATOM 5154 C CA . PRO B 2 321 ? 99.849 54.986 16.995 1.00 49.27 821 PRO B CA 1
ATOM 5155 C C . PRO B 2 321 ? 100.652 54.138 16.006 1.00 48.87 821 PRO B C 1
ATOM 5156 O O . PRO B 2 321 ? 100.351 54.128 14.811 1.00 49.07 821 PRO B O 1
ATOM 5160 N N . ALA B 2 322 ? 101.669 53.435 16.491 1.00 48.26 822 ALA B N 1
ATOM 5161 C CA . ALA B 2 322 ? 102.508 52.628 15.608 1.00 46.53 822 ALA B CA 1
ATOM 5162 C C . ALA B 2 322 ? 102.025 51.193 15.405 1.00 46.23 822 ALA B C 1
ATOM 5163 O O . ALA B 2 322 ? 102.586 50.462 14.586 1.00 45.43 822 ALA B O 1
ATOM 5165 N N . LEU B 2 323 ? 100.986 50.795 16.135 1.00 44.95 823 LEU B N 1
ATOM 5166 C CA . LEU B 2 323 ? 100.448 49.437 16.032 1.00 44.58 823 LEU B CA 1
ATOM 5167 C C . LEU B 2 323 ? 99.943 49.036 14.647 1.00 45.49 823 LEU B C 1
ATOM 5168 O O . LEU B 2 323 ? 99.101 49.721 14.064 1.00 46.32 823 LEU B O 1
ATOM 5173 N N . SER B 2 324 ? 100.447 47.916 14.132 1.00 44.87 824 SER B N 1
ATOM 5174 C CA . SER B 2 324 ? 100.017 47.415 12.830 1.00 43.58 824 SER B CA 1
ATOM 5175 C C . SER B 2 324 ? 98.508 47.243 12.851 1.00 43.83 824 SER B C 1
ATOM 5176 O O . SER B 2 324 ? 97.918 47.048 13.910 1.00 42.45 824 SER B O 1
ATOM 5179 N N . MET B 2 325 ? 97.885 47.318 11.681 1.00 45.68 825 MET B N 1
ATOM 5180 C CA . MET B 2 325 ? 96.442 47.165 11.584 1.00 47.64 825 MET B CA 1
ATOM 5181 C C . MET B 2 325 ? 96.051 45.898 10.837 1.00 46.63 825 MET B C 1
ATOM 5182 O O . MET B 2 325 ? 94.889 45.720 10.465 1.00 45.78 825 MET B O 1
ATOM 5187 N N . SER B 2 326 ? 97.021 45.011 10.634 1.00 45.12 826 SER B N 1
ATOM 5188 C CA . SER B 2 326 ? 96.764 43.762 9.929 1.00 44.11 826 SER B CA 1
ATOM 5189 C C . SER B 2 326 ? 97.470 42.535 10.517 1.00 42.44 826 SER B C 1
ATOM 5190 O O . SER B 2 326 ? 97.067 41.408 10.244 1.00 43.43 826 SER B O 1
ATOM 5193 N N . HIS B 2 327 ? 98.511 42.744 11.318 1.00 40.84 827 HIS B N 1
ATOM 5194 C CA . HIS B 2 327 ? 99.252 41.625 11.900 1.00 39.47 827 HIS B CA 1
ATOM 5195 C C . HIS B 2 327 ? 99.605 41.772 13.383 1.00 38.24 827 HIS B C 1
ATOM 5196 O O . HIS B 2 327 ? 99.711 42.886 13.903 1.00 37.67 827 HIS B O 1
ATOM 5203 N N . TRP B 2 328 ? 99.784 40.632 14.053 1.00 36.16 828 TRP B N 1
ATOM 5204 C CA . TRP B 2 328 ? 100.187 40.602 15.462 1.00 33.22 828 TRP B CA 1
ATOM 5205 C C . TRP B 2 328 ? 101.696 40.795 15.405 1.00 32.08 828 TRP B C 1
ATOM 5206 O O . TRP B 2 328 ? 102.299 40.589 14.351 1.00 32.39 828 TRP B O 1
ATOM 5217 N N . MET B 2 329 ? 102.323 41.160 16.518 1.00 30.69 829 MET B N 1
ATOM 5218 C CA . MET B 2 329 ? 103.765 41.363 16.480 1.00 30.98 829 MET B CA 1
ATOM 5219 C C . MET B 2 329 ? 104.654 40.128 16.627 1.00 30.65 829 MET B C 1
ATOM 5220 O O . MET B 2 329 ? 105.558 40.085 17.465 1.00 30.66 829 MET B O 1
ATOM 5225 N N . PHE B 2 330 ? 104.383 39.128 15.793 1.00 28.85 830 PHE B N 1
ATOM 5226 C CA . PHE B 2 330 ? 105.175 37.899 15.749 1.00 28.47 830 PHE B CA 1
ATOM 5227 C C . PHE B 2 330 ? 105.018 37.342 14.335 1.00 28.06 830 PHE B C 1
ATOM 5228 O O . PHE B 2 330 ? 104.076 37.701 13.628 1.00 28.30 830 PHE B O 1
ATOM 5236 N N . HIS B 2 331 ? 105.948 36.495 13.908 1.00 28.00 831 HIS B N 1
ATOM 5237 C CA . HIS B 2 331 ? 105.888 35.938 12.561 1.00 27.09 831 HIS B CA 1
ATOM 5238 C C . HIS B 2 331 ? 104.748 34.918 12.475 1.00 27.27 831 HIS B C 1
ATOM 5239 O O . HIS B 2 331 ? 104.920 33.741 12.797 1.00 26.31 831 HIS B O 1
ATOM 5246 N N . GLN B 2 332 ? 103.578 35.381 12.045 1.00 25.87 832 GLN B N 1
ATOM 5247 C CA . GLN B 2 332 ? 102.411 34.516 11.929 1.00 26.83 832 GLN B CA 1
ATOM 5248 C C . GLN B 2 332 ? 102.618 33.355 10.975 1.00 27.27 832 GLN B C 1
ATOM 5249 O O . GLN B 2 332 ? 102.241 32.218 11.271 1.00 27.23 832 GLN B O 1
ATOM 5255 N N . GLN B 2 333 ? 103.215 33.648 9.828 1.00 26.96 833 GLN B N 1
ATOM 5256 C CA . GLN B 2 333 ? 103.471 32.630 8.829 1.00 27.49 833 GLN B CA 1
ATOM 5257 C C . GLN B 2 333 ? 104.401 31.534 9.360 1.00 26.49 833 GLN B C 1
ATOM 5258 O O . GLN B 2 333 ? 104.103 30.346 9.235 1.00 25.98 833 GLN B O 1
ATOM 5264 N N . ALA B 2 334 ? 105.519 31.930 9.959 1.00 25.56 834 ALA B N 1
ATOM 5265 C CA . ALA B 2 334 ? 106.473 30.961 10.489 1.00 25.47 834 ALA B CA 1
ATOM 5266 C C . ALA B 2 334 ? 105.848 30.060 11.561 1.00 25.58 834 ALA B C 1
ATOM 5267 O O . ALA B 2 334 ? 106.108 28.858 11.593 1.00 25.07 834 ALA B O 1
ATOM 5269 N N . LEU B 2 335 ? 105.021 30.630 12.432 1.00 24.66 835 LEU B N 1
ATOM 5270 C CA . LEU B 2 335 ? 104.387 29.828 13.470 1.00 26.31 835 LEU B CA 1
ATOM 5271 C C . LEU B 2 335 ? 103.481 28.772 12.836 1.00 27.05 835 LEU B C 1
ATOM 5272 O O . LEU B 2 335 ? 103.528 27.600 13.216 1.00 28.68 835 LEU B O 1
ATOM 5277 N N . GLN B 2 336 ? 102.659 29.187 11.875 1.00 26.58 836 GLN B N 1
ATOM 5278 C CA . GLN B 2 336 ? 101.769 28.252 11.192 1.00 27.62 836 GLN B CA 1
ATOM 5279 C C . GLN B 2 336 ? 102.556 27.138 10.503 1.00 27.34 836 GLN B C 1
ATOM 5280 O O . GLN B 2 336 ? 102.133 25.981 10.491 1.00 27.78 836 GLN B O 1
ATOM 5286 N N . GLU B 2 337 ? 103.702 27.491 9.931 1.00 25.91 837 GLU B N 1
ATOM 5287 C CA . GLU B 2 337 ? 104.529 26.515 9.253 1.00 26.45 837 GLU B CA 1
ATOM 5288 C C . GLU B 2 337 ? 105.066 25.496 10.242 1.00 27.71 837 GLU B C 1
ATOM 5289 O O . GLU B 2 337 ? 105.051 24.290 9.972 1.00 27.69 837 GLU B O 1
ATOM 5295 N N . TYR B 2 338 ? 105.535 25.977 11.391 1.00 27.57 838 TYR B N 1
ATOM 5296 C CA . TYR B 2 338 ? 106.073 25.088 12.413 1.00 26.49 838 TYR B CA 1
ATOM 5297 C C . TYR B 2 338 ? 105.018 24.093 12.883 1.00 26.55 838 TYR B C 1
ATOM 5298 O O . TYR B 2 338 ? 105.274 22.886 12.954 1.00 26.92 838 TYR B O 1
ATOM 5307 N N . ILE B 2 339 ? 103.837 24.612 13.205 1.00 24.10 839 ILE B N 1
ATOM 5308 C CA . ILE B 2 339 ? 102.745 23.786 13.691 1.00 24.16 839 ILE B CA 1
ATOM 5309 C C . ILE B 2 339 ? 102.287 22.758 12.669 1.00 25.15 839 ILE B C 1
ATOM 5310 O O . ILE B 2 339 ? 102.197 21.564 12.970 1.00 24.77 839 ILE B O 1
ATOM 5315 N N . LEU B 2 340 ? 101.999 23.230 11.461 1.00 25.58 840 LEU B N 1
ATOM 5316 C CA . LEU B 2 340 ? 101.511 22.364 10.394 1.00 25.25 840 LEU B CA 1
ATOM 5317 C C . LEU B 2 340 ? 102.516 21.320 9.934 1.00 25.41 840 LEU B C 1
ATOM 5318 O O . LEU B 2 340 ? 102.157 20.163 9.740 1.00 26.13 840 LEU B O 1
ATOM 5323 N N . MET B 2 341 ? 103.773 21.715 9.780 1.00 26.43 841 MET B N 1
ATOM 5324 C CA . MET B 2 341 ? 104.797 20.786 9.330 1.00 28.54 841 MET B CA 1
ATOM 5325 C C . MET B 2 341 ? 105.449 19.942 10.414 1.00 29.00 841 MET B C 1
ATOM 5326 O O . MET B 2 341 ? 105.876 18.826 10.141 1.00 29.50 841 MET B O 1
ATOM 5331 N N . CYS B 2 342 ? 105.514 20.454 11.641 1.00 29.96 842 CYS B N 1
ATOM 5332 C CA . CYS B 2 342 ? 106.186 19.724 12.719 1.00 29.57 842 CYS B CA 1
ATOM 5333 C C . CYS B 2 342 ? 105.368 19.229 13.905 1.00 28.85 842 CYS B C 1
ATOM 5334 O O . CYS B 2 342 ? 105.831 18.359 14.647 1.00 30.25 842 CYS B O 1
ATOM 5337 N N . CYS B 2 343 ? 104.166 19.756 14.092 1.00 26.77 843 CYS B N 1
ATOM 5338 C CA . CYS B 2 343 ? 103.382 19.374 15.260 1.00 27.28 843 CYS B CA 1
ATOM 5339 C C . CYS B 2 343 ? 102.173 18.462 15.085 1.00 27.73 843 CYS B C 1
ATOM 5340 O O . CYS B 2 343 ? 101.438 18.221 16.048 1.00 28.50 843 CYS B O 1
ATOM 5343 N N . GLN B 2 344 ? 101.953 17.944 13.882 1.00 26.85 844 GLN B N 1
ATOM 5344 C CA . GLN B 2 344 ? 100.815 17.054 13.682 1.00 28.13 844 GLN B CA 1
ATOM 5345 C C . GLN B 2 344 ? 101.227 15.589 13.716 1.00 28.49 844 GLN B C 1
ATOM 5346 O O . GLN B 2 344 ? 102.251 15.206 13.151 1.00 28.28 844 GLN B O 1
ATOM 5352 N N . CYS B 2 345 ? 100.431 14.778 14.396 1.00 28.74 845 CYS B N 1
ATOM 5353 C CA . CYS B 2 345 ? 100.681 13.348 14.437 1.00 30.49 845 CYS B CA 1
ATOM 5354 C C . CYS B 2 345 ? 99.837 12.814 13.276 1.00 31.09 845 CYS B C 1
ATOM 5355 O O . CYS B 2 345 ? 98.675 13.198 13.120 1.00 30.72 845 CYS B O 1
ATOM 5358 N N . PRO B 2 346 ? 100.410 11.937 12.437 1.00 32.13 846 PRO B N 1
ATOM 5359 C CA . PRO B 2 346 ? 99.667 11.381 11.298 1.00 32.24 846 PRO B CA 1
ATOM 5360 C C . PRO B 2 346 ? 98.384 10.652 11.701 1.00 32.14 846 PRO B C 1
ATOM 5361 O O . PRO B 2 346 ? 97.413 10.618 10.946 1.00 33.38 846 PRO B O 1
ATOM 5365 N N . ALA B 2 347 ? 98.378 10.080 12.900 1.00 31.68 847 ALA B N 1
ATOM 5366 C CA . ALA B 2 347 ? 97.209 9.359 13.397 1.00 30.85 847 ALA B CA 1
ATOM 5367 C C . ALA B 2 347 ? 96.173 10.302 14.017 1.00 30.28 847 ALA B C 1
ATOM 5368 O O . ALA B 2 347 ? 95.113 9.858 14.472 1.00 29.52 847 ALA B O 1
ATOM 5370 N N . GLY B 2 348 ? 96.482 11.597 14.038 1.00 29.18 848 GLY B N 1
ATOM 5371 C CA . GLY B 2 348 ? 95.574 12.566 14.624 1.00 27.93 848 GLY B CA 1
ATOM 5372 C C . GLY B 2 348 ? 96.124 13.098 15.934 1.00 28.79 848 GLY B C 1
ATOM 5373 O O . GLY B 2 348 ? 96.807 12.379 16.669 1.00 28.94 848 GLY B O 1
ATOM 5374 N N . GLY B 2 349 ? 95.827 14.360 16.234 1.00 28.66 849 GLY B N 1
ATOM 5375 C CA . GLY B 2 349 ? 96.319 14.962 17.460 1.00 26.99 849 GLY B CA 1
ATOM 5376 C C . GLY B 2 349 ? 97.601 15.725 17.184 1.00 27.29 849 GLY B C 1
ATOM 5377 O O . GLY B 2 349 ? 98.260 15.480 16.167 1.00 26.67 849 GLY B O 1
ATOM 5378 N N . LEU B 2 350 ? 97.959 16.655 18.067 1.00 25.91 850 LEU B N 1
ATOM 5379 C CA . LEU B 2 350 ? 99.174 17.430 17.873 1.00 24.88 850 LEU B CA 1
ATOM 5380 C C . LEU B 2 350 ? 100.174 17.230 18.998 1.00 24.85 850 LEU B C 1
ATOM 5381 O O . LEU B 2 350 ? 99.883 16.590 20.002 1.00 24.03 850 LEU B O 1
ATOM 5386 N N . LEU B 2 351 ? 101.367 17.776 18.821 1.00 23.70 851 LEU B N 1
ATOM 5387 C CA . LEU B 2 351 ? 102.390 17.559 19.821 1.00 25.19 851 LEU B CA 1
ATOM 5388 C C . LEU B 2 351 ? 103.436 18.645 19.992 1.00 25.23 851 LEU B C 1
ATOM 5389 O O . LEU B 2 351 ? 103.499 19.581 19.203 1.00 25.45 851 LEU B O 1
ATOM 5394 N N . ASP B 2 352 ? 104.233 18.472 21.042 1.00 24.52 852 ASP B N 1
ATOM 5395 C CA . ASP B 2 352 ? 105.323 19.362 21.427 1.00 24.65 852 ASP B CA 1
ATOM 5396 C C . ASP B 2 352 ? 106.233 19.679 20.234 1.00 24.89 852 ASP B C 1
ATOM 5397 O O . ASP B 2 352 ? 106.244 20.796 19.726 1.00 25.54 852 ASP B O 1
ATOM 5402 N N . LYS B 2 353 ? 107.005 18.688 19.807 1.00 25.23 853 LYS B N 1
ATOM 5403 C CA . LYS B 2 353 ? 107.925 18.847 18.686 1.00 26.39 853 LYS B CA 1
ATOM 5404 C C . LYS B 2 353 ? 108.159 17.465 18.062 1.00 28.34 853 LYS B C 1
ATOM 5405 O O . LYS B 2 353 ? 107.776 16.449 18.642 1.00 27.90 853 LYS B O 1
ATOM 5411 N N . PRO B 2 354 ? 108.774 17.409 16.865 1.00 29.57 854 PRO B N 1
ATOM 5412 C CA . PRO B 2 354 ? 109.021 16.107 16.235 1.00 29.78 854 PRO B CA 1
ATOM 5413 C C . PRO B 2 354 ? 109.766 15.191 17.201 1.00 30.47 854 PRO B C 1
ATOM 5414 O O . PRO B 2 354 ? 110.765 15.587 17.801 1.00 30.70 854 PRO B O 1
ATOM 5418 N N . GLY B 2 355 ? 109.277 13.969 17.361 1.00 31.28 855 GLY B N 1
ATOM 5419 C CA . GLY B 2 355 ? 109.931 13.056 18.280 1.00 32.03 855 GLY B CA 1
ATOM 5420 C C . GLY B 2 355 ? 109.116 12.883 19.546 1.00 32.92 855 GLY B C 1
ATOM 5421 O O . GLY B 2 355 ? 109.295 11.913 20.280 1.00 33.64 855 GLY B O 1
ATOM 5422 N N . LYS B 2 356 ? 108.224 13.832 19.811 1.00 32.47 856 LYS B N 1
ATOM 5423 C CA . LYS B 2 356 ? 107.359 13.758 20.980 1.00 32.78 856 LYS B CA 1
ATOM 5424 C C . LYS B 2 356 ? 106.043 13.117 20.555 1.00 33.11 856 LYS B C 1
ATOM 5425 O O . LYS B 2 356 ? 105.659 13.174 19.385 1.00 34.20 856 LYS B O 1
ATOM 5431 N N . SER B 2 357 ? 105.352 12.497 21.501 1.00 32.66 857 SER B N 1
ATOM 5432 C CA . SER B 2 357 ? 104.081 11.864 21.189 1.00 31.94 857 SER B CA 1
ATOM 5433 C C . SER B 2 357 ? 102.927 12.815 21.483 1.00 30.31 857 SER B C 1
ATOM 5434 O O . SER B 2 357 ? 103.035 13.714 22.319 1.00 30.56 857 SER B O 1
ATOM 5437 N N . ARG B 2 358 ? 101.828 12.607 20.776 1.00 27.49 858 ARG B N 1
ATOM 5438 C CA . ARG B 2 358 ? 100.631 13.418 20.917 1.00 26.97 858 ARG B CA 1
ATOM 5439 C C . ARG B 2 358 ? 99.983 13.296 22.294 1.00 26.06 858 ARG B C 1
ATOM 5440 O O . ARG B 2 358 ? 100.225 12.348 23.033 1.00 27.07 858 ARG B O 1
ATOM 5448 N N . ASP B 2 359 ? 99.148 14.272 22.618 1.00 24.81 859 ASP B N 1
ATOM 5449 C CA . ASP B 2 359 ? 98.379 14.290 23.855 1.00 23.75 859 ASP B CA 1
ATOM 5450 C C . ASP B 2 359 ? 97.356 15.402 23.701 1.00 22.59 859 ASP B C 1
ATOM 5451 O O . ASP B 2 359 ? 97.535 16.307 22.885 1.00 22.96 859 ASP B O 1
ATOM 5456 N N . PHE B 2 360 ? 96.269 15.333 24.457 1.00 21.99 860 PHE B N 1
ATOM 5457 C CA . PHE B 2 360 ? 95.231 16.337 24.321 1.00 22.57 860 PHE B CA 1
ATOM 5458 C C . PHE B 2 360 ? 95.634 17.747 24.719 1.00 23.13 860 PHE B C 1
ATOM 5459 O O . PHE B 2 360 ? 95.071 18.714 24.211 1.00 23.58 860 PHE B O 1
ATOM 5467 N N . TYR B 2 361 ? 96.622 17.863 25.601 1.00 22.35 861 TYR B N 1
ATOM 5468 C CA . TYR B 2 361 ? 97.109 19.163 26.031 1.00 21.60 861 TYR B CA 1
ATOM 5469 C C . TYR B 2 361 ? 97.700 19.898 24.820 1.00 21.96 861 TYR B C 1
ATOM 5470 O O . TYR B 2 361 ? 97.309 21.030 24.513 1.00 20.84 861 TYR B O 1
ATOM 5479 N N . HIS B 2 362 ? 98.641 19.258 24.130 1.00 20.63 862 HIS B N 1
ATOM 5480 C CA . HIS B 2 362 ? 99.249 19.883 22.966 1.00 21.06 862 HIS B CA 1
ATOM 5481 C C . HIS B 2 362 ? 98.281 20.017 21.792 1.00 21.72 862 HIS B C 1
ATOM 5482 O O . HIS B 2 362 ? 98.406 20.927 20.973 1.00 23.57 862 HIS B O 1
ATOM 5489 N N . THR B 2 363 ? 97.312 19.117 21.715 1.00 20.97 863 THR B N 1
ATOM 5490 C CA . THR B 2 363 ? 96.321 19.183 20.648 1.00 21.22 863 THR B CA 1
ATOM 5491 C C . THR B 2 363 ? 95.515 20.471 20.832 1.00 21.47 863 THR B C 1
ATOM 5492 O O . THR B 2 363 ? 95.205 21.174 19.871 1.00 22.97 863 THR B O 1
ATOM 5496 N N . CYS B 2 364 ? 95.189 20.775 22.083 1.00 21.76 864 CYS B N 1
ATOM 5497 C CA . CYS B 2 364 ? 94.421 21.967 22.411 1.00 23.08 864 CYS B CA 1
ATOM 5498 C C . CYS B 2 364 ? 95.204 23.243 22.095 1.00 23.47 864 CYS B C 1
ATOM 5499 O O . CYS B 2 364 ? 94.764 24.072 21.298 1.00 24.49 864 CYS B O 1
ATOM 5502 N N . TYR B 2 365 ? 96.384 23.381 22.689 1.00 23.02 865 TYR B N 1
ATOM 5503 C CA . TYR B 2 365 ? 97.174 24.584 22.492 1.00 22.46 865 TYR B CA 1
ATOM 5504 C C . TYR B 2 365 ? 97.845 24.794 21.146 1.00 22.56 865 TYR B C 1
ATOM 5505 O O . TYR B 2 365 ? 98.071 25.941 20.751 1.00 22.62 865 TYR B O 1
ATOM 5514 N N . CYS B 2 366 ? 98.153 23.725 20.421 1.00 23.57 866 CYS B N 1
ATOM 5515 C CA . CYS B 2 366 ? 98.746 23.921 19.097 1.00 24.70 866 CYS B CA 1
ATOM 5516 C C . CYS B 2 366 ? 97.685 24.537 18.185 1.00 24.95 866 CYS B C 1
ATOM 5517 O O . CYS B 2 366 ? 97.971 25.450 17.409 1.00 25.40 866 CYS B O 1
ATOM 5520 N N . LEU B 2 367 ? 96.458 24.034 18.284 1.00 24.27 867 LEU B N 1
ATOM 5521 C CA . LEU B 2 367 ? 95.368 24.549 17.467 1.00 24.61 867 LEU B CA 1
ATOM 5522 C C . LEU B 2 367 ? 95.018 25.971 17.899 1.00 25.42 867 LEU B C 1
ATOM 5523 O O . LEU B 2 367 ? 94.781 26.831 17.054 1.00 26.18 867 LEU B O 1
ATOM 5528 N N . SER B 2 368 ? 94.989 26.215 19.210 1.00 24.76 868 SER B N 1
ATOM 5529 C CA . SER B 2 368 ? 94.688 27.547 19.731 1.00 24.87 868 SER B CA 1
ATOM 5530 C C . SER B 2 368 ? 95.707 28.536 19.161 1.00 25.21 868 SER B C 1
ATOM 5531 O O . SER B 2 368 ? 95.352 29.632 18.718 1.00 25.79 868 SER B O 1
ATOM 5534 N N . GLY B 2 369 ? 96.974 28.135 19.175 1.00 26.22 869 GLY B N 1
ATOM 5535 C CA . GLY B 2 369 ? 98.028 28.981 18.649 1.00 25.34 869 GLY B CA 1
ATOM 5536 C C . GLY B 2 369 ? 97.880 29.165 17.149 1.00 27.63 869 GLY B C 1
ATOM 5537 O O . GLY B 2 369 ? 98.115 30.257 16.627 1.00 29.72 869 GLY B O 1
ATOM 5538 N N . LEU B 2 370 ? 97.487 28.108 16.442 1.00 27.36 870 LEU B N 1
ATOM 5539 C CA . LEU B 2 370 ? 97.322 28.203 14.994 1.00 26.75 870 LEU B CA 1
ATOM 5540 C C . LEU B 2 370 ? 96.237 29.229 14.691 1.00 26.56 870 LEU B C 1
ATOM 5541 O O . LEU B 2 370 ? 96.383 30.049 13.786 1.00 27.17 870 LEU B O 1
ATOM 5546 N N . SER B 2 371 ? 95.154 29.183 15.458 1.00 26.35 871 SER B N 1
ATOM 5547 C CA . SER B 2 371 ? 94.049 30.112 15.277 1.00 28.13 871 SER B CA 1
ATOM 5548 C C . SER B 2 371 ? 94.525 31.548 15.494 1.00 29.37 871 SER B C 1
ATOM 5549 O O . SER B 2 371 ? 94.249 32.429 14.679 1.00 29.22 871 SER B O 1
ATOM 5552 N N . ILE B 2 372 ? 95.238 31.778 16.595 1.00 29.52 872 ILE B N 1
ATOM 5553 C CA . ILE B 2 372 ? 95.771 33.106 16.892 1.00 29.14 872 ILE B CA 1
ATOM 5554 C C . ILE B 2 372 ? 96.566 33.624 15.681 1.00 29.09 872 ILE B C 1
ATOM 5555 O O . ILE B 2 372 ? 96.386 34.759 15.244 1.00 29.24 872 ILE B O 1
ATOM 5560 N N . ALA B 2 373 ? 97.439 32.773 15.147 1.00 29.10 873 ALA B N 1
ATOM 5561 C CA . ALA B 2 373 ? 98.296 33.118 14.015 1.00 28.77 873 ALA B CA 1
ATOM 5562 C C . ALA B 2 373 ? 97.573 33.331 12.683 1.00 30.37 873 ALA B C 1
ATOM 5563 O O . ALA B 2 373 ? 98.136 33.914 11.754 1.00 29.47 873 ALA B O 1
ATOM 5565 N N . GLN B 2 374 ? 96.340 32.846 12.582 1.00 31.25 874 GLN B N 1
ATOM 5566 C CA . GLN B 2 374 ? 95.570 32.991 11.354 1.00 32.24 874 GLN B CA 1
ATOM 5567 C C . GLN B 2 374 ? 94.643 34.195 11.417 1.00 34.08 874 GLN B C 1
ATOM 5568 O O . GLN B 2 374 ? 94.329 34.795 10.393 1.00 35.35 874 GLN B O 1
ATOM 5574 N N . HIS B 2 375 ? 94.202 34.549 12.617 1.00 34.27 875 HIS B N 1
ATOM 5575 C CA . HIS B 2 375 ? 93.272 35.651 12.753 1.00 36.28 875 HIS B CA 1
ATOM 5576 C C . HIS B 2 375 ? 93.752 36.864 13.514 1.00 38.09 875 HIS B C 1
ATOM 5577 O O . HIS B 2 375 ? 94.055 36.788 14.705 1.00 37.55 875 HIS B O 1
ATOM 5584 N N . PHE B 2 376 ? 93.811 37.985 12.805 1.00 40.36 876 PHE B N 1
ATOM 5585 C CA . PHE B 2 376 ? 94.187 39.259 13.394 1.00 42.83 876 PHE B CA 1
ATOM 5586 C C . PHE B 2 376 ? 92.913 40.093 13.458 1.00 44.93 876 PHE B C 1
ATOM 5587 O O . PHE B 2 376 ? 92.121 40.096 12.513 1.00 44.11 876 PHE B O 1
ATOM 5595 N N . GLY B 2 377 ? 92.721 40.807 14.562 1.00 47.45 877 GLY B N 1
ATOM 5596 C CA . GLY B 2 377 ? 91.535 41.627 14.698 1.00 50.73 877 GLY B CA 1
ATOM 5597 C C . GLY B 2 377 ? 91.673 42.697 15.761 1.00 53.37 877 GLY B C 1
ATOM 5598 O O . GLY B 2 377 ? 91.810 42.380 16.941 1.00 54.72 877 GLY B O 1
ATOM 5599 N N . SER B 2 378 ? 91.644 43.962 15.346 1.00 55.48 878 SER B N 1
ATOM 5600 C CA . SER B 2 378 ? 91.747 45.082 16.278 1.00 57.28 878 SER B CA 1
ATOM 5601 C C . SER B 2 378 ? 90.543 46.002 16.105 1.00 59.10 878 SER B C 1
ATOM 5602 O O . SER B 2 378 ? 90.626 47.040 15.444 1.00 59.17 878 SER B O 1
ATOM 5605 N N . GLY B 2 379 ? 89.423 45.607 16.704 1.00 60.52 879 GLY B N 1
ATOM 5606 C CA . GLY B 2 379 ? 88.210 46.395 16.602 1.00 61.37 879 GLY B CA 1
ATOM 5607 C C . GLY B 2 379 ? 87.488 46.133 15.294 1.00 62.30 879 GLY B C 1
ATOM 5608 O O . GLY B 2 379 ? 86.904 45.064 15.095 1.00 61.46 879 GLY B O 1
ATOM 5609 N N . ALA B 2 380 ? 87.533 47.113 14.395 1.00 63.14 880 ALA B N 1
ATOM 5610 C CA . ALA B 2 380 ? 86.881 46.996 13.096 1.00 63.51 880 ALA B CA 1
ATOM 5611 C C . ALA B 2 380 ? 87.798 46.308 12.087 1.00 63.14 880 ALA B C 1
ATOM 5612 O O . ALA B 2 380 ? 87.333 45.620 11.176 1.00 62.89 880 ALA B O 1
ATOM 5614 N N . MET B 2 381 ? 89.102 46.500 12.257 1.00 62.93 881 MET B N 1
ATOM 5615 C CA . MET B 2 381 ? 90.097 45.902 11.371 1.00 62.03 881 MET B CA 1
ATOM 5616 C C . MET B 2 381 ? 90.097 44.383 11.543 1.00 60.15 881 MET B C 1
ATOM 5617 O O . MET B 2 381 ? 89.999 43.876 12.663 1.00 59.78 881 MET B O 1
ATOM 5622 N N . LEU B 2 382 ? 90.208 43.665 10.430 1.00 57.56 882 LEU B N 1
ATOM 5623 C CA . LEU B 2 382 ? 90.220 42.206 10.450 1.00 54.40 882 LEU B CA 1
ATOM 5624 C C . LEU B 2 382 ? 91.010 41.652 9.271 1.00 52.29 882 LEU B C 1
ATOM 5625 O O . LEU B 2 382 ? 90.626 41.843 8.120 1.00 53.02 882 LEU B O 1
ATOM 5630 N N . HIS B 2 383 ? 92.115 40.973 9.554 1.00 49.51 883 HIS B N 1
ATOM 5631 C CA . HIS B 2 383 ? 92.935 40.395 8.495 1.00 47.32 883 HIS B CA 1
ATOM 5632 C C . HIS B 2 383 ? 93.347 38.970 8.833 1.00 46.18 883 HIS B C 1
ATOM 5633 O O . HIS B 2 383 ? 93.861 38.705 9.918 1.00 46.01 883 HIS B O 1
ATOM 5640 N N . ASP B 2 384 ? 93.126 38.058 7.892 1.00 44.75 884 ASP B N 1
ATOM 5641 C CA . ASP B 2 384 ? 93.478 36.660 8.090 1.00 43.32 884 ASP B CA 1
ATOM 5642 C C . ASP B 2 384 ? 94.692 36.230 7.276 1.00 42.75 884 ASP B C 1
ATOM 5643 O O . ASP B 2 384 ? 95.005 36.810 6.237 1.00 43.61 884 ASP B O 1
ATOM 5648 N N . VAL B 2 385 ? 95.380 35.213 7.775 1.00 41.42 885 VAL B N 1
ATOM 5649 C CA . VAL B 2 385 ? 96.548 34.653 7.114 1.00 40.71 885 VAL B CA 1
ATOM 5650 C C . VAL B 2 385 ? 96.435 33.150 7.307 1.00 39.43 885 VAL B C 1
ATOM 5651 O O . VAL B 2 385 ? 96.673 32.641 8.403 1.00 39.92 885 VAL B O 1
ATOM 5655 N N . VAL B 2 386 ? 96.059 32.444 6.248 1.00 37.05 886 VAL B N 1
ATOM 5656 C CA . VAL B 2 386 ? 95.904 30.999 6.324 1.00 35.55 886 VAL B CA 1
ATOM 5657 C C . VAL B 2 386 ? 96.922 30.298 5.445 1.00 35.93 886 VAL B C 1
ATOM 5658 O O . VAL B 2 386 ? 96.756 30.243 4.228 1.00 36.96 886 VAL B O 1
ATOM 5662 N N . MET B 2 387 ? 97.976 29.768 6.056 1.00 35.43 887 MET B N 1
ATOM 5663 C CA . MET B 2 387 ? 99.006 29.062 5.304 1.00 35.00 887 MET B CA 1
ATOM 5664 C C . MET B 2 387 ? 98.480 27.696 4.868 1.00 35.52 887 MET B C 1
ATOM 5665 O O . MET B 2 387 ? 97.662 27.085 5.564 1.00 34.07 887 MET B O 1
ATOM 5670 N N . GLY B 2 388 ? 98.952 27.224 3.716 1.00 35.25 888 GLY B N 1
ATOM 5671 C CA . GLY B 2 388 ? 98.517 25.934 3.207 1.00 36.46 888 GLY B CA 1
ATOM 5672 C C . GLY B 2 388 ? 97.119 25.999 2.616 1.00 37.31 888 GLY B C 1
ATOM 5673 O O . GLY B 2 388 ? 96.616 27.084 2.316 1.00 38.22 888 GLY B O 1
ATOM 5674 N N . VAL B 2 389 ? 96.485 24.844 2.448 1.00 37.47 889 VAL B N 1
ATOM 5675 C CA . VAL B 2 389 ? 95.138 24.801 1.885 1.00 38.60 889 VAL B CA 1
ATOM 5676 C C . VAL B 2 389 ? 94.167 25.630 2.725 1.00 39.85 889 VAL B C 1
ATOM 5677 O O . VAL B 2 389 ? 94.225 25.624 3.956 1.00 40.78 889 VAL B O 1
ATOM 5681 N N . PRO B 2 390 ? 93.257 26.356 2.062 1.00 41.23 890 PRO B N 1
ATOM 5682 C CA . PRO B 2 390 ? 92.266 27.201 2.739 1.00 41.56 890 PRO B CA 1
ATOM 5683 C C . PRO B 2 390 ? 91.398 26.501 3.783 1.00 41.40 890 PRO B C 1
ATOM 5684 O O . PRO B 2 390 ? 90.816 27.161 4.645 1.00 41.27 890 PRO B O 1
ATOM 5688 N N . GLU B 2 391 ? 91.308 25.175 3.712 1.00 41.09 891 GLU B N 1
ATOM 5689 C CA . GLU B 2 391 ? 90.503 24.428 4.679 1.00 41.65 891 GLU B CA 1
ATOM 5690 C C . GLU B 2 391 ? 91.160 24.450 6.064 1.00 40.23 891 GLU B C 1
ATOM 5691 O O . GLU B 2 391 ? 90.543 24.077 7.065 1.00 40.62 891 GLU B O 1
ATOM 5697 N N . ASN B 2 392 ? 92.413 24.890 6.109 1.00 37.77 892 ASN B N 1
ATOM 5698 C CA . ASN B 2 392 ? 93.163 24.963 7.358 1.00 36.55 892 ASN B CA 1
ATOM 5699 C C . ASN B 2 392 ? 92.646 26.020 8.336 1.00 36.05 892 ASN B C 1
ATOM 5700 O O . ASN B 2 392 ? 92.934 25.951 9.531 1.00 36.12 892 ASN B O 1
ATOM 5705 N N . VAL B 2 393 ? 91.890 26.997 7.841 1.00 35.29 893 VAL B N 1
ATOM 5706 C CA . VAL B 2 393 ? 91.383 28.059 8.705 1.00 33.75 893 VAL B CA 1
ATOM 5707 C C . VAL B 2 393 ? 90.485 27.524 9.816 1.00 33.52 893 VAL B C 1
ATOM 5708 O O . VAL B 2 393 ? 89.553 26.761 9.562 1.00 33.93 893 VAL B O 1
ATOM 5712 N N . LEU B 2 394 ? 90.768 27.943 11.047 1.00 32.50 894 LEU B N 1
ATOM 5713 C CA . LEU B 2 394 ? 90.015 27.507 12.217 1.00 30.62 894 LEU B CA 1
ATOM 5714 C C . LEU B 2 394 ? 89.105 28.597 12.754 1.00 29.65 894 LEU B C 1
ATOM 5715 O O . LEU B 2 394 ? 89.137 29.732 12.297 1.00 30.47 894 LEU B O 1
ATOM 5720 N N . GLN B 2 395 ? 88.289 28.237 13.735 1.00 30.01 895 GLN B N 1
ATOM 5721 C CA . GLN B 2 395 ? 87.412 29.197 14.389 1.00 31.36 895 GLN B CA 1
ATOM 5722 C C . GLN B 2 395 ? 88.329 30.018 15.305 1.00 31.53 895 GLN B C 1
ATOM 5723 O O . GLN B 2 395 ? 89.294 29.494 15.861 1.00 31.07 895 GLN B O 1
ATOM 5729 N N . PRO B 2 396 ? 88.037 31.315 15.471 1.00 31.11 896 PRO B N 1
ATOM 5730 C CA . PRO B 2 396 ? 88.864 32.178 16.320 1.00 30.54 896 PRO B CA 1
ATOM 5731 C C . PRO B 2 396 ? 88.747 31.867 17.812 1.00 29.47 896 PRO B C 1
ATOM 5732 O O . PRO B 2 396 ? 87.757 31.293 18.272 1.00 27.09 896 PRO B O 1
ATOM 5736 N N . THR B 2 397 ? 89.764 32.248 18.570 1.00 27.91 897 THR B N 1
ATOM 5737 C CA . THR B 2 397 ? 89.730 32.008 20.003 1.00 28.00 897 THR B CA 1
ATOM 5738 C C . THR B 2 397 ? 89.971 33.320 20.737 1.00 26.53 897 THR B C 1
ATOM 5739 O O . THR B 2 397 ? 90.678 34.189 20.249 1.00 26.59 897 THR B O 1
ATOM 5743 N N . HIS B 2 398 ? 89.363 33.459 21.905 1.00 27.84 898 HIS B N 1
ATOM 5744 C CA . HIS B 2 398 ? 89.523 34.660 22.710 1.00 28.83 898 HIS B CA 1
ATOM 5745 C C . HIS B 2 398 ? 90.878 34.578 23.424 1.00 29.35 898 HIS B C 1
ATOM 5746 O O . HIS B 2 398 ? 91.139 33.629 24.167 1.00 30.10 898 HIS B O 1
ATOM 5753 N N . PRO B 2 399 ? 91.749 35.584 23.222 1.00 28.71 899 PRO B N 1
ATOM 5754 C CA . PRO B 2 399 ? 93.080 35.607 23.837 1.00 26.80 899 PRO B CA 1
ATOM 5755 C C . PRO B 2 399 ? 93.190 35.652 25.361 1.00 25.88 899 PRO B C 1
ATOM 5756 O O . PRO B 2 399 ? 94.281 35.499 25.906 1.00 25.18 899 PRO B O 1
ATOM 5760 N N . VAL B 2 400 ? 92.078 35.844 26.057 1.00 26.65 900 VAL B N 1
ATOM 5761 C CA . VAL B 2 400 ? 92.125 35.874 27.517 1.00 25.77 900 VAL B CA 1
ATOM 5762 C C . VAL B 2 400 ? 91.664 34.554 28.153 1.00 25.96 900 VAL B C 1
ATOM 5763 O O . VAL B 2 400 ? 92.304 34.036 29.069 1.00 25.31 900 VAL B O 1
ATOM 5767 N N . TYR B 2 401 ? 90.564 34.007 27.651 1.00 25.86 901 TYR B N 1
ATOM 5768 C CA . TYR B 2 401 ? 90.003 32.775 28.194 1.00 26.37 901 TYR B CA 1
ATOM 5769 C C . TYR B 2 401 ? 90.304 31.515 27.391 1.00 25.97 901 TYR B C 1
ATOM 5770 O O . TYR B 2 401 ? 90.207 30.402 27.906 1.00 24.69 901 TYR B O 1
ATOM 5779 N N . ASN B 2 402 ? 90.666 31.713 26.131 1.00 26.53 902 ASN B N 1
ATOM 5780 C CA . ASN B 2 402 ? 90.957 30.643 25.191 1.00 26.97 902 ASN B CA 1
ATOM 5781 C C . ASN B 2 402 ? 89.765 29.717 24.954 1.00 27.86 902 ASN B C 1
ATOM 5782 O O . ASN B 2 402 ? 89.857 28.497 25.102 1.00 26.61 902 ASN B O 1
ATOM 5787 N N . ILE B 2 403 ? 88.641 30.343 24.621 1.00 27.80 903 ILE B N 1
ATOM 5788 C CA . ILE B 2 403 ? 87.399 29.673 24.253 1.00 29.04 903 ILE B CA 1
ATOM 5789 C C . ILE B 2 403 ? 86.856 30.628 23.191 1.00 29.60 903 ILE B C 1
ATOM 5790 O O . ILE B 2 403 ? 87.347 31.754 23.072 1.00 30.52 903 ILE B O 1
ATOM 5795 N N . GLY B 2 404 ? 85.879 30.182 22.407 1.00 29.92 904 GLY B N 1
ATOM 5796 C CA . GLY B 2 404 ? 85.322 31.035 21.372 1.00 30.06 904 GLY B CA 1
ATOM 5797 C C . GLY B 2 404 ? 84.921 32.402 21.901 1.00 30.93 904 GLY B C 1
ATOM 5798 O O . GLY B 2 404 ? 84.312 32.494 22.972 1.00 31.61 904 GLY B O 1
ATOM 5799 N N . PRO B 2 405 ? 85.264 33.489 21.186 1.00 30.71 905 PRO B N 1
ATOM 5800 C CA . PRO B 2 405 ? 84.924 34.855 21.603 1.00 31.46 905 PRO B CA 1
ATOM 5801 C C . PRO B 2 405 ? 83.420 34.993 21.814 1.00 32.48 905 PRO B C 1
ATOM 5802 O O . PRO B 2 405 ? 82.963 35.758 22.664 1.00 34.10 905 PRO B O 1
ATOM 5806 N N . ASP B 2 406 ? 82.661 34.248 21.019 1.00 33.29 906 ASP B N 1
ATOM 5807 C CA . ASP B 2 406 ? 81.206 34.256 21.090 1.00 34.98 906 ASP B CA 1
ATOM 5808 C C . ASP B 2 406 ? 80.742 33.575 22.371 1.00 34.97 906 ASP B C 1
ATOM 5809 O O . ASP B 2 406 ? 79.725 33.958 22.956 1.00 35.20 906 ASP B O 1
ATOM 5814 N N . LYS B 2 407 ? 81.491 32.563 22.802 1.00 34.10 907 LYS B N 1
ATOM 5815 C CA . LYS B 2 407 ? 81.154 31.839 24.024 1.00 34.32 907 LYS B CA 1
ATOM 5816 C C . LYS B 2 407 ? 81.437 32.721 25.237 1.00 32.10 907 LYS B C 1
ATOM 5817 O O . LYS B 2 407 ? 80.744 32.640 26.246 1.00 31.63 907 LYS B O 1
ATOM 5823 N N . VAL B 2 408 ? 82.459 33.565 25.135 1.00 31.40 908 VAL B N 1
ATOM 5824 C CA . VAL B 2 408 ? 82.793 34.467 26.231 1.00 32.92 908 VAL B CA 1
ATOM 5825 C C . VAL B 2 408 ? 81.661 35.483 26.392 1.00 34.56 908 VAL B C 1
ATOM 5826 O O . VAL B 2 408 ? 81.120 35.665 27.489 1.00 33.86 908 VAL B O 1
ATOM 5830 N N . ILE B 2 409 ? 81.306 36.134 25.286 1.00 34.66 909 ILE B N 1
ATOM 5831 C CA . ILE B 2 409 ? 80.236 37.122 25.282 1.00 35.29 909 ILE B CA 1
ATOM 5832 C C . ILE B 2 409 ? 78.956 36.494 25.805 1.00 35.32 909 ILE B C 1
ATOM 5833 O O . ILE B 2 409 ? 78.307 37.026 26.703 1.00 35.06 909 ILE B O 1
ATOM 5838 N N . GLN B 2 410 ? 78.604 35.344 25.248 1.00 35.43 910 GLN B N 1
ATOM 5839 C CA . GLN B 2 410 ? 77.396 34.657 25.662 1.00 35.42 910 GLN B CA 1
ATOM 5840 C C . GLN B 2 410 ? 77.402 34.379 27.167 1.00 35.83 910 GLN B C 1
ATOM 5841 O O . GLN B 2 410 ? 76.449 34.717 27.874 1.00 35.64 910 GLN B O 1
ATOM 5847 N N . ALA B 2 411 ? 78.483 33.781 27.663 1.00 35.17 911 ALA B N 1
ATOM 5848 C CA . ALA B 2 411 ? 78.579 33.463 29.085 1.00 34.85 911 ALA B CA 1
ATOM 5849 C C . ALA B 2 411 ? 78.508 34.691 29.993 1.00 34.45 911 ALA B C 1
ATOM 5850 O O . ALA B 2 411 ? 77.720 34.719 30.937 1.00 33.48 911 ALA B O 1
ATOM 5852 N N . THR B 2 412 ? 79.332 35.698 29.717 1.00 35.59 912 THR B N 1
ATOM 5853 C CA . THR B 2 412 ? 79.341 36.902 30.545 1.00 38.35 912 THR B CA 1
ATOM 5854 C C . THR B 2 412 ? 77.974 37.575 30.548 1.00 37.99 912 THR B C 1
ATOM 5855 O O . THR B 2 412 ? 77.475 37.969 31.602 1.00 38.30 912 THR B O 1
ATOM 5859 N N . THR B 2 413 ? 77.367 37.702 29.371 1.00 38.20 913 THR B N 1
ATOM 5860 C CA . THR B 2 413 ? 76.052 38.323 29.273 1.00 38.06 913 THR B CA 1
ATOM 5861 C C . THR B 2 413 ? 75.080 37.584 30.178 1.00 37.03 913 THR B C 1
ATOM 5862 O O . THR B 2 413 ? 74.364 38.197 30.971 1.00 38.00 913 THR B O 1
ATOM 5866 N N . HIS B 2 414 ? 75.071 36.264 30.062 1.00 34.74 914 HIS B N 1
ATOM 5867 C CA . HIS B 2 414 ? 74.185 35.440 30.868 1.00 35.36 914 HIS B CA 1
ATOM 5868 C C . HIS B 2 414 ? 74.343 35.656 32.372 1.00 36.25 914 HIS B C 1
ATOM 5869 O O . HIS B 2 414 ? 73.353 35.833 33.089 1.00 36.70 914 HIS B O 1
ATOM 5876 N N . PHE B 2 415 ? 75.584 35.631 32.852 1.00 35.20 915 PHE B N 1
ATOM 5877 C CA . PHE B 2 415 ? 75.830 35.789 34.276 1.00 35.79 915 PHE B CA 1
ATOM 5878 C C . PHE B 2 415 ? 75.649 37.207 34.791 1.00 36.28 915 PHE B C 1
ATOM 5879 O O . PHE B 2 415 ? 75.485 37.415 35.993 1.00 35.48 915 PHE B O 1
ATOM 5887 N N . LEU B 2 416 ? 75.686 38.184 33.893 1.00 37.56 916 LEU B N 1
ATOM 5888 C CA . LEU B 2 416 ? 75.476 39.562 34.313 1.00 39.68 916 LEU B CA 1
ATOM 5889 C C . LEU B 2 416 ? 74.001 39.725 34.679 1.00 41.75 916 LEU B C 1
ATOM 5890 O O . LEU B 2 416 ? 73.614 40.704 35.309 1.00 43.15 916 LEU B O 1
ATOM 5895 N N . GLN B 2 417 ? 73.185 38.752 34.283 1.00 44.05 917 GLN B N 1
ATOM 5896 C CA . GLN B 2 417 ? 71.762 38.784 34.592 1.00 47.84 917 GLN B CA 1
ATOM 5897 C C . GLN B 2 417 ? 71.574 38.402 36.050 1.00 49.31 917 GLN B C 1
ATOM 5898 O O . GLN B 2 417 ? 70.522 38.650 36.635 1.00 50.60 917 GLN B O 1
ATOM 5904 N N . LYS B 2 418 ? 72.595 37.775 36.624 1.00 50.26 918 LYS B N 1
ATOM 5905 C CA . LYS B 2 418 ? 72.562 37.358 38.020 1.00 51.16 918 LYS B CA 1
ATOM 5906 C C . LYS B 2 418 ? 73.251 38.442 38.840 1.00 51.69 918 LYS B C 1
ATOM 5907 O O . LYS B 2 418 ? 74.056 39.210 38.316 1.00 51.97 918 LYS B O 1
ATOM 5913 N N . PRO B 2 419 ? 72.932 38.534 40.136 1.00 51.98 919 PRO B N 1
ATOM 5914 C CA . PRO B 2 419 ? 73.579 39.556 40.963 1.00 52.20 919 PRO B CA 1
ATOM 5915 C C . PRO B 2 419 ? 74.837 38.982 41.624 1.00 52.35 919 PRO B C 1
ATOM 5916 O O . PRO B 2 419 ? 74.859 37.812 42.009 1.00 52.15 919 PRO B O 1
ATOM 5920 N N . VAL B 2 420 ? 75.883 39.794 41.746 1.00 52.15 920 VAL B N 1
ATOM 5921 C CA . VAL B 2 420 ? 77.108 39.334 42.387 1.00 52.62 920 VAL B CA 1
ATOM 5922 C C . VAL B 2 420 ? 76.731 38.783 43.764 1.00 54.27 920 VAL B C 1
ATOM 5923 O O . VAL B 2 420 ? 76.174 39.502 44.583 1.00 53.58 920 VAL B O 1
ATOM 5927 N N . PRO B 2 421 ? 77.037 37.501 44.033 1.00 56.24 921 PRO B N 1
ATOM 5928 C CA . PRO B 2 421 ? 76.722 36.856 45.313 1.00 58.03 921 PRO B CA 1
ATOM 5929 C C . PRO B 2 421 ? 76.801 37.776 46.530 1.00 61.13 921 PRO B C 1
ATOM 5930 O O . PRO B 2 421 ? 77.841 38.380 46.799 1.00 60.94 921 PRO B O 1
ATOM 5934 N N . GLY B 2 422 ? 75.689 37.867 47.260 1.00 64.36 922 GLY B N 1
ATOM 5935 C CA . GLY B 2 422 ? 75.623 38.720 48.436 1.00 67.72 922 GLY B CA 1
ATOM 5936 C C . GLY B 2 422 ? 75.248 40.139 48.047 1.00 70.44 922 GLY B C 1
ATOM 5937 O O . GLY B 2 422 ? 75.132 41.023 48.899 1.00 70.32 922 GLY B O 1
ATOM 5938 N N . PHE B 2 423 ? 75.052 40.340 46.745 1.00 72.92 923 PHE B N 1
ATOM 5939 C CA . PHE B 2 423 ? 74.703 41.635 46.162 1.00 74.89 923 PHE B CA 1
ATOM 5940 C C . PHE B 2 423 ? 75.890 42.598 46.207 1.00 75.76 923 PHE B C 1
ATOM 5941 O O . PHE B 2 423 ? 76.169 43.236 45.167 1.00 75.96 923 PHE B O 1
ATOM 5949 N N . THR C 3 5 ? 108.855 13.291 29.400 1.00 63.31 2004 THR C N 1
ATOM 5950 C CA . THR C 3 5 ? 108.771 13.806 28.000 1.00 62.56 2004 THR C CA 1
ATOM 5951 C C . THR C 3 5 ? 107.528 14.666 27.743 1.00 60.70 2004 THR C C 1
ATOM 5952 O O . THR C 3 5 ? 107.387 15.237 26.657 1.00 61.74 2004 THR C O 1
ATOM 5956 N N . LYS C 3 6 ? 106.636 14.752 28.732 1.00 57.13 2005 LYS C N 1
ATOM 5957 C CA . LYS C 3 6 ? 105.406 15.541 28.614 1.00 52.73 2005 LYS C CA 1
ATOM 5958 C C . LYS C 3 6 ? 105.463 16.837 29.436 1.00 50.17 2005 LYS C C 1
ATOM 5959 O O . LYS C 3 6 ? 106.284 16.967 30.346 1.00 49.21 2005 LYS C O 1
ATOM 5961 N N . CYS C 3 7 ? 104.591 17.791 29.106 1.00 46.77 2006 CYS C N 1
ATOM 5962 C CA . CYS C 3 7 ? 104.535 19.075 29.816 1.00 43.62 2006 CYS C CA 1
ATOM 5963 C C . CYS C 3 7 ? 103.657 18.999 31.058 1.00 42.43 2006 CYS C C 1
ATOM 5964 O O . CYS C 3 7 ? 102.516 18.555 30.988 1.00 42.96 2006 CYS C O 1
ATOM 5967 N N . VAL C 3 8 ? 104.193 19.446 32.188 1.00 40.95 2007 VAL C N 1
ATOM 5968 C CA . VAL C 3 8 ? 103.450 19.453 33.444 1.00 39.76 2007 VAL C CA 1
ATOM 5969 C C . VAL C 3 8 ? 103.129 20.899 33.820 1.00 37.86 2007 VAL C C 1
ATOM 5970 O O . VAL C 3 8 ? 104.035 21.727 33.951 1.00 36.79 2007 VAL C O 1
ATOM 5974 N N . ILE C 3 9 ? 101.844 21.206 33.991 1.00 34.33 2008 ILE C N 1
ATOM 5975 C CA . ILE C 3 9 ? 101.453 22.567 34.338 1.00 31.50 2008 ILE C CA 1
ATOM 5976 C C . ILE C 3 9 ? 100.554 22.677 35.569 1.00 31.15 2008 ILE C C 1
ATOM 5977 O O . ILE C 3 9 ? 99.986 23.743 35.836 1.00 30.52 2008 ILE C O 1
ATOM 5982 N N . PHE C 3 10 ? 100.424 21.574 36.308 1.00 29.59 2009 PHE C N 1
ATOM 5983 C CA . PHE C 3 10 ? 99.635 21.527 37.543 1.00 30.29 2009 PHE C CA 1
ATOM 5984 C C . PHE C 3 10 ? 99.719 20.154 38.204 1.00 30.95 2009 PHE C C 1
ATOM 5985 O O . PHE C 3 10 ? 100.387 19.268 37.628 1.00 31.06 2009 PHE C O 1
#

Sequence (736 aa):
FLSLDSPTYVLYRDRAEWADIDPVPQNDGPSPVVQIIYSEKFRDVYDYFRAVLQRDERSERAFKLTRDAIELNAANYTVWHFRRVLLRSLQKDLQEEMNYIIAIIEEQPKNYQVWHHRRVLVEWLKDPSQELEFIADILNQDAKNYHAWQHRQWVIQEFRLWDNELQYVDQLLKEDVRNNSVWNQRHFVISNTTGYSDRAVLEREVQYTLEMIKLVPHNESAWNYLKGILQDRGLSRYPNLLNQLLDLQPSHSSPYLIAFLVDIYEDMLENQCDNKEDILNKALELCEILAKEKDTIRKEYWRYIGRSLQSKHSRESDIPASVPVWSEPLYSLRPEHARERLQDDSVETVTSIEQAKVEEKIQEVFSSYKFNHLVPRLVLQREKHFHYLKRGLRQLTDAYECLDASRPWLCYWILHSLELLDEPIPQIVATDVCQFLELCQSPDGGFGGGPGQYPHLAPTYAAVNALCIIGTEEAYNVINREKLLQYLYSLKQPDGSFLMHVGGEVDVRSAYCAASVASLTNIITPDLFEGTAEWIARCQNWEGGIGGVPGMEAHGGYTFCGLAALVILKKERSLNLKSLLQWVTSRQMRFEGGFQGRCNKLVDGCYSFWQAGLLPLLHRALHAQGDPALSMSHWMFHQQALQEYILMCCQCPAGGLLDKPGKSRDFYHTCYCLSGLSIAQHFGSGAMLHDVVMGVPENVLQPTHPVYNIGPDKVIQATTHFLQKPVPGFTKCVIF

Secondary structure (DSSP, 8-state):
---TT-TT---GGG-GGGTTPPP------SS-SSEE---HHHHHHHHHHHHHHHHT--SHHHHHHHHHHHHH-TT-HHHHHHHHHHHHHTT--HHHHHHHHHHHHHH-TT-HHHHHHHHHHHHHHT--TTHHHHHHHHHTT-TT-HHHHHHHHHHHHHHT--TTHHHHHHHHHHH-TT-HHHHHHHHHHHHHTT-S-SHHHHHHHHHHHHHHHHHSTT-HHHHHHHHHTTTTT-GGG-HHHHHHHHTTHHHH--HHHHHHHHHHHHHHHHTT-SSHHHHHHHHHHHHHHIIIIITGGGHHHHHHHHHHHHHHHSTTSSS-TT-/--S--SSGGGSGGGGGGS---TT---HHHHHHHHHHHHHHHHHHHHHHHT--------HHHHHHHHHHHTTEE-GGGGGGTT-HHHHHHHHHHHHHHTT----HHHHHHHHHHHHHHB-TTSSBBSSTTPPB-HHHHHHHHHHHHHH--HHHHHHS-HHHHHHHHHHHB-TTS-BBSSTT--B-HHHHHHHHHHHHHTT---SSTTTTHHHHHHHTB-TTSSB-SSTTSPP-HHHHHHHHHHHHHTT-GGGS-HHHHHHHHHTTB-TTT-SBBSSTTS-B-TTHHHHTTTHHHHHHHHHHHTT-SS--SS--SS-HHHHHHHHHHHSB-TTS-B-SSTTSPP-HHHHHHHHHHHHHHHEEEETTEEEE---SSGGG------TTTSS-HHHHHHHHHHHHTSPPTT-/------

Organism: Rattus norvegicus (NCBI:txid10116)